Protein 2EGV (pdb70)

Nearest PDB structures (foldseek):
  2egw-assembly1_B  TM=9.881E-01  e=4.285E-46  Aquifex aeolicus
  5vm8-assembly3_B  TM=8.981E-01  e=2.072E-20  Neisseria gonorrhoeae
  1vhy-assembly3_A  TM=8.745E-01  e=5.109E-19  Haemophilus influenzae
  4e8b-assembly1_A  TM=8.866E-01  e=9.310E-18  Escherichia coli K-12
  4j3c-assembly1_A  TM=8.327E-01  e=3.106E-16  Sinorhizobium meliloti 1021

InterPro domains:
  IPR006700 Ribosomal RNA small subunit methyltransferase E [PIRSF015601] (3-228)
  IPR006700 Ribosomal RNA small subunit methyltransferase E [PTHR30027] (4-227)
  IPR006700 Ribosomal RNA small subunit methyltransferase E [TIGR00046] (1-228)
  IPR029026 tRNA (guanine-N1-)-methyltransferase, N-terminal [G3DSA:3.40.1280.10] (67-229)
  IPR029028 Alpha/beta knot methyltransferases [SSF75217] (69-227)
  IPR046886 Ribosomal RNA small subunit methyltransferase E, methyltransferase domain [PF04452] (70-226)
  IPR046886 Ribosomal RNA small subunit methyltransferase E, methyltransferase domain [cd18084] (73-226)
  IPR046887 Ribosomal RNA small subunit methyltransferase E, PUA-like domain [PF20260] (17-60)

CATH classification: 2.40.240.20 (+1 more: 3.40.1280.10)

Foldseek 3Di:
DFEFEAADDDVQKTKDFDCRLVVVVVVVADAQRWYWYFYDQFIFIWHWDDRDPTMTITGGDGTDDADAFQAAEAEAEAAALPNVVVLLLLLLCLLLHHAEYEYEHAPPGRHDQVVVVVCVVVSQVSQNVSCRVNVGNHTRHYDRYDYLLPDAFPFPAEAEEAQPDPFAELVPGPLVGRYYYYYFYYQVTHDPVSVVSVVVRPHGYYYYDDDDDHRSVVSNVNSNSSRVD/DAEAEAADDDVQKGKDFDPRLVVVVVVVADQARWYWYFYDQWIFTWGWDDRDDGMTITGGDGTDDADAFQAAEAEAEAAALPNVVVLLLLLLCLLLRHAEYAYEHAPPGNHDQVVVVVCVVVSQVSSNVSCRVNVHNHGRYYDRHDYLVPDADDAPAEAEEFQPDPFAELVVGPLVGRYYYYYFYYQVTHDPVSVVVVVVRPHGYYYYDDDDDHRSVVSNVNSNSSRPD

Radius of gyration: 23.52 Å; Cα contacts (8 Å, |Δi|>4): 1021; chains: 2; bounding box: 69×54×53 Å

Organism: Aquifex aeolicus (strain VF5) (NCBI:txid224324)

Sequence (458 aa):
MHVFYSEERRGNLLILREGEVKHFRVRRIEKDEEFGVIHEGKIYVCKVRREDKREISCEIVEELETKLPPKDITLYQSVTVDLKTMDTIVRQATELGVLTFVPIISERSFQKEEAILKKTEKWKRIVIEAMKQSRRPIPMEIKKPVRLSDLIPESEENIILDNFYEGVKPKDVNLEAKTYSVVVGPEGGFSKRESQILREKGFKSVLLEPYTLRTETAVVSIVSILMNFMHVFYSEERRGNLLILREGEVKHFRVRRIEKDEEFGVIHEGKIYVCKVRREDKREISCEIVEELETKLPPKDITLYQSVTVDLKTMDTIVRQATELGVLTFVPIISERSFQKEEAILKKTEKWKRIVIEAMKQSRRPIPMEIKKPVRLSDLIPESEENIILDNFYEGVKPKDVNLEAKTYSVVVGPEGGFSKRESQILREKGFKSVLLEPYTLRTETAVVSIVSILMNF

Structure (mmCIF, N/CA/C/O backbone):
data_2EGV
#
_entry.id   2EGV
#
_cell.length_a   62.364
_cell.length_b   76.976
_cell.length_c   97.762
_cell.angle_alpha   90.00
_cell.angle_beta   90.00
_cell.angle_gamma   90.00
#
_symmetry.space_group_name_H-M   'P 21 21 21'
#
loop_
_entity.id
_entity.type
_entity.pdbx_description
1 polymer 'UPF0088 protein aq_165'
2 non-polymer S-ADENOSYLMETHIONINE
3 water water
#
loop_
_atom_site.group_PDB
_atom_site.id
_atom_site.type_symbol
_atom_site.label_atom_id
_atom_site.label_alt_id
_atom_site.label_comp_id
_atom_site.label_asym_id
_atom_site.label_entity_id
_atom_site.label_seq_id
_atom_site.pdbx_PDB_ins_code
_atom_site.Cartn_x
_atom_site.Cartn_y
_atom_site.Cartn_z
_atom_site.occupancy
_atom_site.B_iso_or_equiv
_atom_site.auth_seq_id
_atom_site.auth_comp_id
_atom_site.auth_asym_id
_atom_site.auth_atom_id
_atom_site.pdbx_PDB_model_num
ATOM 1 N N . MET A 1 1 ? 64.176 -2.095 12.343 1.00 26.94 1 MET A N 1
ATOM 2 C CA . MET A 1 1 ? 64.399 -0.626 12.224 1.00 22.98 1 MET A CA 1
ATOM 3 C C . MET A 1 1 ? 63.085 0.136 12.102 1.00 20.92 1 MET A C 1
ATOM 4 O O . MET A 1 1 ? 62.050 -0.438 11.762 1.00 21.58 1 MET A O 1
ATOM 9 N N . HIS A 1 2 ? 63.131 1.431 12.392 1.00 14.34 2 HIS A N 1
ATOM 10 C CA . HIS A 1 2 ? 61.950 2.280 12.295 1.00 13.44 2 HIS A CA 1
ATOM 11 C C . HIS A 1 2 ? 61.728 2.631 10.833 1.00 11.60 2 HIS A C 1
ATOM 12 O O . HIS A 1 2 ? 62.675 2.667 10.049 1.00 11.47 2 HIS A O 1
ATOM 19 N N . VAL A 1 3 ? 60.474 2.881 10.475 1.00 11.71 3 VAL A N 1
ATOM 20 C CA . VAL A 1 3 ? 60.122 3.245 9.110 1.00 11.51 3 VAL A CA 1
ATOM 21 C C . VAL A 1 3 ? 59.374 4.565 9.107 1.00 10.16 3 VAL A C 1
ATOM 22 O O . VAL A 1 3 ? 58.488 4.793 9.936 1.00 10.87 3 VAL A O 1
ATOM 26 N N . PHE A 1 4 ? 59.745 5.425 8.164 1.00 8.99 4 PHE A N 1
ATOM 27 C CA . PHE A 1 4 ? 59.147 6.739 8.011 1.00 7.89 4 PHE A CA 1
ATOM 28 C C . PHE A 1 4 ? 58.522 6.890 6.630 1.00 7.98 4 PHE A C 1
ATOM 29 O O . PHE A 1 4 ? 58.633 5.992 5.788 1.00 7.74 4 PHE A O 1
ATOM 37 N N . TYR A 1 5 ? 57.881 8.030 6.404 1.00 8.42 5 TYR A N 1
ATOM 38 C CA . TYR A 1 5 ? 57.154 8.282 5.164 1.00 8.77 5 TYR A CA 1
ATOM 39 C C . TYR A 1 5 ? 57.551 9.588 4.491 1.00 9.20 5 TYR A C 1
ATOM 40 O O . TYR A 1 5 ? 57.616 10.628 5.140 1.00 9.59 5 TYR A O 1
ATOM 49 N N . SER A 1 6 ? 57.793 9.525 3.182 1.00 8.54 6 SER A N 1
ATOM 50 C CA . SER A 1 6 ? 58.190 10.692 2.399 1.00 8.04 6 SER A CA 1
ATOM 51 C C . SER A 1 6 ? 57.426 10.793 1.083 1.00 10.37 6 SER A C 1
ATOM 52 O O . SER A 1 6 ? 57.056 9.780 0.488 1.00 11.41 6 SER A O 1
ATOM 55 N N . GLU A 1 7 ? 57.191 12.022 0.639 1.00 11.60 7 GLU A N 1
ATOM 56 C CA . GLU A 1 7 ? 56.526 12.272 -0.634 1.00 13.87 7 GLU A CA 1
ATOM 57 C C . GLU A 1 7 ? 57.376 13.263 -1.423 1.00 13.73 7 GLU A C 1
ATOM 58 O O . GLU A 1 7 ? 56.886 13.937 -2.329 1.00 16.16 7 GLU A O 1
ATOM 64 N N . GLU A 1 8 ? 58.654 13.354 -1.069 1.00 11.04 8 GLU A N 1
ATOM 65 C CA . GLU A 1 8 ? 59.565 14.268 -1.746 1.00 12.74 8 GLU A CA 1
ATOM 66 C C . GLU A 1 8 ? 60.963 13.678 -1.849 1.00 11.86 8 GLU A C 1
ATOM 67 O O . GLU A 1 8 ? 61.553 13.265 -0.847 1.00 12.27 8 GLU A O 1
ATOM 73 N N . ARG A 1 9 ? 61.481 13.627 -3.072 1.00 12.64 9 ARG A N 1
ATOM 74 C CA . ARG A 1 9 ? 62.818 13.111 -3.314 1.00 14.10 9 ARG A CA 1
ATOM 75 C C . ARG A 1 9 ? 63.637 14.153 -4.059 1.00 14.17 9 ARG A C 1
ATOM 76 O O . ARG A 1 9 ? 63.143 14.793 -4.986 1.00 15.47 9 ARG A O 1
ATOM 84 N N . ARG A 1 10 ? 64.881 14.327 -3.631 1.00 14.96 10 ARG A N 1
ATOM 85 C CA . ARG A 1 10 ? 65.797 15.271 -4.259 1.00 16.03 10 ARG A CA 1
ATOM 86 C C . ARG A 1 10 ? 67.057 14.479 -4.565 1.00 15.96 10 ARG A C 1
ATOM 87 O O . ARG A 1 10 ? 67.897 14.279 -3.691 1.00 15.88 10 ARG A O 1
ATOM 95 N N . GLY A 1 11 ? 67.179 14.016 -5.803 1.00 16.70 11 GLY A N 1
ATOM 96 C CA . GLY A 1 11 ? 68.343 13.231 -6.164 1.00 16.49 11 GLY A CA 1
ATOM 97 C C . GLY A 1 11 ? 68.330 11.912 -5.414 1.00 14.98 11 GLY A C 1
ATOM 98 O O . GLY A 1 11 ? 67.394 11.126 -5.549 1.00 17.15 11 GLY A O 1
ATOM 99 N N . ASN A 1 12 ? 69.357 11.675 -4.608 1.00 14.73 12 ASN A N 1
ATOM 100 C CA . ASN A 1 12 ? 69.451 10.436 -3.843 1.00 15.17 12 ASN A CA 1
ATOM 101 C C . ASN A 1 12 ? 68.965 10.633 -2.410 1.00 14.21 12 ASN A C 1
ATOM 102 O O . ASN A 1 12 ? 69.199 9.786 -1.548 1.00 14.62 12 ASN A O 1
ATOM 107 N N . LEU A 1 13 ? 68.292 11.751 -2.161 1.00 13.75 13 LEU A N 1
ATOM 108 C CA . LEU A 1 13 ? 67.791 12.053 -0.824 1.00 13.04 13 LEU A CA 1
ATOM 109 C C . LEU A 1 13 ? 66.272 12.034 -0.729 1.00 12.15 13 LEU A C 1
ATOM 110 O O . LEU A 1 13 ? 65.579 12.538 -1.610 1.00 13.13 13 LEU A O 1
ATOM 115 N N . LEU A 1 14 ? 65.766 11.438 0.347 1.00 11.43 14 LEU A N 1
ATOM 116 C CA . LEU A 1 14 ? 64.332 11.391 0.600 1.00 10.89 14 LEU A CA 1
ATOM 117 C C . LEU A 1 14 ? 64.112 12.408 1.709 1.00 11.08 14 LEU A C 1
ATOM 118 O O . LEU A 1 14 ? 64.856 12.443 2.688 1.00 11.43 14 LEU A O 1
ATOM 123 N N . ILE A 1 15 ? 63.095 13.242 1.554 1.00 10.30 15 ILE A N 1
ATOM 124 C CA . ILE A 1 15 ? 62.848 14.294 2.527 1.00 11.05 15 ILE A CA 1
ATOM 125 C C . ILE A 1 15 ? 61.643 14.057 3.418 1.00 9.07 15 ILE A C 1
ATOM 126 O O . ILE A 1 15 ? 60.568 13.718 2.940 1.00 10.09 15 ILE A O 1
ATOM 131 N N . LEU A 1 16 ? 61.835 14.242 4.720 1.00 9.98 16 LEU A N 1
ATOM 132 C CA . LEU A 1 16 ? 60.746 14.104 5.680 1.00 9.92 16 LEU A CA 1
ATOM 133 C C . LEU A 1 16 ? 60.354 15.535 6.028 1.00 11.78 16 LEU A C 1
ATOM 134 O O . LEU A 1 16 ? 61.221 16.377 6.264 1.00 11.14 16 LEU A O 1
ATOM 139 N N . ARG A 1 17 ? 59.057 15.816 6.039 1.00 13.04 17 ARG A N 1
ATOM 140 C CA . ARG A 1 17 ? 58.590 17.156 6.361 1.00 18.33 17 ARG A CA 1
ATOM 141 C C . ARG A 1 17 ? 57.360 17.145 7.249 1.00 18.86 17 ARG A C 1
ATOM 142 O O . ARG A 1 17 ? 56.850 16.086 7.614 1.00 17.43 17 ARG A O 1
ATOM 150 N N . GLU A 1 18 ? 56.893 18.344 7.585 1.00 21.83 18 GLU A N 1
ATOM 151 C CA . GLU A 1 18 ? 55.714 18.521 8.419 1.00 22.65 18 GLU A CA 1
ATOM 152 C C . GLU A 1 18 ? 55.776 17.686 9.697 1.00 20.11 18 GLU A C 1
ATOM 153 O O . GLU A 1 18 ? 56.791 17.676 10.395 1.00 19.85 18 GLU A O 1
ATOM 159 N N . GLY A 1 19 ? 54.691 16.982 9.996 1.00 17.18 19 GLY A N 1
ATOM 160 C CA . GLY A 1 19 ? 54.649 16.172 11.197 1.00 13.85 19 GLY A CA 1
ATOM 161 C C . GLY A 1 19 ? 55.585 14.980 11.210 1.00 12.77 19 GLY A C 1
ATOM 162 O O . GLY A 1 19 ? 55.857 14.421 12.266 1.00 12.01 19 GLY A O 1
ATOM 163 N N . GLU A 1 20 ? 56.085 14.581 10.045 1.00 11.61 20 GLU A N 1
ATOM 164 C CA . GLU A 1 20 ? 56.978 13.430 9.987 1.00 10.44 20 GLU A CA 1
ATOM 165 C C . GLU A 1 20 ? 58.319 13.721 10.659 1.00 9.10 20 GLU A C 1
ATOM 166 O O . GLU A 1 20 ? 58.968 12.817 11.182 1.00 9.77 20 GLU A O 1
ATOM 172 N N . VAL A 1 21 ? 58.724 14.988 10.645 1.00 10.17 21 VAL A N 1
ATOM 173 C CA . VAL A 1 21 ? 59.971 15.399 11.283 1.00 10.64 21 VAL A CA 1
ATOM 174 C C . VAL A 1 21 ? 59.805 15.226 12.791 1.00 10.64 21 VAL A C 1
ATOM 175 O O . VAL A 1 21 ? 60.715 14.759 13.475 1.00 10.09 21 VAL A O 1
ATOM 179 N N . LYS A 1 22 ? 58.636 15.603 13.303 1.00 11.55 22 LYS A N 1
ATOM 180 C CA . LYS A 1 22 ? 58.347 15.448 14.724 1.00 13.78 22 LYS A CA 1
ATOM 181 C C . LYS A 1 22 ? 58.352 13.959 15.062 1.00 11.91 22 LYS A C 1
ATOM 182 O O . LYS A 1 22 ? 58.910 13.550 16.077 1.00 12.99 22 LYS A O 1
ATOM 188 N N . HIS A 1 23 ? 57.734 13.149 14.205 1.00 11.68 23 HIS A N 1
ATOM 189 C CA . HIS A 1 23 ? 57.688 11.707 14.424 1.00 12.66 23 HIS A CA 1
ATOM 190 C C . HIS A 1 23 ? 59.107 11.144 14.490 1.00 11.18 23 HIS A C 1
ATOM 191 O O . HIS A 1 23 ? 59.426 10.333 15.359 1.00 11.86 23 HIS A O 1
ATOM 198 N N . PHE A 1 24 ? 59.943 11.575 13.549 1.00 10.12 24 PHE A N 1
ATOM 199 C CA . PHE A 1 24 ? 61.330 11.130 13.474 1.00 11.05 24 PHE A CA 1
ATOM 200 C C . PHE A 1 24 ? 62.054 11.443 14.776 1.00 11.21 24 PHE A C 1
ATOM 201 O O . PHE A 1 24 ? 62.722 10.586 15.351 1.00 10.21 24 PHE A O 1
ATOM 209 N N . ARG A 1 25 ? 61.920 12.674 15.254 1.00 9.32 25 ARG A N 1
ATOM 210 C CA . ARG A 1 25 ? 62.602 13.039 16.486 1.00 9.82 25 ARG A CA 1
ATOM 211 C C . ARG A 1 25 ? 62.101 12.299 17.719 1.00 9.77 25 ARG A C 1
ATOM 212 O O . ARG A 1 25 ? 62.878 12.026 18.632 1.00 9.67 25 ARG A O 1
ATOM 220 N N . VAL A 1 26 ? 60.820 11.945 17.734 1.00 10.53 26 VAL A N 1
ATOM 221 C CA . VAL A 1 26 ? 60.259 11.200 18.854 1.00 11.59 26 VAL A CA 1
ATOM 222 C C . VAL A 1 26 ? 60.886 9.803 18.909 1.00 11.41 26 VAL A C 1
ATOM 223 O O . VAL A 1 26 ? 61.037 9.220 19.985 1.00 13.00 26 VAL A O 1
ATOM 227 N N . ARG A 1 27 ? 61.252 9.271 17.744 1.00 11.47 27 ARG A N 1
ATOM 228 C CA . ARG A 1 27 ? 61.864 7.948 17.673 1.00 12.81 27 ARG A CA 1
ATOM 229 C C . ARG A 1 27 ? 63.308 7.922 18.181 1.00 12.71 27 ARG A C 1
ATOM 230 O O . ARG A 1 27 ? 63.903 6.854 18.321 1.00 12.89 27 ARG A O 1
ATOM 238 N N . ARG A 1 28 ? 63.867 9.099 18.451 1.00 12.99 28 ARG A N 1
ATOM 239 C CA . ARG A 1 28 ? 65.223 9.213 18.982 1.00 12.62 28 ARG A CA 1
ATOM 240 C C . ARG A 1 28 ? 66.244 8.341 18.249 1.00 12.76 28 ARG A C 1
ATOM 241 O O . ARG A 1 28 ? 66.900 7.468 18.833 1.00 12.97 28 ARG A O 1
ATOM 249 N N . ILE A 1 29 ? 66.370 8.611 16.955 1.00 11.31 29 ILE A N 1
ATOM 250 C CA . ILE A 1 29 ? 67.289 7.897 16.080 1.00 13.11 29 ILE A CA 1
ATOM 251 C C . ILE A 1 29 ? 68.730 8.230 16.462 1.00 12.61 29 ILE A C 1
ATOM 252 O O . ILE A 1 29 ? 69.079 9.390 16.674 1.00 12.95 29 ILE A O 1
ATOM 257 N N . GLU A 1 30 ? 69.566 7.204 16.553 1.00 13.43 30 GLU A N 1
ATOM 258 C CA . GLU A 1 30 ? 70.960 7.396 16.937 1.00 16.67 30 GLU A CA 1
ATOM 259 C C . GLU A 1 30 ? 71.848 7.752 15.753 1.00 17.41 30 GLU A C 1
ATOM 260 O O . GLU A 1 30 ? 71.440 7.629 14.598 1.00 16.69 30 GLU A O 1
ATOM 266 N N . LYS A 1 31 ? 73.063 8.208 16.040 1.00 19.65 31 LYS A N 1
ATOM 267 C CA . LYS A 1 31 ? 73.989 8.567 14.977 1.00 22.90 31 LYS A CA 1
ATOM 268 C C . LYS A 1 31 ? 74.278 7.343 14.115 1.00 23.01 31 LYS A C 1
ATOM 269 O O . LYS A 1 31 ? 74.535 6.257 14.631 1.00 22.24 31 LYS A O 1
ATOM 275 N N . ASP A 1 32 ? 74.211 7.524 12.801 1.00 26.04 32 ASP A N 1
ATOM 276 C CA . ASP A 1 32 ? 74.472 6.444 11.854 1.00 28.40 32 ASP A CA 1
ATOM 277 C C . ASP A 1 32 ? 73.419 5.338 11.846 1.00 25.52 32 ASP A C 1
ATOM 278 O O . ASP A 1 32 ? 73.562 4.356 11.117 1.00 25.59 32 ASP A O 1
ATOM 283 N N . GLU A 1 33 ? 72.367 5.482 12.649 1.00 19.71 33 GLU A N 1
ATOM 284 C CA . GLU A 1 33 ? 71.318 4.466 12.679 1.00 16.50 33 GLU A CA 1
ATOM 285 C C . GLU A 1 33 ? 70.550 4.487 11.363 1.00 14.40 33 GLU A C 1
ATOM 286 O O . GLU A 1 33 ? 70.133 5.547 10.896 1.00 15.35 33 GLU A O 1
ATOM 292 N N . GLU A 1 34 ? 70.367 3.313 10.767 1.00 14.39 34 GLU A N 1
ATOM 293 C CA . GLU A 1 34 ? 69.638 3.216 9.513 1.00 14.07 34 GLU A CA 1
ATOM 294 C C . GLU A 1 34 ? 68.157 3.017 9.794 1.00 13.07 34 GLU A C 1
ATOM 295 O O . GLU A 1 34 ? 67.769 2.424 10.801 1.00 12.40 34 GLU A O 1
ATOM 301 N N . PHE A 1 35 ? 67.333 3.533 8.894 1.00 11.48 35 PHE A N 1
ATOM 302 C CA . PHE A 1 35 ? 65.889 3.438 9.037 1.00 10.41 35 PHE A CA 1
ATOM 303 C C . PHE A 1 35 ? 65.273 3.357 7.655 1.00 10.07 35 PHE A C 1
ATOM 304 O O . PHE A 1 35 ? 65.914 3.690 6.665 1.00 11.11 35 PHE A O 1
ATOM 312 N N . GLY A 1 36 ? 64.032 2.899 7.583 1.00 9.18 36 GLY A N 1
ATOM 313 C CA . GLY A 1 36 ? 63.390 2.802 6.292 1.00 9.26 36 GLY A CA 1
ATOM 314 C C . GLY A 1 36 ? 62.570 4.034 5.985 1.00 9.02 36 GLY A C 1
ATOM 315 O O . GLY A 1 36 ? 62.121 4.741 6.893 1.00 8.81 36 GLY A O 1
ATOM 316 N N . VAL A 1 37 ? 62.397 4.309 4.699 1.00 10.10 37 VAL A N 1
ATOM 317 C CA . VAL A 1 37 ? 61.591 5.437 4.274 1.00 9.49 37 VAL A CA 1
ATOM 318 C C . VAL A 1 37 ? 60.751 5.024 3.079 1.00 8.92 37 VAL A C 1
ATOM 319 O O . VAL A 1 37 ? 61.272 4.581 2.055 1.00 9.95 37 VAL A O 1
ATOM 323 N N . ILE A 1 38 ? 59.440 5.146 3.238 1.00 7.28 38 ILE A N 1
ATOM 324 C CA . ILE A 1 38 ? 58.502 4.822 2.179 1.00 8.47 38 ILE A CA 1
ATOM 325 C C . ILE A 1 38 ? 58.475 5.971 1.186 1.00 9.00 38 ILE A C 1
ATOM 326 O O . ILE A 1 38 ? 58.368 7.134 1.576 1.00 8.90 38 ILE A O 1
ATOM 331 N N . HIS A 1 39 ? 58.597 5.648 -0.094 1.00 8.89 39 HIS A N 1
ATOM 332 C CA . HIS A 1 39 ? 58.525 6.663 -1.131 1.00 9.10 39 HIS A CA 1
ATOM 333 C C . HIS A 1 39 ? 58.089 6.053 -2.451 1.00 9.70 39 HIS A C 1
ATOM 334 O O . HIS A 1 39 ? 58.751 5.164 -2.984 1.00 10.17 39 HIS A O 1
ATOM 341 N N . GLU A 1 40 ? 56.960 6.543 -2.950 1.00 10.81 40 GLU A N 1
ATOM 342 C CA . GLU A 1 40 ? 56.380 6.114 -4.216 1.00 12.08 40 GLU A CA 1
ATOM 343 C C . GLU A 1 40 ? 56.340 4.613 -4.478 1.00 12.73 40 GLU A C 1
ATOM 344 O O . GLU A 1 40 ? 56.781 4.132 -5.522 1.00 14.76 40 GLU A O 1
ATOM 350 N N . GLY A 1 41 ? 55.812 3.878 -3.506 1.00 10.98 41 GLY A N 1
ATOM 351 C CA . GLY A 1 41 ? 55.654 2.444 -3.659 1.00 11.91 41 GLY A CA 1
ATOM 352 C C . GLY A 1 41 ? 56.790 1.540 -3.239 1.00 11.92 41 GLY A C 1
ATOM 353 O O . GLY A 1 41 ? 56.674 0.322 -3.362 1.00 12.65 41 GLY A O 1
ATOM 354 N N . LYS A 1 42 ? 57.880 2.119 -2.751 1.00 11.11 42 LYS A N 1
ATOM 355 C CA . LYS A 1 42 ? 59.028 1.335 -2.318 1.00 12.20 42 LYS A CA 1
ATOM 356 C C . LYS A 1 42 ? 59.468 1.785 -0.936 1.00 11.98 42 LYS A C 1
ATOM 357 O O . LYS A 1 42 ? 59.093 2.863 -0.477 1.00 11.51 42 LYS A O 1
ATOM 363 N N . ILE A 1 43 ? 60.252 0.946 -0.269 1.00 11.74 43 ILE A N 1
ATOM 364 C CA . ILE A 1 43 ? 60.793 1.302 1.035 1.00 11.19 43 ILE A CA 1
ATOM 365 C C . ILE A 1 43 ? 62.300 1.269 0.874 1.00 10.40 43 ILE A C 1
ATOM 366 O O . ILE A 1 43 ? 62.874 0.251 0.484 1.00 11.57 43 ILE A O 1
ATOM 371 N N . TYR A 1 44 ? 62.927 2.405 1.150 1.00 9.63 44 TYR A N 1
ATOM 372 C CA . TYR A 1 44 ? 64.368 2.547 1.032 1.00 10.32 44 TYR A CA 1
ATOM 373 C C . TYR A 1 44 ? 65.036 2.537 2.396 1.00 10.37 44 TYR A C 1
ATOM 374 O O . TYR A 1 44 ? 64.475 3.023 3.378 1.00 11.30 44 TYR A O 1
ATOM 383 N N . VAL A 1 45 ? 66.231 1.964 2.458 1.00 13.06 45 VAL A N 1
ATOM 384 C CA . VAL A 1 45 ? 66.998 1.955 3.692 1.00 13.11 45 VAL A CA 1
ATOM 385 C C . VAL A 1 45 ? 67.808 3.235 3.576 1.00 12.40 45 VAL A C 1
ATOM 386 O O . VAL A 1 45 ? 68.468 3.466 2.557 1.00 11.58 45 VAL A O 1
ATOM 390 N N . CYS A 1 46 ? 67.743 4.070 4.606 1.00 10.67 46 CYS A N 1
ATOM 391 C CA . CYS A 1 46 ? 68.436 5.350 4.605 1.00 10.95 46 CYS A CA 1
ATOM 392 C C . CYS A 1 46 ? 69.154 5.642 5.914 1.00 10.81 46 CYS A C 1
ATOM 393 O O . CYS A 1 46 ? 68.986 4.949 6.920 1.00 11.15 46 CYS A O 1
ATOM 396 N N . LYS A 1 47 ? 69.954 6.698 5.872 1.00 13.16 47 LYS A N 1
ATOM 397 C CA . LYS A 1 47 ? 70.659 7.187 7.042 1.00 13.48 47 LYS A CA 1
ATOM 398 C C . LYS A 1 47 ? 70.467 8.693 6.926 1.00 12.88 47 LYS A C 1
ATOM 399 O O . LYS A 1 47 ? 70.176 9.203 5.843 1.00 12.51 47 LYS A O 1
ATOM 405 N N . VAL A 1 48 ? 70.602 9.410 8.030 1.00 14.16 48 VAL A N 1
ATOM 406 C CA . VAL A 1 48 ? 70.419 10.849 7.981 1.00 14.43 48 VAL A CA 1
ATOM 407 C C . VAL A 1 48 ? 71.513 11.549 7.194 1.00 15.16 48 VAL A C 1
ATOM 408 O O . VAL A 1 48 ? 72.688 11.190 7.286 1.00 16.38 48 VAL A O 1
ATOM 412 N N . ARG A 1 49 ? 71.112 12.539 6.406 1.00 15.89 49 ARG A N 1
ATOM 413 C CA . ARG A 1 49 ? 72.063 13.335 5.653 1.00 17.74 49 ARG A CA 1
ATOM 414 C C . ARG A 1 49 ? 72.193 14.636 6.431 1.00 18.16 49 ARG A C 1
ATOM 415 O O . ARG A 1 49 ? 73.284 15.013 6.861 1.00 20.03 49 ARG A O 1
ATOM 423 N N . ARG A 1 50 ? 71.063 15.304 6.635 1.00 17.64 50 ARG A N 1
ATOM 424 C CA . ARG A 1 50 ? 71.047 16.564 7.361 1.00 19.24 50 ARG A CA 1
ATOM 425 C C . ARG A 1 50 ? 69.716 16.808 8.061 1.00 17.78 50 ARG A C 1
ATOM 426 O O . ARG A 1 50 ? 68.648 16.615 7.481 1.00 17.08 50 ARG A O 1
ATOM 434 N N . GLU A 1 51 ? 69.786 17.225 9.320 1.00 17.73 51 GLU A N 1
ATOM 435 C CA . GLU A 1 51 ? 68.584 17.522 10.079 1.00 17.38 51 GLU A CA 1
ATOM 436 C C . GLU A 1 51 ? 68.429 19.036 10.135 1.00 18.98 51 GLU A C 1
ATOM 437 O O . GLU A 1 51 ? 69.339 19.750 10.558 1.00 19.91 51 GLU A O 1
ATOM 443 N N . ASP A 1 52 ? 67.284 19.524 9.682 1.00 17.20 52 ASP A N 1
ATOM 444 C CA . ASP A 1 52 ? 67.011 20.951 9.714 1.00 18.04 52 ASP A CA 1
ATOM 445 C C . ASP A 1 52 ? 65.912 21.188 10.735 1.00 15.06 52 ASP A C 1
ATOM 446 O O . ASP A 1 52 ? 65.445 20.251 11.382 1.00 14.09 52 ASP A O 1
ATOM 451 N N . LYS A 1 53 ? 65.499 22.438 10.879 1.00 15.12 53 LYS A N 1
ATOM 452 C CA . LYS A 1 53 ? 64.464 22.770 11.841 1.00 16.69 53 LYS A CA 1
ATOM 453 C C . LYS A 1 53 ? 63.141 22.098 11.505 1.00 15.66 53 LYS A C 1
ATOM 454 O O . LYS A 1 53 ? 62.508 21.500 12.375 1.00 16.93 53 LYS A O 1
ATOM 460 N N . ARG A 1 54 ? 62.733 22.183 10.240 1.00 15.41 54 ARG A N 1
ATOM 461 C CA . ARG A 1 54 ? 61.453 21.616 9.821 1.00 15.74 54 ARG A CA 1
ATOM 462 C C . ARG A 1 54 ? 61.507 20.565 8.718 1.00 15.00 54 ARG A C 1
ATOM 463 O O . ARG A 1 54 ? 60.500 20.289 8.061 1.00 15.77 54 ARG A O 1
ATOM 471 N N . GLU A 1 55 ? 62.675 19.977 8.506 1.00 15.03 55 GLU A N 1
ATOM 472 C CA . GLU A 1 55 ? 62.797 18.937 7.499 1.00 16.64 55 GLU A CA 1
ATOM 473 C C . GLU A 1 55 ? 64.045 18.133 7.774 1.00 14.73 55 GLU A C 1
ATOM 474 O O . GLU A 1 55 ? 64.992 18.626 8.379 1.00 13.66 55 GLU A O 1
ATOM 480 N N . ILE A 1 56 ? 64.027 16.880 7.347 1.00 12.88 56 ILE A N 1
ATOM 481 C CA . ILE A 1 56 ? 65.166 16.002 7.523 1.00 13.68 56 ILE A CA 1
ATOM 482 C C . ILE A 1 56 ? 65.436 15.308 6.202 1.00 12.66 56 ILE A C 1
ATOM 483 O O . ILE A 1 56 ? 64.538 14.703 5.612 1.00 12.03 56 ILE A O 1
ATOM 488 N N . SER A 1 57 ? 66.663 15.440 5.711 1.00 12.68 57 SER A N 1
ATOM 489 C CA . SER A 1 57 ? 67.037 14.801 4.455 1.00 13.34 57 SER A CA 1
ATOM 490 C C . SER A 1 57 ? 67.670 13.465 4.796 1.00 12.65 57 SER A C 1
ATOM 491 O O . SER A 1 57 ? 68.477 13.366 5.723 1.00 12.13 57 SER A O 1
ATOM 494 N N . CYS A 1 58 ? 67.291 12.436 4.045 1.00 13.24 58 CYS A N 1
ATOM 495 C CA . CYS A 1 58 ? 67.776 11.084 4.280 1.00 13.44 58 CYS A CA 1
ATOM 496 C C . CYS A 1 58 ? 68.465 10.514 3.043 1.00 12.68 58 CYS A C 1
ATOM 497 O O . CYS A 1 58 ? 67.872 10.437 1.969 1.00 12.47 58 CYS A O 1
ATOM 500 N N . GLU A 1 59 ? 69.721 10.114 3.197 1.00 13.48 59 GLU A N 1
ATOM 501 C CA . GLU A 1 59 ? 70.464 9.543 2.083 1.00 13.18 59 GLU A CA 1
ATOM 502 C C . GLU A 1 59 ? 70.100 8.074 1.904 1.00 11.63 59 GLU A C 1
ATOM 503 O O . GLU A 1 59 ? 70.168 7.294 2.853 1.00 11.71 59 GLU A O 1
ATOM 509 N N . ILE A 1 60 ? 69.705 7.706 0.689 1.00 11.48 60 ILE A N 1
ATOM 510 C CA . ILE A 1 60 ? 69.345 6.319 0.394 1.00 11.22 60 ILE A CA 1
ATOM 511 C C . ILE A 1 60 ? 70.621 5.492 0.305 1.00 12.22 60 ILE A C 1
ATOM 512 O O . ILE A 1 60 ? 71.531 5.830 -0.457 1.00 13.41 60 ILE A O 1
ATOM 517 N N . VAL A 1 61 ? 70.686 4.411 1.077 1.00 13.35 61 VAL A N 1
ATOM 518 C CA . VAL A 1 61 ? 71.864 3.549 1.072 1.00 15.88 61 VAL A CA 1
ATOM 519 C C . VAL A 1 61 ? 71.556 2.150 0.559 1.00 15.58 61 VAL A C 1
ATOM 520 O O . VAL A 1 61 ? 72.466 1.374 0.275 1.00 16.98 61 VAL A O 1
ATOM 524 N N . GLU A 1 62 ? 70.270 1.835 0.446 1.00 14.95 62 GLU A N 1
ATOM 525 C CA . GLU A 1 62 ? 69.821 0.536 -0.038 1.00 16.50 62 GLU A CA 1
ATOM 526 C C . GLU A 1 62 ? 68.312 0.548 -0.211 1.00 17.48 62 GLU A C 1
ATOM 527 O O . GLU A 1 62 ? 67.656 1.560 0.039 1.00 17.54 62 GLU A O 1
ATOM 533 N N . GLU A 1 63 ? 67.764 -0.578 -0.648 1.00 18.19 63 GLU A N 1
ATOM 534 C CA . GLU A 1 63 ? 66.329 -0.689 -0.841 1.00 21.39 63 GLU A CA 1
ATOM 535 C C . GLU A 1 63 ? 65.830 -1.977 -0.201 1.00 22.08 63 GLU A C 1
ATOM 536 O O . GLU A 1 63 ? 66.430 -3.038 -0.376 1.00 23.34 63 GLU A O 1
ATOM 542 N N . LEU A 1 64 ? 64.738 -1.878 0.549 1.00 22.62 64 LEU A N 1
ATOM 543 C CA . LEU A 1 64 ? 64.164 -3.046 1.203 1.00 24.62 64 LEU A CA 1
ATOM 544 C C . LEU A 1 64 ? 63.294 -3.829 0.234 1.00 25.80 64 LEU A C 1
ATOM 545 O O . LEU A 1 64 ? 62.694 -3.259 -0.678 1.00 26.11 64 LEU A O 1
ATOM 550 N N . GLU A 1 65 ? 63.235 -5.141 0.430 1.00 27.87 65 GLU A N 1
ATOM 551 C CA . GLU A 1 65 ? 62.408 -5.986 -0.416 1.00 30.14 65 GLU A CA 1
ATOM 552 C C . GLU A 1 65 ? 60.979 -5.768 0.056 1.00 29.94 65 GLU A C 1
ATOM 553 O O . GLU A 1 65 ? 60.674 -5.961 1.234 1.00 28.57 65 GLU A O 1
ATOM 559 N N . THR A 1 66 ? 60.110 -5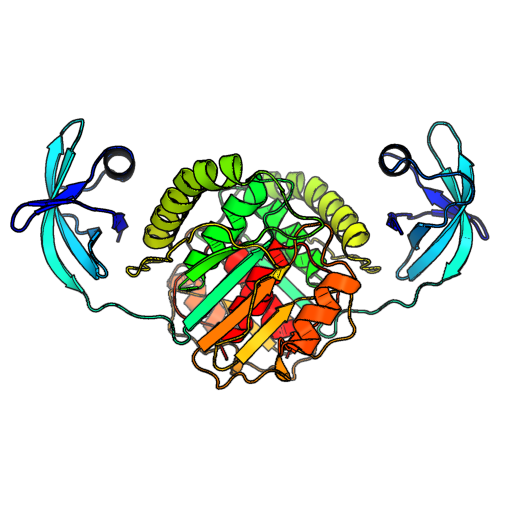.350 -0.859 1.00 30.11 66 THR A N 1
ATOM 560 C CA . THR A 1 66 ? 58.718 -5.090 -0.519 1.00 32.38 66 THR A CA 1
ATOM 561 C C . THR A 1 66 ? 57.769 -6.092 -1.154 1.00 31.53 66 THR A C 1
ATOM 562 O O . THR A 1 66 ? 58.088 -6.728 -2.159 1.00 30.58 66 THR A O 1
ATOM 566 N N . LYS A 1 67 ? 56.592 -6.217 -0.558 1.00 33.68 67 LYS A N 1
ATOM 567 C CA . LYS A 1 67 ? 55.581 -7.134 -1.048 1.00 34.77 67 LYS A CA 1
ATOM 568 C C . LYS A 1 67 ? 54.240 -6.427 -1.146 1.00 32.57 67 LYS A C 1
ATOM 569 O O . LYS A 1 67 ? 53.881 -5.624 -0.283 1.00 32.01 67 LYS A O 1
ATOM 575 N N . LEU A 1 68 ? 53.515 -6.714 -2.220 1.00 29.34 68 LEU A N 1
ATOM 576 C CA . LEU A 1 68 ? 52.205 -6.122 -2.440 1.00 26.14 68 LEU A CA 1
ATOM 577 C C . LEU A 1 68 ? 51.148 -7.123 -1.991 1.00 23.29 68 LEU A C 1
ATOM 578 O O . LEU A 1 68 ? 51.407 -8.325 -1.931 1.00 23.24 68 LEU A O 1
ATOM 583 N N . PRO A 1 69 ? 49.943 -6.639 -1.656 1.00 19.36 69 PRO A N 1
ATOM 584 C CA . PRO A 1 69 ? 48.876 -7.544 -1.218 1.00 18.16 69 PRO A CA 1
ATOM 585 C C . PRO A 1 69 ? 48.585 -8.594 -2.289 1.00 16.74 69 PRO A C 1
ATOM 586 O O . PRO A 1 69 ? 48.555 -8.283 -3.483 1.00 16.29 69 PRO A O 1
ATOM 590 N N . PRO A 1 70 ? 48.379 -9.853 -1.878 1.00 16.08 70 PRO A N 1
ATOM 591 C CA . PRO A 1 70 ? 48.091 -10.936 -2.826 1.00 16.88 70 PRO A CA 1
ATOM 592 C C . PRO A 1 70 ? 46.730 -10.802 -3.509 1.00 15.88 70 PRO A C 1
ATOM 593 O O . PRO A 1 70 ? 46.508 -11.356 -4.587 1.00 17.02 70 PRO A O 1
ATOM 597 N N . LYS A 1 71 ? 45.819 -10.070 -2.874 1.00 15.35 71 LYS A N 1
ATOM 598 C CA . LYS A 1 71 ? 44.485 -9.847 -3.425 1.00 15.36 71 LYS A CA 1
ATOM 599 C C . LYS A 1 71 ? 44.216 -8.344 -3.449 1.00 14.22 71 LYS A C 1
ATOM 600 O O . LYS A 1 71 ? 44.745 -7.604 -2.614 1.00 14.36 71 LYS A O 1
ATOM 606 N N . ASP A 1 72 ? 43.402 -7.903 -4.407 1.00 13.03 72 ASP A N 1
ATOM 607 C CA . ASP A 1 72 ? 43.022 -6.499 -4.553 1.00 11.98 72 ASP A CA 1
ATOM 608 C C . ASP A 1 72 ? 41.622 -6.377 -3.964 1.00 11.10 72 ASP A C 1
ATOM 609 O O . ASP A 1 72 ? 40.642 -6.780 -4.586 1.00 10.82 72 ASP A O 1
ATOM 614 N N . ILE A 1 73 ? 41.533 -5.819 -2.763 1.00 10.64 73 ILE A N 1
ATOM 615 C CA . ILE A 1 73 ? 40.254 -5.686 -2.091 1.00 10.32 73 ILE A CA 1
ATOM 616 C C . ILE A 1 73 ? 39.786 -4.250 -1.938 1.00 10.99 73 ILE A C 1
ATOM 617 O O . ILE A 1 73 ? 40.560 -3.364 -1.558 1.00 10.50 73 ILE A O 1
ATOM 622 N N . THR A 1 74 ? 38.516 -4.030 -2.262 1.00 9.90 74 THR A N 1
ATOM 623 C CA . THR A 1 74 ? 37.886 -2.732 -2.089 1.00 10.83 74 THR A CA 1
ATOM 624 C C . THR A 1 74 ? 36.868 -2.945 -0.971 1.00 10.42 74 THR A C 1
ATOM 625 O O . THR A 1 74 ? 35.967 -3.786 -1.084 1.00 10.78 74 THR A O 1
ATOM 629 N N . LEU A 1 75 ? 37.039 -2.210 0.123 1.00 9.33 75 LEU A N 1
ATOM 630 C CA . LEU A 1 75 ? 36.134 -2.313 1.257 1.00 8.96 75 LEU A CA 1
ATOM 631 C C . LEU A 1 75 ? 35.130 -1.167 1.262 1.00 9.07 75 LEU A C 1
ATOM 632 O O . LEU A 1 75 ? 35.512 0.005 1.332 1.00 8.93 75 LEU A O 1
ATOM 637 N N . TYR A 1 76 ? 33.852 -1.522 1.157 1.00 9.46 76 TYR A N 1
ATOM 638 C CA . TYR A 1 76 ? 32.753 -0.563 1.193 1.00 10.40 76 TYR A CA 1
ATOM 639 C C . TYR A 1 76 ? 32.241 -0.650 2.621 1.00 9.72 76 TYR A C 1
ATOM 640 O O . TYR A 1 76 ? 31.498 -1.566 2.972 1.00 10.06 76 TYR A O 1
ATOM 649 N N . GLN A 1 77 ? 32.662 0.302 3.445 1.00 8.51 77 GLN A N 1
ATOM 650 C CA . GLN A 1 77 ? 32.288 0.305 4.850 1.00 8.47 77 GLN A CA 1
ATOM 651 C C . GLN A 1 77 ? 31.182 1.284 5.208 1.00 8.84 77 GLN A C 1
ATOM 652 O O . GLN A 1 77 ? 31.356 2.496 5.082 1.00 10.10 77 GLN A O 1
ATOM 658 N N . SER A 1 78 ? 30.038 0.761 5.643 1.00 8.81 78 SER A N 1
ATOM 659 C CA . SER A 1 78 ? 28.941 1.624 6.067 1.00 9.39 78 SER A CA 1
ATOM 660 C C . SER A 1 78 ? 29.505 2.384 7.265 1.00 9.90 78 SER A C 1
ATOM 661 O O . SER A 1 78 ? 30.019 1.776 8.208 1.00 10.62 78 SER A O 1
ATOM 664 N N . VAL A 1 79 ? 29.426 3.709 7.228 1.00 9.33 79 VAL A N 1
ATOM 665 C CA . VAL A 1 79 ? 29.986 4.514 8.305 1.00 10.24 79 VAL A CA 1
ATOM 666 C C . VAL A 1 79 ? 29.300 4.267 9.639 1.00 9.67 79 VAL A C 1
ATOM 667 O O . VAL A 1 79 ? 28.088 4.395 9.766 1.00 9.90 79 VAL A O 1
ATOM 671 N N . THR A 1 80 ? 30.092 3.902 10.640 1.00 9.84 80 THR A N 1
ATOM 672 C CA . THR A 1 80 ? 29.561 3.625 11.963 1.00 10.01 80 THR A CA 1
ATOM 673 C C . THR A 1 80 ? 28.987 4.881 12.620 1.00 11.88 80 THR A C 1
ATOM 674 O O . THR A 1 80 ? 29.519 5.980 12.442 1.00 12.35 80 THR A O 1
ATOM 678 N N . VAL A 1 81 ? 27.885 4.714 13.351 1.00 13.21 81 VAL A N 1
ATOM 679 C CA . VAL A 1 81 ? 27.244 5.829 14.040 1.00 16.09 81 VAL A CA 1
ATOM 680 C C . VAL A 1 81 ? 28.239 6.436 15.021 1.00 15.77 81 VAL A C 1
ATOM 681 O O . VAL A 1 81 ? 28.215 7.642 15.277 1.00 18.32 81 VAL A O 1
ATOM 685 N N . ASP A 1 82 ? 29.100 5.593 15.585 1.00 14.80 82 ASP A N 1
ATOM 686 C CA . ASP A 1 82 ? 30.154 6.073 16.467 1.00 14.96 82 ASP A CA 1
ATOM 687 C C . ASP A 1 82 ? 31.312 6.265 15.490 1.00 14.33 82 ASP A C 1
ATOM 688 O O . ASP A 1 82 ? 31.988 5.303 15.122 1.00 12.82 82 ASP A O 1
ATOM 693 N N . LEU A 1 83 ? 31.530 7.502 15.0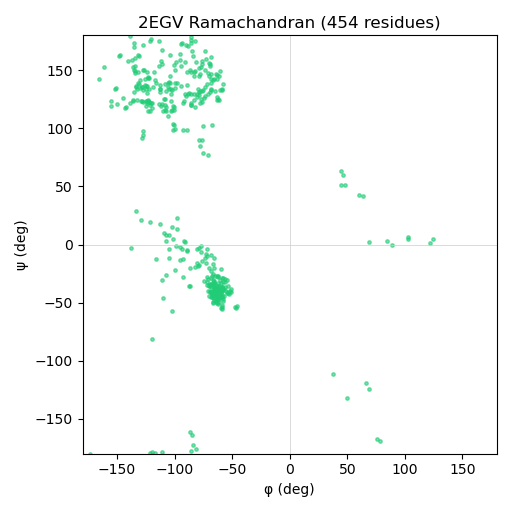54 1.00 15.07 83 LEU A N 1
ATOM 694 C CA . LEU A 1 83 ? 32.591 7.790 14.091 1.00 15.36 83 LEU A CA 1
ATOM 695 C C . LEU A 1 83 ? 33.984 7.351 14.522 1.00 15.40 83 LEU A C 1
ATOM 696 O O . LEU A 1 83 ? 34.825 7.036 13.680 1.00 13.83 83 LEU A O 1
ATOM 701 N N . LYS A 1 84 ? 34.239 7.331 15.825 1.00 13.60 84 LYS A N 1
ATOM 702 C CA . LYS A 1 84 ? 35.554 6.935 16.313 1.00 14.42 84 LYS A CA 1
ATOM 703 C C . LYS A 1 84 ? 35.946 5.528 15.868 1.00 12.36 84 LYS A C 1
ATOM 704 O O . LYS A 1 84 ? 37.123 5.236 15.663 1.00 13.03 84 LYS A O 1
ATOM 710 N N . THR A 1 85 ? 34.956 4.656 15.725 1.00 10.71 85 THR A N 1
ATOM 711 C CA . THR A 1 85 ? 35.215 3.285 15.315 1.00 9.75 85 THR A CA 1
ATOM 712 C C . THR A 1 85 ? 35.866 3.227 13.939 1.00 9.49 85 THR A C 1
ATOM 713 O O . THR A 1 85 ? 36.647 2.318 13.653 1.00 10.01 85 THR A O 1
ATOM 717 N N . MET A 1 86 ? 35.560 4.200 13.087 1.00 8.66 86 MET A N 1
ATOM 718 C CA . MET A 1 86 ? 36.141 4.213 11.751 1.00 8.87 86 MET A CA 1
ATOM 719 C C . MET A 1 86 ? 37.663 4.355 11.799 1.00 9.16 86 MET A C 1
ATOM 720 O O . MET A 1 86 ? 38.361 3.908 10.887 1.00 9.65 86 MET A O 1
ATOM 725 N N . ASP A 1 87 ? 38.188 4.971 12.856 1.00 8.73 87 ASP A N 1
ATOM 726 C CA . ASP A 1 87 ? 39.641 5.127 12.962 1.00 8.85 87 ASP A CA 1
ATOM 727 C C . ASP A 1 87 ? 40.288 3.746 13.008 1.00 9.56 87 ASP A C 1
ATOM 728 O O . ASP A 1 87 ? 41.321 3.502 12.375 1.00 10.38 87 ASP A O 1
ATOM 733 N N . THR A 1 88 ? 39.677 2.848 13.773 1.00 9.60 88 THR A N 1
ATOM 734 C CA . THR A 1 88 ? 40.174 1.492 13.931 1.00 10.37 88 THR A CA 1
ATOM 735 C C . THR A 1 88 ? 40.046 0.697 12.635 1.00 9.26 88 THR A C 1
ATOM 736 O O . THR A 1 88 ? 40.976 -0.002 12.230 1.00 9.67 88 THR A O 1
ATOM 740 N N . ILE A 1 89 ? 38.890 0.803 11.985 1.00 8.44 89 ILE A N 1
ATOM 741 C CA . ILE A 1 89 ? 38.662 0.074 10.744 1.00 7.46 89 ILE A CA 1
ATOM 742 C C . ILE A 1 89 ? 39.623 0.523 9.648 1.00 7.19 89 ILE A C 1
ATOM 743 O O . ILE A 1 89 ? 40.177 -0.303 8.925 1.00 7.99 89 ILE A O 1
ATOM 748 N N . VAL A 1 90 ? 39.825 1.831 9.529 1.00 7.57 90 VAL A N 1
ATOM 749 C CA . VAL A 1 90 ? 40.747 2.353 8.526 1.00 7.72 90 VAL A CA 1
ATOM 750 C C . VAL A 1 90 ? 42.163 1.854 8.813 1.00 8.26 90 VAL A C 1
ATOM 751 O O . VAL A 1 90 ? 42.877 1.413 7.916 1.00 7.84 90 VAL A O 1
ATOM 755 N N . ARG A 1 91 ? 42.570 1.911 10.075 1.00 6.67 91 ARG A N 1
ATOM 756 C CA . ARG A 1 91 ? 43.905 1.455 10.424 1.00 7.81 91 ARG A CA 1
ATOM 757 C C . ARG A 1 91 ? 44.103 -0.033 10.146 1.00 7.07 91 ARG A C 1
ATOM 758 O O . ARG A 1 91 ? 45.112 -0.432 9.561 1.00 6.88 91 ARG A O 1
ATOM 766 N N . GLN A 1 92 ? 43.140 -0.853 10.554 1.00 6.99 92 GLN A N 1
ATOM 767 C CA . GLN A 1 92 ? 43.266 -2.290 10.360 1.00 7.84 92 GLN A CA 1
ATOM 768 C C . GLN A 1 92 ? 43.161 -2.703 8.900 1.00 8.23 92 GLN A C 1
ATOM 769 O O . GLN A 1 92 ? 43.848 -3.628 8.462 1.00 7.65 92 GLN A O 1
ATOM 775 N N . ALA A 1 93 ? 42.323 -2.010 8.135 1.00 7.17 93 ALA A N 1
ATOM 776 C CA . ALA A 1 93 ? 42.200 -2.313 6.715 1.00 7.35 93 ALA A CA 1
ATOM 777 C C . ALA A 1 93 ? 43.553 -2.039 6.051 1.00 7.35 93 ALA A C 1
ATOM 778 O O . ALA A 1 93 ? 43.965 -2.754 5.136 1.00 7.40 93 ALA A O 1
ATOM 780 N N . THR A 1 94 ? 44.242 -1.001 6.518 1.00 7.66 94 THR A N 1
ATOM 781 C CA . THR A 1 94 ? 45.546 -0.655 5.966 1.00 7.01 94 THR A CA 1
ATOM 782 C C . THR A 1 94 ? 46.558 -1.754 6.302 1.00 7.69 94 THR A C 1
ATOM 783 O O . THR A 1 94 ? 47.272 -2.232 5.422 1.00 7.48 94 THR A O 1
ATOM 787 N N . GLU A 1 95 ? 46.611 -2.145 7.575 1.00 7.85 95 GLU A N 1
ATOM 788 C CA . GLU A 1 95 ? 47.514 -3.203 8.038 1.00 9.49 95 GLU A CA 1
ATOM 789 C C . GLU A 1 95 ? 47.309 -4.497 7.258 1.00 8.28 95 GLU A C 1
ATOM 790 O O . GLU A 1 95 ? 48.266 -5.204 6.927 1.00 7.33 95 GLU A O 1
ATOM 796 N N . LEU A 1 96 ? 46.042 -4.801 6.989 1.00 7.68 96 LEU A N 1
ATOM 797 C CA . LEU A 1 96 ? 45.663 -6.031 6.307 1.00 9.58 96 LEU A CA 1
ATOM 798 C C . LEU A 1 96 ? 45.910 -6.067 4.809 1.00 10.15 96 LEU A C 1
ATOM 799 O O . LEU A 1 96 ? 45.851 -7.134 4.202 1.00 12.12 96 LEU A O 1
ATOM 804 N N . GLY A 1 97 ? 46.175 -4.911 4.210 1.00 6.71 97 GLY A N 1
ATOM 805 C CA . GLY A 1 97 ? 46.453 -4.885 2.782 1.00 8.89 97 GLY A CA 1
ATOM 806 C C . GLY A 1 97 ? 45.350 -4.407 1.855 1.00 9.16 97 GLY A C 1
ATOM 807 O O . GLY A 1 97 ? 45.517 -4.456 0.638 1.00 9.29 97 GLY A O 1
ATOM 808 N N . VAL A 1 98 ? 44.231 -3.949 2.407 1.00 8.69 98 VAL A N 1
ATOM 809 C CA . VAL A 1 98 ? 43.125 -3.461 1.578 1.00 8.15 98 VAL A CA 1
ATOM 810 C C . VAL A 1 98 ? 43.624 -2.308 0.703 1.00 9.16 98 VAL A C 1
ATOM 811 O O . VAL A 1 98 ? 44.301 -1.404 1.189 1.00 8.39 98 VAL A O 1
ATOM 815 N N . LEU A 1 99 ? 43.282 -2.335 -0.584 1.00 8.67 99 LEU A N 1
ATOM 816 C CA . LEU A 1 99 ? 43.743 -1.299 -1.506 1.00 9.24 99 LEU A CA 1
ATOM 817 C C . LEU A 1 99 ? 42.877 -0.055 -1.606 1.00 9.15 99 LEU A C 1
ATOM 818 O O . LEU A 1 99 ? 43.395 1.055 -1.766 1.00 10.07 99 LEU A O 1
ATOM 823 N N . THR A 1 100 ? 41.565 -0.228 -1.513 1.00 9.39 100 THR A N 1
ATOM 824 C CA . THR A 1 100 ? 40.646 0.893 -1.629 1.00 10.27 100 THR A CA 1
ATOM 825 C C . THR A 1 100 ? 39.598 0.835 -0.523 1.00 9.51 100 THR A C 1
ATOM 826 O O . THR A 1 100 ? 39.039 -0.226 -0.242 1.00 9.40 100 THR A O 1
ATOM 830 N N . PHE A 1 101 ? 39.335 1.985 0.087 1.00 8.59 101 PHE A N 1
ATOM 831 C CA . PHE A 1 101 ? 38.377 2.105 1.184 1.00 8.25 101 PHE A CA 1
ATOM 832 C C . PHE A 1 101 ? 37.310 3.122 0.796 1.00 8.62 101 PHE A C 1
ATOM 833 O O . PHE A 1 101 ? 37.619 4.276 0.499 1.00 9.38 101 PHE A O 1
ATOM 841 N N . VAL A 1 102 ? 36.055 2.694 0.812 1.00 9.41 102 VAL A N 1
ATOM 842 C CA . VAL A 1 102 ? 34.954 3.571 0.439 1.00 10.95 102 VAL A CA 1
ATOM 843 C C . VAL A 1 102 ? 33.910 3.685 1.542 1.00 11.12 102 VAL A C 1
ATOM 844 O O . VAL A 1 102 ? 33.261 2.699 1.899 1.00 11.51 102 VAL A O 1
ATOM 848 N N . PRO A 1 103 ? 33.746 4.884 2.120 1.00 10.48 103 PRO A N 1
ATOM 849 C CA . PRO A 1 103 ? 32.734 5.014 3.173 1.00 10.24 103 PRO A CA 1
ATOM 850 C C . PRO A 1 103 ? 31.348 4.997 2.521 1.00 10.87 103 PRO A C 1
ATOM 851 O O . PRO A 1 103 ? 31.131 5.652 1.500 1.00 12.31 103 PRO A O 1
ATOM 855 N N . ILE A 1 104 ? 30.428 4.240 3.109 1.00 10.14 104 ILE A N 1
ATOM 856 C CA . ILE A 1 104 ? 29.075 4.099 2.579 1.00 13.71 104 ILE A CA 1
ATOM 857 C C . ILE A 1 104 ? 28.003 4.611 3.528 1.00 11.83 104 ILE A C 1
ATOM 858 O O . ILE A 1 104 ? 28.148 4.547 4.747 1.00 10.48 104 ILE A O 1
ATOM 863 N N . ILE A 1 105 ? 26.917 5.115 2.954 1.00 13.14 105 ILE A N 1
ATOM 864 C CA . ILE A 1 105 ? 25.788 5.586 3.741 1.00 14.26 105 ILE A CA 1
ATOM 865 C C . ILE A 1 105 ? 24.660 4.589 3.501 1.00 14.24 105 ILE A C 1
ATOM 866 O O . ILE A 1 105 ? 24.186 4.434 2.375 1.00 15.41 105 ILE A O 1
ATOM 871 N N . SER A 1 106 ? 24.267 3.882 4.555 1.00 13.26 106 SER A N 1
ATOM 872 C CA . SER A 1 106 ? 23.198 2.896 4.465 1.00 13.63 106 SER A CA 1
ATOM 873 C C . SER A 1 106 ? 22.036 3.323 5.351 1.00 13.26 106 SER A C 1
ATOM 874 O O . SER A 1 106 ? 22.098 4.359 6.008 1.00 14.80 106 SER A O 1
ATOM 877 N N . GLU A 1 107 ? 20.983 2.515 5.379 1.00 14.00 107 GLU A N 1
ATOM 878 C CA . GLU A 1 107 ? 19.806 2.842 6.171 1.00 16.33 107 GLU A CA 1
ATOM 879 C C . GLU A 1 107 ? 20.102 3.133 7.641 1.00 15.08 107 GLU A C 1
ATOM 880 O O . GLU A 1 107 ? 19.554 4.076 8.214 1.00 15.11 107 GLU A O 1
ATOM 886 N N . ARG A 1 108 ? 20.984 2.342 8.249 1.00 13.38 108 ARG A N 1
ATOM 887 C CA . ARG A 1 108 ? 21.288 2.510 9.669 1.00 12.75 108 ARG A CA 1
ATOM 888 C C . ARG A 1 108 ? 22.665 3.073 10.007 1.00 11.68 108 ARG A C 1
ATOM 889 O O . ARG A 1 108 ? 23.057 3.085 11.171 1.00 13.68 108 ARG A O 1
ATOM 897 N N . SER A 1 109 ? 23.388 3.551 9.004 1.00 12.61 109 SER A N 1
ATOM 898 C CA . SER A 1 109 ? 24.723 4.092 9.229 1.00 13.08 109 SER A CA 1
ATOM 899 C C . SER A 1 109 ? 24.697 5.562 9.626 1.00 14.12 109 SER A C 1
ATOM 900 O O . SER A 1 109 ? 23.632 6.163 9.788 1.00 15.21 109 SER A O 1
ATOM 903 N N . PHE A 1 110 ? 25.889 6.121 9.803 1.00 13.29 110 PHE A N 1
ATOM 904 C CA . PHE A 1 110 ? 26.051 7.536 10.112 1.00 13.63 110 PHE A CA 1
ATOM 905 C C . PHE A 1 110 ? 25.490 8.191 8.847 1.00 14.27 110 PHE A C 1
ATOM 906 O O . PHE A 1 110 ? 25.640 7.638 7.757 1.00 14.50 110 PHE A O 1
ATOM 914 N N . GLN A 1 111 ? 24.865 9.360 8.970 1.00 17.97 111 GLN A N 1
ATOM 915 C CA . GLN A 1 111 ? 24.250 10.001 7.805 1.00 19.65 111 GLN A CA 1
ATOM 916 C C . GLN A 1 111 ? 24.866 11.287 7.247 1.00 22.31 111 GLN A C 1
ATOM 917 O O . GLN A 1 111 ? 24.765 11.544 6.047 1.00 23.47 111 GLN A O 1
ATOM 923 N N . LYS A 1 112 ? 25.487 12.094 8.101 1.00 24.37 112 LYS A N 1
ATOM 924 C CA . LYS A 1 112 ? 26.079 13.366 7.673 1.00 26.30 112 LYS A CA 1
ATOM 925 C C . LYS A 1 112 ? 27.294 13.262 6.752 1.00 23.72 112 LYS A C 1
ATOM 926 O O . LYS A 1 112 ? 28.405 13.003 7.208 1.00 22.49 112 LYS A O 1
ATOM 932 N N . GLU A 1 113 ? 27.081 13.493 5.459 1.00 20.67 113 GLU A N 1
ATOM 933 C CA . GLU A 1 113 ? 28.159 13.430 4.475 1.00 22.01 113 GLU A CA 1
ATOM 934 C C . GLU A 1 113 ? 29.270 14.434 4.790 1.00 19.37 113 GLU A C 1
ATOM 935 O O . GLU A 1 113 ? 30.455 14.133 4.639 1.00 18.22 113 GLU A O 1
ATOM 941 N N . GLU A 1 114 ? 28.880 15.628 5.223 1.00 21.77 114 GLU A N 1
ATOM 942 C CA . GLU A 1 114 ? 29.843 16.672 5.553 1.00 23.13 114 GLU A CA 1
ATOM 943 C C . GLU A 1 114 ? 30.817 16.224 6.643 1.00 21.51 114 GLU A C 1
ATOM 944 O O . GLU A 1 114 ? 32.012 16.525 6.586 1.00 19.94 114 GLU A O 1
ATOM 950 N N . ALA A 1 115 ? 30.298 15.502 7.634 1.00 21.76 115 ALA A N 1
ATOM 951 C CA . ALA A 1 115 ? 31.116 15.008 8.739 1.00 20.01 115 ALA A CA 1
ATOM 952 C C . ALA A 1 115 ? 32.063 13.904 8.271 1.00 19.53 115 ALA A C 1
ATOM 953 O O . ALA A 1 115 ? 33.183 13.782 8.765 1.00 19.76 115 ALA A O 1
ATOM 955 N N . ILE A 1 116 ? 31.607 13.097 7.320 1.00 16.14 116 ILE A N 1
ATOM 956 C CA . ILE A 1 116 ? 32.430 12.017 6.791 1.00 15.84 116 ILE A CA 1
ATOM 957 C C . ILE A 1 116 ? 33.621 12.599 6.047 1.00 14.90 116 ILE A C 1
ATOM 958 O O . ILE A 1 116 ? 34.746 12.118 6.177 1.00 16.13 116 ILE A O 1
ATOM 963 N N . LEU A 1 117 ? 33.369 13.644 5.265 1.00 16.24 117 LEU A N 1
ATOM 964 C CA . LEU A 1 117 ? 34.429 14.285 4.499 1.00 15.78 117 LEU A CA 1
ATOM 965 C C . LEU A 1 117 ? 35.482 14.899 5.414 1.00 16.37 117 LEU A C 1
ATOM 966 O O . LEU A 1 117 ? 36.679 14.855 5.116 1.00 17.24 117 LEU A O 1
ATOM 971 N N . LYS A 1 118 ? 35.034 15.459 6.533 1.00 16.67 118 LYS A N 1
ATOM 972 C CA . LYS A 1 118 ? 35.944 16.072 7.492 1.00 19.36 118 LYS A CA 1
ATOM 973 C C . LYS A 1 118 ? 36.840 15.017 8.132 1.00 17.89 118 LYS A C 1
ATOM 974 O O . LYS A 1 118 ? 38.051 15.205 8.241 1.00 19.23 118 LYS A O 1
ATOM 980 N N . LYS A 1 119 ? 36.238 13.903 8.541 1.00 15.31 119 LYS A N 1
ATOM 981 C CA . LYS A 1 119 ? 36.973 12.818 9.183 1.00 15.22 119 LYS A CA 1
ATOM 982 C C . LYS A 1 119 ? 37.954 12.126 8.250 1.00 14.60 119 LYS A C 1
ATOM 983 O O . LYS A 1 119 ? 38.934 11.536 8.700 1.00 13.51 119 LYS A O 1
ATOM 989 N N . THR A 1 120 ? 37.688 12.189 6.951 1.00 14.96 120 THR A N 1
ATOM 990 C CA . THR A 1 120 ? 38.566 11.548 5.985 1.00 14.92 120 THR A CA 1
ATOM 991 C C . THR A 1 120 ? 39.994 12.093 6.068 1.00 14.76 120 THR A C 1
ATOM 992 O O . THR A 1 120 ? 40.951 11.380 5.775 1.00 14.43 120 THR A O 1
ATOM 996 N N . GLU A 1 121 ? 40.143 13.349 6.484 1.00 13.98 121 GLU A N 1
ATOM 997 C CA . GLU A 1 121 ? 41.471 13.937 6.619 1.00 15.42 121 GLU A CA 1
ATOM 998 C C . GLU A 1 121 ? 42.258 13.132 7.652 1.00 12.62 121 GLU A C 1
ATOM 999 O O . GLU A 1 121 ? 43.433 12.808 7.446 1.00 13.22 121 GLU A O 1
ATOM 1005 N N . LYS A 1 122 ? 41.605 12.818 8.769 1.00 11.90 122 LYS A N 1
ATOM 1006 C CA . LYS A 1 122 ? 42.241 12.040 9.821 1.00 10.90 122 LYS A CA 1
ATOM 1007 C C . LYS A 1 122 ? 42.486 10.617 9.326 1.00 10.94 122 LYS A C 1
ATOM 1008 O O . LYS A 1 122 ? 43.547 10.047 9.557 1.00 10.66 122 LYS A O 1
ATOM 1014 N N . TRP A 1 123 ? 41.510 10.046 8.629 1.00 10.47 123 TRP A N 1
ATOM 1015 C CA . TRP A 1 123 ? 41.671 8.689 8.129 1.00 11.21 123 TRP A CA 1
ATOM 1016 C C . TRP A 1 123 ? 42.906 8.557 7.236 1.00 10.18 123 TRP A C 1
ATOM 1017 O O . TRP A 1 123 ? 43.617 7.548 7.293 1.00 8.99 123 TRP A O 1
ATOM 1028 N N . LYS A 1 124 ? 43.177 9.574 6.422 1.00 10.69 124 LYS A N 1
ATOM 1029 C CA . LYS A 1 124 ? 44.346 9.536 5.552 1.00 10.00 124 LYS A CA 1
ATOM 1030 C C . LYS A 1 124 ? 45.638 9.571 6.365 1.00 9.10 124 LYS A C 1
ATOM 1031 O O . LYS A 1 124 ? 46.626 8.944 5.990 1.00 9.95 124 LYS A O 1
ATOM 1037 N N . ARG A 1 125 ? 45.631 10.286 7.489 1.00 9.22 125 ARG A N 1
ATOM 1038 C CA . ARG A 1 125 ? 46.813 10.322 8.347 1.00 10.25 125 ARG A CA 1
ATOM 1039 C C . ARG A 1 125 ? 46.993 8.949 8.994 1.00 9.67 125 ARG A C 1
ATOM 1040 O O . ARG A 1 125 ? 48.110 8.453 9.137 1.00 11.09 125 ARG A O 1
ATOM 1048 N N . ILE A 1 126 ? 45.885 8.338 9.399 1.00 9.95 126 ILE A N 1
ATOM 1049 C CA . ILE A 1 126 ? 45.938 7.020 10.026 1.00 9.83 126 ILE A CA 1
ATOM 1050 C C . ILE A 1 126 ? 46.520 5.995 9.055 1.00 8.37 126 ILE A C 1
ATOM 1051 O O . ILE A 1 126 ? 47.308 5.124 9.444 1.00 8.49 126 ILE A O 1
ATOM 1056 N N . VAL A 1 127 ? 46.137 6.106 7.786 1.00 8.19 127 VAL A N 1
ATOM 1057 C CA . VAL A 1 127 ? 46.645 5.200 6.764 1.00 7.48 127 VAL A CA 1
ATOM 1058 C C . VAL A 1 127 ? 48.178 5.266 6.704 1.00 8.30 127 VAL A C 1
ATOM 1059 O O . VAL A 1 127 ? 48.853 4.238 6.674 1.00 8.27 127 VAL A O 1
ATOM 1063 N N . ILE A 1 128 ? 48.726 6.477 6.695 1.00 8.26 128 ILE A N 1
ATOM 1064 C CA . ILE A 1 128 ? 50.171 6.642 6.638 1.00 8.70 128 ILE A CA 1
ATOM 1065 C C . ILE A 1 128 ? 50.865 6.061 7.866 1.00 9.44 128 ILE A C 1
ATOM 1066 O O . ILE A 1 128 ? 51.908 5.423 7.750 1.00 9.01 128 ILE A O 1
ATOM 1071 N N . GLU A 1 129 ? 50.292 6.266 9.047 1.00 9.47 129 GLU A N 1
ATOM 1072 C CA . GLU A 1 129 ? 50.923 5.718 10.236 1.00 9.06 129 GLU A CA 1
ATOM 1073 C C . GLU A 1 129 ? 50.895 4.191 10.211 1.00 8.55 129 GLU A C 1
ATOM 1074 O O . GLU A 1 129 ? 51.857 3.545 10.624 1.00 9.31 129 GLU A O 1
ATOM 1080 N N . ALA A 1 130 ? 49.802 3.613 9.712 1.00 8.17 130 ALA A N 1
ATOM 1081 C CA . ALA A 1 130 ? 49.694 2.161 9.622 1.00 8.15 130 ALA A CA 1
ATOM 1082 C C . ALA A 1 130 ? 50.663 1.627 8.558 1.00 9.22 130 ALA A C 1
ATOM 1083 O O . ALA A 1 130 ? 51.206 0.534 8.698 1.00 9.48 130 ALA A O 1
ATOM 1085 N N . MET A 1 131 ? 50.876 2.400 7.495 1.00 9.10 131 MET A N 1
ATOM 1086 C CA . MET A 1 131 ? 51.804 2.003 6.435 1.00 9.08 131 MET A CA 1
ATOM 1087 C C . MET A 1 131 ? 53.207 1.861 7.033 1.00 9.43 131 MET A C 1
ATOM 1088 O O . MET A 1 131 ? 53.919 0.889 6.776 1.00 8.61 131 MET A O 1
ATOM 1093 N N . LYS A 1 132 ? 53.594 2.839 7.844 1.00 8.48 132 LYS A N 1
ATOM 1094 C CA . LYS A 1 132 ? 54.901 2.829 8.488 1.00 8.42 132 LYS A CA 1
ATOM 1095 C C . LYS A 1 132 ? 55.062 1.643 9.437 1.00 9.42 132 LYS A C 1
ATOM 1096 O O . LYS A 1 132 ? 56.072 0.945 9.397 1.00 10.10 132 LYS A O 1
ATOM 1102 N N . GLN A 1 133 ? 54.064 1.414 10.284 1.00 10.89 133 GLN A N 1
ATOM 1103 C CA . GLN A 1 133 ? 54.139 0.322 11.250 1.00 13.34 133 GLN A CA 1
ATOM 1104 C C . GLN A 1 133 ? 54.099 -1.069 10.626 1.00 13.22 133 GLN A C 1
ATOM 1105 O O . GLN A 1 133 ? 54.735 -1.993 11.126 1.00 14.11 133 GLN A O 1
ATOM 1111 N N . SER A 1 134 ? 53.359 -1.216 9.531 1.00 10.33 134 SER A N 1
ATOM 1112 C CA . SER A 1 134 ? 53.247 -2.512 8.867 1.00 10.79 134 SER A CA 1
ATOM 1113 C C . SER A 1 134 ? 54.247 -2.720 7.738 1.00 10.38 134 SER A C 1
ATOM 1114 O O . SER A 1 134 ? 54.313 -3.805 7.160 1.00 11.84 134 SER A O 1
ATOM 1117 N N . ARG A 1 135 ? 55.035 -1.692 7.438 1.00 11.08 135 ARG A N 1
ATOM 1118 C CA . ARG A 1 135 ? 56.005 -1.752 6.348 1.00 11.88 135 ARG A CA 1
ATOM 1119 C C . ARG A 1 135 ? 55.284 -2.007 5.028 1.00 11.11 135 ARG A C 1
ATOM 1120 O O . ARG A 1 135 ? 55.711 -2.815 4.201 1.00 12.84 135 ARG A O 1
ATOM 1128 N N . ARG A 1 136 ? 54.169 -1.307 4.855 1.00 9.63 136 ARG A N 1
ATOM 1129 C CA . ARG A 1 136 ? 53.359 -1.393 3.648 1.00 9.69 136 ARG A CA 1
ATOM 1130 C C . ARG A 1 136 ? 53.735 -0.162 2.821 1.00 10.13 136 ARG A C 1
ATOM 1131 O O . ARG A 1 136 ? 53.484 0.968 3.231 1.00 10.81 136 ARG A O 1
ATOM 1139 N N . PRO A 1 137 ? 54.340 -0.374 1.638 1.00 12.58 137 PRO A N 1
ATOM 1140 C CA . PRO A 1 137 ? 54.771 0.707 0.747 1.00 14.00 137 PRO A CA 1
ATOM 1141 C C . PRO A 1 137 ? 53.724 1.365 -0.143 1.00 13.83 137 PRO A C 1
ATOM 1142 O O . PRO A 1 137 ? 53.970 2.441 -0.688 1.00 14.02 137 PRO A O 1
ATOM 1146 N N . ILE A 1 138 ? 52.571 0.725 -0.302 1.00 14.00 138 ILE A N 1
ATOM 1147 C CA . ILE A 1 138 ? 51.528 1.284 -1.151 1.00 16.94 138 ILE A CA 1
ATOM 1148 C C . ILE A 1 138 ? 50.396 1.856 -0.319 1.00 13.53 138 ILE A C 1
ATOM 1149 O O . ILE A 1 138 ? 49.978 1.270 0.680 1.00 13.24 138 ILE A O 1
ATOM 1154 N N . PRO A 1 139 ? 49.877 3.020 -0.716 1.00 13.36 139 PRO A N 1
ATOM 1155 C CA . PRO A 1 139 ? 48.791 3.588 0.078 1.00 13.59 139 PRO A CA 1
ATOM 1156 C C . PRO A 1 139 ? 47.463 2.874 -0.099 1.00 10.61 139 PRO A C 1
ATOM 1157 O O . PRO A 1 139 ? 47.299 2.038 -0.989 1.00 11.29 139 PRO A O 1
ATOM 1161 N N . MET A 1 140 ? 46.532 3.175 0.796 1.00 11.04 140 MET A N 1
ATOM 1162 C CA . MET A 1 140 ? 45.178 2.647 0.694 1.00 10.29 140 MET A CA 1
ATOM 1163 C C . MET A 1 140 ? 44.398 3.909 0.367 1.00 11.25 140 MET A C 1
ATOM 1164 O O . MET A 1 140 ? 44.437 4.881 1.121 1.00 12.06 140 MET A O 1
ATOM 1169 N N . GLU A 1 141 ? 43.720 3.911 -0.774 1.00 9.94 141 GLU A N 1
ATOM 1170 C CA . GLU A 1 141 ? 42.946 5.072 -1.180 1.00 12.45 141 GLU A CA 1
ATOM 1171 C C . GLU A 1 141 ? 41.645 5.181 -0.403 1.00 11.63 141 GLU A C 1
ATOM 1172 O O . GLU A 1 141 ? 40.917 4.201 -0.258 1.00 12.78 141 GLU A O 1
ATOM 1178 N N . ILE A 1 142 ? 41.361 6.371 0.115 1.00 10.48 142 ILE A N 1
ATOM 1179 C CA . ILE A 1 142 ? 40.106 6.592 0.814 1.00 11.30 142 ILE A CA 1
ATOM 1180 C C . ILE A 1 142 ? 39.295 7.470 -0.128 1.00 12.43 142 ILE A C 1
ATOM 1181 O O . ILE A 1 142 ? 39.679 8.602 -0.428 1.00 13.38 142 ILE A O 1
ATOM 1186 N N . LYS A 1 143 ? 38.181 6.929 -0.608 1.00 11.46 143 LYS A N 1
ATOM 1187 C CA . LYS A 1 143 ? 37.339 7.646 -1.558 1.00 12.31 143 LYS A CA 1
ATOM 1188 C C . LYS A 1 143 ? 36.215 8.432 -0.906 1.00 12.00 143 LYS A C 1
ATOM 1189 O O . LYS A 1 143 ? 35.998 8.356 0.303 1.00 10.82 143 LYS A O 1
ATOM 1195 N N . LYS A 1 144 ? 35.516 9.211 -1.726 1.00 12.54 144 LYS A N 1
ATOM 1196 C CA . LYS A 1 144 ? 34.390 10.002 -1.258 1.00 13.85 144 LYS A CA 1
ATOM 1197 C C . LYS A 1 144 ? 33.257 9.048 -0.901 1.00 13.42 144 LYS A C 1
ATOM 1198 O O . LYS A 1 144 ? 33.182 7.933 -1.420 1.00 13.01 144 LYS A O 1
ATOM 1204 N N . PRO A 1 145 ? 32.361 9.473 -0.004 1.00 13.16 145 PRO A N 1
ATOM 1205 C CA . PRO A 1 145 ? 31.243 8.620 0.401 1.00 14.03 145 PRO A CA 1
ATOM 1206 C C . PRO A 1 145 ? 30.198 8.426 -0.688 1.00 14.48 145 PRO A C 1
ATOM 1207 O O . PRO A 1 145 ? 29.942 9.326 -1.486 1.00 15.13 145 PRO A O 1
ATOM 1211 N N . VAL A 1 146 ? 29.615 7.235 -0.725 1.00 15.03 146 VAL A N 1
ATOM 1212 C CA . VAL A 1 146 ? 28.575 6.925 -1.696 1.00 16.45 146 VAL A CA 1
ATOM 1213 C C . VAL A 1 146 ? 27.455 6.216 -0.949 1.00 15.54 146 VAL A C 1
ATOM 1214 O O . VAL A 1 146 ? 27.664 5.699 0.150 1.00 16.32 146 VAL A O 1
ATOM 1218 N N . ARG A 1 147 ? 26.266 6.203 -1.538 1.00 15.82 147 ARG A N 1
ATOM 1219 C CA . ARG A 1 147 ? 25.122 5.554 -0.914 1.00 17.02 147 ARG A CA 1
ATOM 1220 C C . ARG A 1 147 ? 25.110 4.072 -1.268 1.00 15.17 147 ARG A C 1
ATOM 1221 O O . ARG A 1 147 ? 25.547 3.678 -2.352 1.00 15.70 147 ARG A O 1
ATOM 1229 N N . LEU A 1 148 ? 24.609 3.251 -0.352 1.00 15.58 148 LEU A N 1
ATOM 1230 C CA . LEU A 1 148 ? 24.546 1.814 -0.588 1.00 15.30 148 LEU A CA 1
ATOM 1231 C C . LEU A 1 148 ? 23.780 1.515 -1.872 1.00 16.16 148 LEU A C 1
ATOM 1232 O O . LEU A 1 148 ? 24.132 0.601 -2.615 1.00 15.45 148 LEU A O 1
ATOM 1237 N N . SER A 1 149 ? 22.742 2.306 -2.130 1.00 18.42 149 SER A N 1
ATOM 1238 C CA . SER A 1 149 ? 21.911 2.133 -3.314 1.00 20.00 149 SER A CA 1
ATOM 1239 C C . SER A 1 149 ? 22.648 2.396 -4.624 1.00 20.55 149 SER A C 1
ATOM 1240 O O . SER A 1 149 ? 22.136 2.082 -5.697 1.00 21.55 149 SER A O 1
ATOM 1243 N N . ASP A 1 150 ? 23.844 2.971 -4.548 1.00 18.74 150 ASP A N 1
ATOM 1244 C CA . ASP A 1 150 ? 24.600 3.254 -5.762 1.00 19.32 150 ASP A CA 1
ATOM 1245 C C . ASP A 1 150 ? 25.772 2.317 -6.013 1.00 18.24 150 ASP A C 1
ATOM 1246 O O . ASP A 1 150 ? 26.564 2.548 -6.924 1.00 17.52 150 ASP A O 1
ATOM 1251 N N . LEU A 1 151 ? 25.885 1.259 -5.217 1.00 18.62 151 LEU A N 1
ATOM 1252 C CA . LEU A 1 151 ? 26.976 0.309 -5.390 1.00 19.66 151 LEU A CA 1
ATOM 1253 C C . LEU A 1 151 ? 26.731 -0.664 -6.537 1.00 20.80 151 LEU A C 1
ATOM 1254 O O . LEU A 1 151 ? 25.595 -1.068 -6.798 1.00 21.69 151 LEU A O 1
ATOM 1259 N N . ILE A 1 152 ? 27.811 -1.029 -7.219 1.00 21.44 152 ILE A N 1
ATOM 1260 C CA . ILE A 1 152 ? 27.765 -1.972 -8.333 1.00 24.15 152 ILE A CA 1
ATOM 1261 C C . ILE A 1 152 ? 28.842 -3.029 -8.097 1.00 21.08 152 ILE A C 1
ATOM 1262 O O . ILE A 1 152 ? 29.927 -2.714 -7.609 1.00 19.05 152 ILE A O 1
ATOM 1267 N N . PRO A 1 153 ? 28.548 -4.300 -8.421 1.00 20.32 153 PRO A N 1
ATOM 1268 C CA . PRO A 1 153 ? 29.512 -5.392 -8.239 1.00 20.71 153 PRO A CA 1
ATOM 1269 C C . PRO A 1 153 ? 30.546 -5.365 -9.363 1.00 20.32 153 PRO A C 1
ATOM 1270 O O . PRO A 1 153 ? 30.412 -6.072 -10.361 1.00 22.16 153 PRO A O 1
ATOM 1274 N N . GLU A 1 154 ? 31.581 -4.550 -9.184 1.00 20.21 154 GLU A N 1
ATOM 1275 C CA . GLU A 1 154 ? 32.627 -4.384 -10.191 1.00 21.99 154 GLU A CA 1
ATOM 1276 C C . GLU A 1 154 ? 33.794 -5.370 -10.169 1.00 19.83 154 GLU A C 1
ATOM 1277 O O . GLU A 1 154 ? 34.486 -5.532 -11.175 1.00 21.20 154 GLU A O 1
ATOM 1283 N N . SER A 1 155 ? 34.017 -6.030 -9.038 1.00 17.02 155 SER A N 1
ATOM 1284 C CA . SER A 1 155 ? 35.138 -6.959 -8.919 1.00 15.35 155 SER A CA 1
ATOM 1285 C C . SER A 1 155 ? 34.849 -8.378 -9.395 1.00 14.79 155 SER A C 1
ATOM 1286 O O . SER A 1 155 ? 33.724 -8.699 -9.781 1.00 14.90 155 SER A O 1
ATOM 1289 N N . GLU A 1 156 ? 35.881 -9.219 -9.373 1.00 15.91 156 GLU A N 1
ATOM 1290 C CA . GLU A 1 156 ? 35.750 -10.614 -9.786 1.00 17.43 156 GLU A CA 1
ATOM 1291 C C . GLU A 1 156 ? 34.825 -11.349 -8.822 1.00 16.66 156 GLU A C 1
ATOM 1292 O O . GLU A 1 156 ? 34.103 -12.262 -9.213 1.00 16.15 156 GLU A O 1
ATOM 1298 N N . GLU A 1 157 ? 34.873 -10.960 -7.553 1.00 14.52 157 GLU A N 1
ATOM 1299 C CA . GLU A 1 157 ? 34.005 -11.538 -6.533 1.00 13.61 157 GLU A CA 1
ATOM 1300 C C . GLU A 1 157 ? 33.483 -10.361 -5.720 1.00 13.08 157 GLU A C 1
ATOM 1301 O O . GLU A 1 157 ? 34.252 -9.495 -5.298 1.00 13.99 157 GLU A O 1
ATOM 1307 N N . ASN A 1 158 ? 32.172 -10.332 -5.520 1.00 12.07 158 ASN A N 1
ATOM 1308 C CA . ASN A 1 158 ? 31.510 -9.256 -4.797 1.00 13.33 158 ASN A CA 1
ATOM 1309 C C . ASN A 1 158 ? 30.696 -9.837 -3.650 1.00 13.35 158 ASN A C 1
ATOM 1310 O O . ASN A 1 158 ? 29.762 -10.616 -3.857 1.00 13.51 158 ASN A O 1
ATOM 1315 N N . ILE A 1 159 ? 31.053 -9.427 -2.439 1.00 12.79 159 ILE A N 1
ATOM 1316 C CA . ILE A 1 159 ? 30.433 -9.945 -1.232 1.00 12.34 159 ILE A CA 1
ATOM 1317 C C . ILE A 1 159 ? 29.813 -8.904 -0.316 1.00 11.11 159 ILE A C 1
ATOM 1318 O O . ILE A 1 159 ? 30.283 -7.770 -0.237 1.00 10.59 159 ILE A O 1
ATOM 1323 N N . ILE A 1 160 ? 28.748 -9.306 0.369 1.00 10.78 160 ILE A N 1
ATOM 1324 C CA . ILE A 1 160 ? 28.113 -8.456 1.364 1.00 11.93 160 ILE A CA 1
ATOM 1325 C C . ILE A 1 160 ? 28.134 -9.280 2.652 1.00 11.76 160 ILE A C 1
ATOM 1326 O O . ILE A 1 160 ? 27.689 -10.428 2.669 1.00 11.59 160 ILE A O 1
ATOM 1331 N N . LEU A 1 161 ? 28.707 -8.723 3.714 1.00 9.47 161 LEU A N 1
ATOM 1332 C CA . LEU A 1 161 ? 28.740 -9.424 4.994 1.00 10.48 161 LEU A CA 1
ATOM 1333 C C . LEU A 1 161 ? 27.441 -9.103 5.700 1.00 9.91 161 LEU A C 1
ATOM 1334 O O . LEU A 1 161 ? 27.163 -7.937 5.985 1.00 11.42 161 LEU A O 1
ATOM 1339 N N . ASP A 1 162 ? 26.649 -10.127 6.004 1.00 11.52 162 ASP A N 1
ATOM 1340 C CA . ASP A 1 162 ? 25.373 -9.899 6.659 1.00 11.26 162 ASP A CA 1
ATOM 1341 C C . ASP A 1 162 ? 25.027 -10.977 7.681 1.00 12.87 162 ASP A C 1
ATOM 1342 O O . ASP A 1 162 ? 24.863 -12.151 7.341 1.00 14.94 162 ASP A O 1
ATOM 1347 N N . ASN A 1 163 ? 24.918 -10.562 8.936 1.00 12.92 163 ASN A N 1
ATOM 1348 C CA . ASN A 1 163 ? 24.576 -11.466 10.031 1.00 13.80 163 ASN A CA 1
ATOM 1349 C C . ASN A 1 163 ? 23.073 -11.749 10.068 1.00 14.90 163 ASN A C 1
ATOM 1350 O O . ASN A 1 163 ? 22.636 -12.711 10.696 1.00 17.02 163 ASN A O 1
ATOM 1355 N N . PHE A 1 164 ? 22.288 -10.911 9.394 1.00 13.18 164 PHE A N 1
ATOM 1356 C CA . PHE A 1 164 ? 20.834 -11.066 9.387 1.00 14.51 164 PHE A CA 1
ATOM 1357 C C . PHE A 1 164 ? 20.288 -11.908 8.238 1.00 15.39 164 PHE A C 1
ATOM 1358 O O . PHE A 1 164 ? 19.074 -12.056 8.094 1.00 18.66 164 PHE A O 1
ATOM 1366 N N . TYR A 1 165 ? 21.176 -12.454 7.419 1.00 15.31 165 TYR A N 1
ATOM 1367 C CA . TYR A 1 165 ? 20.758 -13.278 6.292 1.00 15.80 165 TYR A CA 1
ATOM 1368 C C . TYR A 1 165 ? 21.546 -14.580 6.295 1.00 16.66 165 TYR A C 1
ATOM 1369 O O . TYR A 1 165 ? 22.750 -14.583 6.553 1.00 15.53 165 TYR A O 1
ATOM 1378 N N . GLU A 1 166 ? 20.865 -15.686 6.015 1.00 19.73 166 GLU A N 1
ATOM 1379 C CA . GLU A 1 166 ? 21.519 -16.986 5.980 1.00 23.12 166 GLU A CA 1
ATOM 1380 C C . GLU A 1 166 ? 22.331 -17.119 4.701 1.00 22.46 166 GLU A C 1
ATOM 1381 O O . GLU A 1 166 ? 21.906 -17.765 3.744 1.00 23.53 166 GLU A O 1
ATOM 1387 N N . GLY A 1 167 ? 23.506 -16.498 4.695 1.00 19.75 167 GLY A N 1
ATOM 1388 C CA . GLY A 1 167 ? 24.366 -16.541 3.528 1.00 19.23 167 GLY A CA 1
ATOM 1389 C C . GLY A 1 167 ? 25.275 -17.752 3.481 1.00 18.38 167 GLY A C 1
ATOM 1390 O O . GLY A 1 167 ? 25.042 -18.749 4.163 1.00 19.04 167 GLY A O 1
ATOM 1391 N N . VAL A 1 168 ? 26.321 -17.657 2.671 1.00 16.56 168 VAL A N 1
ATOM 1392 C CA . VAL A 1 168 ? 27.270 -18.748 2.519 1.00 17.71 168 VAL A CA 1
ATOM 1393 C C . VAL A 1 168 ? 28.468 -18.575 3.438 1.00 17.53 168 VAL A C 1
ATOM 1394 O O . VAL A 1 168 ? 28.704 -17.489 3.975 1.00 15.51 168 VAL A O 1
ATOM 1398 N N . LYS A 1 169 ? 29.218 -19.657 3.619 1.00 18.44 169 LYS A N 1
ATOM 1399 C CA . LYS A 1 169 ? 30.406 -19.636 4.460 1.00 20.52 169 LYS A CA 1
ATOM 1400 C C . LYS A 1 169 ? 31.541 -18.983 3.682 1.00 19.49 169 LYS A C 1
ATOM 1401 O O . LYS A 1 169 ? 31.630 -19.120 2.462 1.00 19.91 169 LYS A O 1
ATOM 1407 N N . PRO A 1 170 ? 32.426 -18.260 4.381 1.00 18.18 170 PRO A N 1
ATOM 1408 C CA . PRO A 1 170 ? 33.557 -17.590 3.735 1.00 18.59 170 PRO A CA 1
ATOM 1409 C C . PRO A 1 170 ? 34.408 -18.536 2.887 1.00 19.21 170 PRO A C 1
ATOM 1410 O O . PRO A 1 170 ? 34.915 -18.151 1.838 1.00 19.29 170 PRO A O 1
ATOM 1414 N N . LYS A 1 171 ? 34.562 -19.777 3.340 1.00 23.26 171 LYS A N 1
ATOM 1415 C CA . LYS A 1 171 ? 35.373 -20.736 2.598 1.00 26.53 171 LYS A CA 1
ATOM 1416 C C . LYS A 1 171 ? 34.702 -21.198 1.311 1.00 25.90 171 LYS A C 1
ATOM 1417 O O . LYS A 1 171 ? 35.291 -21.956 0.538 1.00 26.86 171 LYS A O 1
ATOM 1423 N N . ASP A 1 172 ? 33.475 -20.744 1.076 1.00 24.42 172 ASP A N 1
ATOM 1424 C CA . ASP A 1 172 ? 32.759 -21.139 -0.127 1.00 22.72 172 ASP A CA 1
ATOM 1425 C C . ASP A 1 172 ? 32.634 -20.039 -1.176 1.00 21.76 172 ASP A C 1
ATOM 1426 O O . ASP A 1 172 ? 31.994 -20.235 -2.208 1.00 22.60 172 ASP A O 1
ATOM 1431 N N . VAL A 1 173 ? 33.239 -18.883 -0.920 1.00 19.14 173 VAL A N 1
ATOM 1432 C CA . VAL A 1 173 ? 33.199 -17.796 -1.892 1.00 19.10 173 VAL A CA 1
ATOM 1433 C C . VAL A 1 173 ? 34.290 -18.073 -2.924 1.00 18.97 173 VAL A C 1
ATOM 1434 O O . VAL A 1 173 ? 35.047 -19.033 -2.779 1.00 19.55 173 VAL A O 1
ATOM 1438 N N . ASN A 1 174 ? 34.366 -17.248 -3.964 1.00 20.43 174 ASN A N 1
ATOM 1439 C CA . ASN A 1 174 ? 35.381 -17.432 -4.997 1.00 21.69 174 ASN A CA 1
ATOM 1440 C C . ASN A 1 174 ? 36.727 -16.948 -4.467 1.00 23.74 174 ASN A C 1
ATOM 1441 O O . ASN A 1 174 ? 37.080 -15.779 -4.618 1.00 24.12 174 ASN A O 1
ATOM 1446 N N . LEU A 1 175 ? 37.469 -17.857 -3.842 1.00 25.68 175 LEU A N 1
ATOM 1447 C CA . LEU A 1 175 ? 38.773 -17.534 -3.275 1.00 26.96 175 LEU A CA 1
ATOM 1448 C C . LEU A 1 175 ? 39.880 -17.483 -4.323 1.00 28.14 175 LEU A C 1
ATOM 1449 O O . LEU A 1 175 ? 41.028 -17.175 -4.006 1.00 29.12 175 LEU A O 1
ATOM 1454 N N . GLU A 1 176 ? 39.533 -17.786 -5.569 1.00 28.60 176 GLU A N 1
ATOM 1455 C CA . GLU A 1 176 ? 40.507 -17.756 -6.653 1.00 30.07 176 GLU A CA 1
ATOM 1456 C C . GLU A 1 176 ? 40.435 -16.414 -7.372 1.00 28.35 176 GLU A C 1
ATOM 1457 O O . GLU A 1 176 ? 41.199 -16.152 -8.304 1.00 28.27 176 GLU A O 1
ATOM 1463 N N . ALA A 1 177 ? 39.511 -15.566 -6.931 1.00 26.19 177 ALA A N 1
ATOM 1464 C CA . ALA A 1 177 ? 39.337 -14.246 -7.521 1.00 24.13 177 ALA A CA 1
ATOM 1465 C C . ALA A 1 177 ? 40.547 -13.381 -7.190 1.00 23.42 177 ALA A C 1
ATOM 1466 O O . ALA A 1 177 ? 41.145 -13.520 -6.122 1.00 23.93 177 ALA A O 1
ATOM 1468 N N . LYS A 1 178 ? 40.909 -12.493 -8.110 1.00 21.78 178 LYS A N 1
ATOM 1469 C CA . LYS A 1 178 ? 42.049 -11.609 -7.903 1.00 22.34 178 LYS A CA 1
ATOM 1470 C C . LYS A 1 178 ? 41.590 -10.287 -7.301 1.00 19.30 178 LYS A C 1
ATOM 1471 O O . LYS A 1 178 ? 42.351 -9.621 -6.602 1.00 19.56 178 LYS A O 1
ATOM 1477 N N . THR A 1 179 ? 40.346 -9.910 -7.580 1.00 18.15 179 THR A N 1
ATOM 1478 C CA . THR A 1 179 ? 39.790 -8.670 -7.053 1.00 15.83 179 THR A CA 1
ATOM 1479 C C . THR A 1 179 ? 38.489 -8.943 -6.310 1.00 14.75 179 THR A C 1
ATOM 1480 O O . THR A 1 179 ? 37.688 -9.794 -6.713 1.00 14.66 179 THR A O 1
ATOM 1484 N N . TYR A 1 180 ? 38.289 -8.210 -5.220 1.00 13.05 180 TYR A N 1
ATOM 1485 C CA . TYR A 1 180 ? 37.108 -8.355 -4.384 1.00 12.08 180 TYR A CA 1
ATOM 1486 C C . TYR A 1 180 ? 36.499 -7.019 -3.999 1.00 11.99 180 TYR A C 1
ATOM 1487 O O . TYR A 1 180 ? 37.200 -6.017 -3.855 1.00 12.47 180 TYR A O 1
ATOM 1496 N N . SER A 1 181 ? 35.184 -7.030 -3.828 1.00 12.28 181 SER A N 1
ATOM 1497 C CA . SER A 1 181 ? 34.439 -5.876 -3.348 1.00 11.25 181 SER A CA 1
ATOM 1498 C C . SER A 1 181 ? 33.751 -6.467 -2.122 1.00 11.78 181 SER A C 1
ATOM 1499 O O . SER A 1 181 ? 33.062 -7.484 -2.227 1.00 12.04 181 SER A O 1
ATOM 1502 N N . VAL A 1 182 ? 33.966 -5.855 -0.961 1.00 9.48 182 VAL A N 1
ATOM 1503 C CA . VAL A 1 182 ? 33.380 -6.349 0.282 1.00 10.04 182 VAL A CA 1
ATOM 1504 C C . VAL A 1 182 ? 32.566 -5.252 0.952 1.00 8.99 182 VAL A C 1
ATOM 1505 O O . VAL A 1 182 ? 33.086 -4.176 1.233 1.00 9.65 182 VAL A O 1
ATOM 1509 N N . VAL A 1 183 ? 31.291 -5.532 1.208 1.00 8.51 183 VAL A N 1
ATOM 1510 C CA . VAL A 1 183 ? 30.398 -4.563 1.834 1.00 9.82 183 VAL A CA 1
ATOM 1511 C C . VAL A 1 183 ? 30.084 -4.972 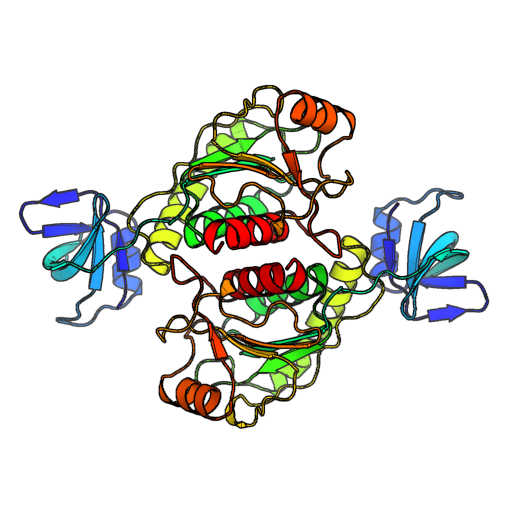3.270 1.00 10.18 183 VAL A C 1
ATOM 1512 O O . VAL A 1 183 ? 29.608 -6.081 3.523 1.00 9.94 183 VAL A O 1
ATOM 1516 N N . VAL A 1 184 ? 30.345 -4.063 4.206 1.00 9.65 184 VAL A N 1
ATOM 1517 C CA . VAL A 1 184 ? 30.125 -4.322 5.624 1.00 9.58 184 VAL A CA 1
ATOM 1518 C C . VAL A 1 184 ? 29.188 -3.273 6.222 1.00 9.28 184 VAL A C 1
ATOM 1519 O O . VAL A 1 184 ? 29.245 -2.095 5.860 1.00 10.55 184 VAL A O 1
ATOM 1523 N N . GLY A 1 185 ? 28.331 -3.705 7.143 1.00 9.80 185 GLY A N 1
ATOM 1524 C CA . GLY A 1 185 ? 27.375 -2.790 7.732 1.00 10.82 185 GLY A CA 1
ATOM 1525 C C . GLY A 1 185 ? 27.798 -2.058 8.988 1.00 9.99 185 GLY A C 1
ATOM 1526 O O . GLY A 1 185 ? 28.853 -2.337 9.566 1.00 9.70 185 GLY A O 1
ATOM 1527 N N . PRO A 1 186 ? 26.982 -1.088 9.427 1.00 9.00 186 PRO A N 1
ATOM 1528 C CA . PRO A 1 186 ? 27.231 -0.288 10.623 1.00 9.72 186 PRO A CA 1
ATOM 1529 C C . PRO A 1 186 ? 26.780 -1.093 11.843 1.00 9.07 186 PRO A C 1
ATOM 1530 O O . PRO A 1 186 ? 26.361 -2.241 11.707 1.00 9.66 186 PRO A O 1
ATOM 1534 N N . GLU A 1 187 ? 26.848 -0.493 13.026 1.00 9.40 187 GLU A N 1
ATOM 1535 C CA . GLU A 1 187 ? 26.460 -1.186 14.252 1.00 11.78 187 GLU A CA 1
ATOM 1536 C C . GLU A 1 187 ? 25.086 -1.846 14.170 1.00 11.71 187 GLU A C 1
ATOM 1537 O O . GLU A 1 187 ? 24.906 -2.962 14.654 1.00 13.35 187 GLU A O 1
ATOM 1543 N N . GLY A 1 188 ? 24.125 -1.158 13.559 1.00 12.34 188 GLY A N 1
ATOM 1544 C CA . GLY A 1 188 ? 22.782 -1.702 13.441 1.00 12.49 188 GLY A CA 1
ATOM 1545 C C . GLY A 1 188 ? 22.594 -2.707 12.320 1.00 12.78 188 GLY A C 1
ATOM 1546 O O . GLY A 1 188 ? 21.509 -3.272 12.164 1.00 14.05 188 GLY A O 1
ATOM 1547 N N . GLY A 1 189 ? 23.638 -2.916 11.528 1.00 11.74 189 GLY A N 1
ATOM 1548 C CA . GLY A 1 189 ? 23.558 -3.867 10.433 1.00 10.75 189 GLY A CA 1
ATOM 1549 C C . GLY A 1 189 ? 22.775 -3.385 9.225 1.00 10.45 189 GLY A C 1
ATOM 1550 O O . GLY A 1 189 ? 22.456 -2.201 9.096 1.00 11.99 189 GLY A O 1
ATOM 1551 N N . PHE A 1 190 ? 22.475 -4.320 8.331 1.00 11.59 190 PHE A N 1
ATOM 1552 C CA . PHE A 1 190 ? 21.724 -4.029 7.115 1.00 12.49 190 PHE A CA 1
ATOM 1553 C C . PHE A 1 190 ? 20.257 -4.404 7.261 1.00 13.75 190 PHE A C 1
ATOM 1554 O O . PHE A 1 190 ? 19.936 -5.489 7.741 1.00 14.44 190 PHE A O 1
ATOM 1562 N N . SER A 1 191 ? 19.368 -3.513 6.834 1.00 13.65 191 SER A N 1
ATOM 1563 C CA . SER A 1 191 ? 17.943 -3.811 6.900 1.00 13.23 191 SER A CA 1
ATOM 1564 C C . SER A 1 191 ? 17.660 -4.889 5.857 1.00 13.94 191 SER A C 1
ATOM 1565 O O . SER A 1 191 ? 18.407 -5.042 4.889 1.00 13.33 191 SER A O 1
ATOM 1568 N N . LYS A 1 192 ? 16.586 -5.644 6.058 1.00 15.23 192 LYS A N 1
ATOM 1569 C CA . LYS A 1 192 ? 16.229 -6.704 5.124 1.00 15.88 192 LYS A CA 1
ATOM 1570 C C . LYS A 1 192 ? 15.952 -6.123 3.744 1.00 14.56 192 LYS A C 1
ATOM 1571 O O . LYS A 1 192 ? 16.267 -6.729 2.721 1.00 13.60 192 LYS A O 1
ATOM 1577 N N . ARG A 1 193 ? 15.365 -4.933 3.730 1.00 16.13 193 ARG A N 1
ATOM 1578 C CA . ARG A 1 193 ? 15.023 -4.255 2.490 1.00 16.13 193 ARG A CA 1
ATOM 1579 C C . ARG A 1 193 ? 16.244 -3.886 1.652 1.00 15.40 193 ARG A C 1
ATOM 1580 O O . ARG A 1 193 ? 16.291 -4.171 0.456 1.00 16.17 193 ARG A O 1
ATOM 1588 N N . GLU A 1 194 ? 17.240 -3.266 2.276 1.00 14.46 194 GLU A N 1
ATOM 1589 C CA . GLU A 1 194 ? 18.424 -2.854 1.536 1.00 14.45 194 GLU A CA 1
ATOM 1590 C C . GLU A 1 194 ? 19.354 -4.007 1.170 1.00 13.19 194 GLU A C 1
ATOM 1591 O O . GLU A 1 194 ? 20.009 -3.964 0.132 1.00 13.51 194 GLU A O 1
ATOM 1597 N N . SER A 1 195 ? 19.411 -5.047 1.998 1.00 11.86 195 SER A N 1
ATOM 1598 C CA . SER A 1 195 ? 20.280 -6.172 1.673 1.00 11.44 195 SER A CA 1
ATOM 1599 C C . SER A 1 195 ? 19.716 -6.979 0.504 1.00 10.92 195 SER A C 1
ATOM 1600 O O . SER A 1 195 ? 20.470 -7.494 -0.323 1.00 11.15 195 SER A O 1
ATOM 1603 N N . GLN A 1 196 ? 18.391 -7.079 0.431 1.00 12.79 196 GLN A N 1
ATOM 1604 C CA . GLN A 1 196 ? 17.755 -7.814 -0.657 1.00 15.54 196 GLN A CA 1
ATOM 1605 C C . GLN A 1 196 ? 18.123 -7.165 -1.986 1.00 13.86 196 GLN A C 1
ATOM 1606 O O . GLN A 1 196 ? 18.407 -7.849 -2.969 1.00 14.26 196 GLN A O 1
ATOM 1612 N N . ILE A 1 197 ? 18.124 -5.838 -2.005 1.00 14.60 197 ILE A N 1
ATOM 1613 C CA . ILE A 1 197 ? 18.457 -5.094 -3.212 1.00 16.26 197 ILE A CA 1
ATOM 1614 C C . ILE A 1 197 ? 19.905 -5.341 -3.627 1.00 14.72 197 ILE A C 1
ATOM 1615 O O . ILE A 1 197 ? 20.196 -5.554 -4.804 1.00 15.91 197 ILE A O 1
ATOM 1620 N N . LEU A 1 198 ? 20.813 -5.332 -2.656 1.00 15.12 198 LEU A N 1
ATOM 1621 C CA . LEU A 1 198 ? 22.219 -5.557 -2.954 1.00 15.34 198 LEU A CA 1
ATOM 1622 C C . LEU A 1 198 ? 22.438 -6.983 -3.452 1.00 13.38 198 LEU A C 1
ATOM 1623 O O . LEU A 1 198 ? 23.225 -7.207 -4.369 1.00 13.82 198 LEU A O 1
ATOM 1628 N N . ARG A 1 199 ? 21.744 -7.950 -2.852 1.00 13.54 199 ARG A N 1
ATOM 1629 C CA . ARG A 1 199 ? 21.886 -9.336 -3.287 1.00 13.80 199 ARG A CA 1
ATOM 1630 C C . ARG A 1 199 ? 21.379 -9.499 -4.724 1.00 14.21 199 ARG A C 1
ATOM 1631 O O . ARG A 1 199 ? 21.984 -10.207 -5.526 1.00 14.75 199 ARG A O 1
ATOM 1639 N N . GLU A 1 200 ? 20.271 -8.842 -5.050 1.00 15.23 200 GLU A N 1
ATOM 1640 C CA . GLU A 1 200 ? 19.718 -8.943 -6.396 1.00 18.51 200 GLU A CA 1
ATOM 1641 C C . GLU A 1 200 ? 20.669 -8.310 -7.408 1.00 19.28 200 GLU A C 1
ATOM 1642 O O . GLU A 1 200 ? 20.760 -8.761 -8.552 1.00 20.87 200 GLU A O 1
ATOM 1648 N N . LYS A 1 201 ? 21.379 -7.271 -6.975 1.00 18.85 201 LYS A N 1
ATOM 1649 C CA . LYS A 1 201 ? 22.324 -6.564 -7.835 1.00 21.49 201 LYS A CA 1
ATOM 1650 C C . LYS A 1 201 ? 23.597 -7.352 -8.133 1.00 21.34 201 LYS A C 1
ATOM 1651 O O . LYS A 1 201 ? 24.390 -6.948 -8.982 1.00 21.71 201 LYS A O 1
ATOM 1657 N N . GLY A 1 202 ? 23.799 -8.470 -7.439 1.00 21.96 202 GLY A N 1
ATOM 1658 C CA . GLY A 1 202 ? 24.979 -9.276 -7.703 1.00 21.88 202 GLY A CA 1
ATOM 1659 C C . GLY A 1 202 ? 25.939 -9.539 -6.559 1.00 21.28 202 GLY A C 1
ATOM 1660 O O . GLY A 1 202 ? 26.962 -10.199 -6.755 1.00 22.66 202 GLY A O 1
ATOM 1661 N N . PHE A 1 203 ? 25.629 -9.035 -5.370 1.00 17.99 203 PHE A N 1
ATOM 1662 C CA . PHE A 1 203 ? 26.497 -9.253 -4.215 1.00 16.38 203 PHE A CA 1
ATOM 1663 C C . PHE A 1 203 ? 26.140 -10.559 -3.513 1.00 16.12 203 PHE A C 1
ATOM 1664 O O . PHE A 1 203 ? 24.973 -10.822 -3.220 1.00 16.32 203 PHE A O 1
ATOM 1672 N N . LYS A 1 204 ? 27.160 -11.375 -3.263 1.00 14.01 204 LYS A N 1
ATOM 1673 C CA . LYS A 1 204 ? 27.000 -12.671 -2.604 1.00 13.89 204 LYS A CA 1
ATOM 1674 C C . LYS A 1 204 ? 27.033 -12.473 -1.090 1.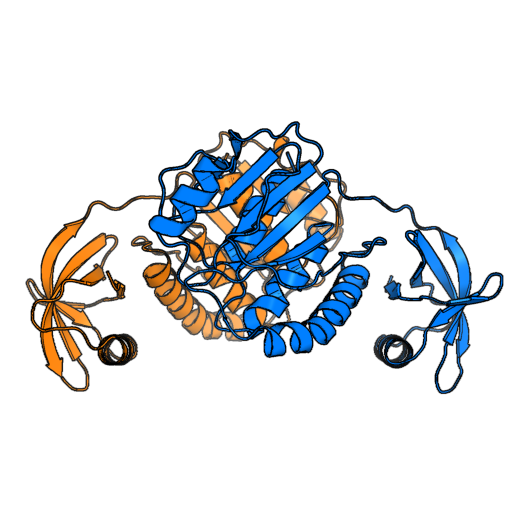00 13.43 204 LYS A C 1
ATOM 1675 O O . LYS A 1 204 ? 28.018 -11.969 -0.550 1.00 14.08 204 LYS A O 1
ATOM 1681 N N . SER A 1 205 ? 25.966 -12.876 -0.405 1.00 12.99 205 SER A N 1
ATOM 1682 C CA . SER A 1 205 ? 25.891 -12.708 1.043 1.00 12.27 205 SER A CA 1
ATOM 1683 C C . SER A 1 205 ? 26.687 -13.772 1.787 1.00 12.96 205 SER A C 1
ATOM 1684 O O . SER A 1 205 ? 26.530 -14.971 1.549 1.00 12.82 205 SER A O 1
ATOM 1687 N N . VAL A 1 206 ? 27.545 -13.311 2.692 1.00 10.76 206 VAL A N 1
ATOM 1688 C CA . VAL A 1 206 ? 28.398 -14.185 3.482 1.00 10.22 206 VAL A CA 1
ATOM 1689 C C . VAL A 1 206 ? 28.064 -14.103 4.969 1.00 9.59 206 VAL A C 1
ATOM 1690 O O . VAL A 1 206 ? 27.810 -13.023 5.509 1.00 9.25 206 VAL A O 1
ATOM 1694 N N . LEU A 1 207 ? 28.068 -15.261 5.622 1.00 9.80 207 LEU A N 1
ATOM 1695 C CA . LEU A 1 207 ? 27.769 -15.358 7.048 1.00 10.70 207 LEU A CA 1
ATOM 1696 C C . LEU A 1 207 ? 28.947 -15.987 7.783 1.00 11.21 207 LEU A C 1
ATOM 1697 O O . LEU A 1 207 ? 29.342 -17.115 7.492 1.00 12.57 207 LEU A O 1
ATOM 1702 N N . LEU A 1 208 ? 29.510 -15.242 8.729 1.00 10.07 208 LEU A N 1
ATOM 1703 C CA . LEU A 1 208 ? 30.638 -15.721 9.524 1.00 9.65 208 LEU A CA 1
ATOM 1704 C C . LEU A 1 208 ? 30.098 -16.502 10.719 1.00 9.92 208 LEU A C 1
ATOM 1705 O O . LEU A 1 208 ? 29.003 -16.215 11.203 1.00 10.59 208 LEU A O 1
ATOM 1710 N N . GLU A 1 209 ? 30.867 -17.482 11.195 1.00 11.81 209 GLU A N 1
ATOM 1711 C CA . GLU A 1 209 ? 30.459 -18.315 12.332 1.00 13.59 209 GLU A CA 1
ATOM 1712 C C . GLU A 1 209 ? 31.362 -18.084 13.541 1.00 13.57 209 GLU A C 1
ATOM 1713 O O . GLU A 1 209 ? 32.532 -17.755 13.382 1.00 15.35 209 GLU A O 1
ATOM 1719 N N . PRO A 1 210 ? 30.844 -18.309 14.766 1.00 13.72 210 PRO A N 1
ATOM 1720 C CA . PRO A 1 210 ? 29.483 -18.762 15.075 1.00 13.85 210 PRO A CA 1
ATOM 1721 C C . PRO A 1 210 ? 28.532 -17.696 15.621 1.00 13.48 210 PRO A C 1
ATOM 1722 O O . PRO A 1 210 ? 27.326 -17.932 15.712 1.00 15.07 210 PRO A O 1
ATOM 1726 N N . TYR A 1 211 ? 29.061 -16.532 15.992 1.00 11.61 211 TYR A N 1
ATOM 1727 C CA . TYR A 1 211 ? 28.217 -15.486 16.561 1.00 11.14 211 TYR A CA 1
ATOM 1728 C C . TYR A 1 211 ? 28.210 -14.185 15.777 1.00 12.30 211 TYR A C 1
ATOM 1729 O O . TYR A 1 211 ? 28.852 -14.061 14.737 1.00 14.76 211 TYR A O 1
ATOM 1738 N N . THR A 1 212 ? 27.473 -13.209 16.293 1.00 13.43 212 THR A N 1
ATOM 1739 C CA . THR A 1 212 ? 27.394 -11.912 15.644 1.00 13.18 212 THR A CA 1
ATOM 1740 C C . THR A 1 212 ? 28.539 -11.060 16.175 1.00 11.07 212 THR A C 1
ATOM 1741 O O . THR A 1 212 ? 28.734 -10.934 17.384 1.00 11.83 212 THR A O 1
ATOM 1745 N N . LEU A 1 213 ? 29.295 -10.473 15.255 1.00 8.70 213 LEU A N 1
ATOM 1746 C CA . LEU A 1 213 ? 30.459 -9.669 15.604 1.00 7.97 213 LEU A CA 1
ATOM 1747 C C . LEU A 1 213 ? 30.207 -8.178 15.481 1.00 9.09 213 LEU A C 1
ATOM 1748 O O . LEU A 1 213 ? 29.254 -7.752 14.839 1.00 9.25 213 LEU A O 1
ATOM 1753 N N . ARG A 1 214 ? 31.069 -7.384 16.105 1.00 8.13 214 ARG A N 1
ATOM 1754 C CA . ARG A 1 214 ? 30.969 -5.944 15.951 1.00 8.87 214 ARG A CA 1
ATOM 1755 C C . ARG A 1 214 ? 31.546 -5.698 14.560 1.00 8.52 214 ARG A C 1
ATOM 1756 O O . ARG A 1 214 ? 32.311 -6.513 14.036 1.00 8.05 214 ARG A O 1
ATOM 1764 N N . THR A 1 215 ? 31.180 -4.572 13.965 1.00 7.93 215 THR A N 1
ATOM 1765 C CA . THR A 1 215 ? 31.638 -4.221 12.629 1.00 8.60 215 THR A CA 1
ATOM 1766 C C . THR A 1 215 ? 33.138 -4.379 12.389 1.00 8.61 215 THR A C 1
ATOM 1767 O O . THR A 1 215 ? 33.555 -5.042 11.436 1.00 6.91 215 THR A O 1
ATOM 1771 N N . GLU A 1 216 ? 33.945 -3.758 13.245 1.00 9.28 216 GLU A N 1
ATOM 1772 C CA . GLU A 1 216 ? 35.394 -3.808 13.092 1.00 9.66 216 GLU A CA 1
ATOM 1773 C C . GLU A 1 216 ? 35.948 -5.233 13.125 1.00 8.65 216 GLU A C 1
ATOM 1774 O O . GLU A 1 216 ? 36.900 -5.562 12.409 1.00 9.71 216 GLU A O 1
ATOM 1780 N N . THR A 1 217 ? 35.347 -6.074 13.959 1.00 7.00 217 THR A N 1
ATOM 1781 C CA . THR A 1 217 ? 35.764 -7.463 14.082 1.00 7.50 217 THR A CA 1
ATOM 1782 C C . THR A 1 217 ? 35.434 -8.219 12.795 1.00 7.04 217 THR A C 1
ATOM 1783 O O . THR A 1 217 ? 36.224 -9.035 12.319 1.00 7.02 217 THR A O 1
ATOM 1787 N N . ALA A 1 218 ? 34.259 -7.941 12.237 1.00 6.49 218 ALA A N 1
ATOM 1788 C CA . ALA A 1 218 ? 33.834 -8.585 11.000 1.00 6.91 218 ALA A CA 1
ATOM 1789 C C . ALA A 1 218 ? 34.747 -8.197 9.836 1.00 7.40 218 ALA A C 1
ATOM 1790 O O . ALA A 1 218 ? 35.069 -9.027 8.989 1.00 7.21 218 ALA A O 1
ATOM 1792 N N . VAL A 1 219 ? 35.165 -6.934 9.792 1.00 7.49 219 VAL A N 1
ATOM 1793 C CA . VAL A 1 219 ? 36.058 -6.472 8.734 1.00 7.88 219 VAL A CA 1
ATOM 1794 C C . VAL A 1 219 ? 37.363 -7.273 8.737 1.00 7.63 219 VAL A C 1
ATOM 1795 O O . VAL A 1 219 ? 37.775 -7.817 7.708 1.00 8.24 219 VAL A O 1
ATOM 1799 N N . VAL A 1 220 ? 38.009 -7.352 9.895 1.00 7.46 220 VAL A N 1
ATOM 1800 C CA . VAL A 1 220 ? 39.258 -8.093 9.985 1.00 7.36 220 VAL A CA 1
ATOM 1801 C C . VAL A 1 220 ? 39.032 -9.572 9.675 1.00 7.92 220 VAL A C 1
ATOM 1802 O O . VAL A 1 220 ? 39.867 -10.206 9.036 1.00 7.82 220 VAL A O 1
ATOM 1806 N N . SER A 1 221 ? 37.903 -10.117 10.127 1.00 7.80 221 SER A N 1
ATOM 1807 C CA . SER A 1 221 ? 37.603 -11.520 9.877 1.00 8.71 221 SER A CA 1
ATOM 1808 C C . SER A 1 221 ? 37.559 -11.840 8.390 1.00 9.88 221 SER A C 1
ATOM 1809 O O . SER A 1 221 ? 38.271 -12.711 7.912 1.00 9.43 221 SER A O 1
ATOM 1812 N N . ILE A 1 222 ? 36.729 -11.125 7.644 1.00 8.44 222 ILE A N 1
ATOM 1813 C CA . ILE A 1 222 ? 36.615 -11.413 6.225 1.00 9.81 222 ILE A CA 1
ATOM 1814 C C . ILE A 1 222 ? 37.862 -11.059 5.422 1.00 9.59 222 ILE A C 1
ATOM 1815 O O . ILE A 1 222 ? 38.275 -11.822 4.548 1.00 9.32 222 ILE A O 1
ATOM 1820 N N . VAL A 1 223 ? 38.478 -9.920 5.717 1.00 8.05 223 VAL A N 1
ATOM 1821 C CA . VAL A 1 223 ? 39.668 -9.532 4.969 1.00 8.64 223 VAL A CA 1
ATOM 1822 C C . VAL A 1 223 ? 40.822 -10.500 5.191 1.00 8.67 223 VAL A C 1
ATOM 1823 O O . VAL A 1 223 ? 41.537 -10.844 4.250 1.00 9.59 223 VAL A O 1
ATOM 1827 N N . SER A 1 224 ? 41.002 -10.950 6.430 1.00 8.78 224 SER A N 1
ATOM 1828 C CA . SER A 1 224 ? 42.084 -11.884 6.732 1.00 9.70 224 SER A CA 1
ATOM 1829 C C . SER A 1 224 ? 41.880 -13.199 5.980 1.00 9.66 224 SER A C 1
ATOM 1830 O O . SER A 1 224 ? 42.837 -13.792 5.477 1.00 10.24 224 SER A O 1
ATOM 1833 N N . ILE A 1 225 ? 40.632 -13.651 5.895 1.00 9.86 225 ILE A N 1
ATOM 1834 C CA . ILE A 1 225 ? 40.338 -14.887 5.180 1.00 11.52 225 ILE A CA 1
ATOM 1835 C C . ILE A 1 225 ? 40.635 -14.728 3.690 1.00 10.62 225 ILE A C 1
ATOM 1836 O O . ILE A 1 225 ? 41.310 -15.569 3.093 1.00 11.47 225 ILE A O 1
ATOM 1841 N N . LEU A 1 226 ? 40.158 -13.641 3.092 1.00 10.19 226 LEU A N 1
ATOM 1842 C CA . LEU A 1 226 ? 40.392 -13.416 1.668 1.00 11.15 226 LEU A CA 1
ATOM 1843 C C . LEU A 1 226 ? 41.869 -13.264 1.319 1.00 12.45 226 LEU A C 1
ATOM 1844 O O . LEU A 1 226 ? 42.327 -13.775 0.293 1.00 12.55 226 LEU A O 1
ATOM 1849 N N . MET A 1 227 ? 42.611 -12.556 2.166 1.00 11.33 227 MET A N 1
ATOM 1850 C CA . MET A 1 227 ? 44.035 -12.320 1.930 1.00 12.62 227 MET A CA 1
ATOM 1851 C C . MET A 1 227 ? 44.924 -13.538 2.117 1.00 13.56 227 MET A C 1
ATOM 1852 O O . MET A 1 227 ? 45.977 -13.645 1.490 1.00 15.43 227 MET A O 1
ATOM 1857 N N . ASN A 1 228 ? 44.501 -14.456 2.975 1.00 13.09 228 ASN A N 1
ATOM 1858 C CA . ASN A 1 228 ? 45.296 -15.641 3.265 1.00 15.52 228 ASN A CA 1
ATOM 1859 C C . ASN A 1 228 ? 44.865 -16.930 2.574 1.00 18.15 228 ASN A C 1
ATOM 1860 O O . ASN A 1 228 ? 45.434 -17.990 2.831 1.00 21.04 228 ASN A O 1
ATOM 1865 N N . PHE A 1 229 ? 43.874 -16.848 1.694 1.00 22.91 229 PHE A N 1
ATOM 1866 C CA . PHE A 1 229 ? 43.398 -18.037 0.994 1.00 24.57 229 PHE A CA 1
ATOM 1867 C C . PHE A 1 229 ? 43.207 -17.812 -0.501 1.00 26.99 229 PHE A C 1
ATOM 1868 O O . PHE A 1 229 ? 43.631 -16.747 -0.995 1.00 22.84 229 PHE A O 1
ATOM 1877 N N . MET B 1 1 ? 15.747 -8.392 19.409 1.00 22.01 1 MET B N 1
ATOM 1878 C CA . MET B 1 1 ? 15.514 -8.574 20.869 1.00 20.00 1 MET B CA 1
ATOM 1879 C C . MET B 1 1 ? 16.766 -8.185 21.647 1.00 18.61 1 MET B C 1
ATOM 1880 O O . MET B 1 1 ? 17.873 -8.609 21.305 1.00 18.99 1 MET B O 1
ATOM 1885 N N . HIS B 1 2 ? 16.594 -7.370 22.684 1.00 14.80 2 HIS B N 1
ATOM 1886 C CA . HIS B 1 2 ? 17.718 -6.954 23.518 1.00 14.27 2 HIS B CA 1
ATOM 1887 C C . HIS B 1 2 ? 18.116 -8.139 24.390 1.00 13.35 2 HIS B C 1
ATOM 1888 O O . HIS B 1 2 ? 17.272 -8.958 24.740 1.00 13.21 2 HIS B O 1
ATOM 1895 N N . VAL B 1 3 ? 19.398 -8.220 24.734 1.00 12.36 3 VAL B N 1
ATOM 1896 C CA . VAL B 1 3 ? 19.913 -9.305 25.568 1.00 12.40 3 VAL B CA 1
ATOM 1897 C C . VAL B 1 3 ? 20.642 -8.766 26.802 1.00 11.74 3 VAL B C 1
ATOM 1898 O O . VAL B 1 3 ? 21.462 -7.851 26.706 1.00 12.43 3 VAL B O 1
ATOM 1902 N N . PHE B 1 4 ? 20.332 -9.341 27.962 1.00 10.60 4 PHE B N 1
ATOM 1903 C CA . PHE B 1 4 ? 20.943 -8.935 29.223 1.00 9.99 4 PHE B CA 1
ATOM 1904 C C . PHE B 1 4 ? 21.648 -10.129 29.854 1.00 9.65 4 PHE B C 1
ATOM 1905 O O . PHE B 1 4 ? 21.565 -11.238 29.336 1.00 9.65 4 PHE B O 1
ATOM 1913 N N . TYR B 1 5 ? 22.338 -9.892 30.966 1.00 9.06 5 TYR B N 1
ATOM 1914 C CA . TYR B 1 5 ? 23.096 -10.940 31.645 1.00 9.76 5 TYR B CA 1
ATOM 1915 C C . TYR B 1 5 ? 22.750 -11.032 33.126 1.00 8.99 5 TYR B C 1
ATOM 1916 O O . TYR B 1 5 ? 22.674 -10.017 33.820 1.00 9.70 5 TYR B O 1
ATOM 1925 N N . SER B 1 6 ? 22.565 -12.260 33.603 1.00 10.30 6 SER B N 1
ATOM 1926 C CA . SER B 1 6 ? 22.234 -12.504 35.000 1.00 11.33 6 SER B CA 1
ATOM 1927 C C . SER B 1 6 ? 23.101 -13.596 35.617 1.00 12.37 6 SER B C 1
ATOM 1928 O O . SER B 1 6 ? 23.522 -14.532 34.939 1.00 11.33 6 SER B O 1
ATOM 1931 N N . GLU B 1 7 ? 23.366 -13.461 36.909 1.00 14.56 7 GLU B N 1
ATOM 1932 C CA . GLU B 1 7 ? 24.139 -14.455 37.645 1.00 17.76 7 GLU B CA 1
ATOM 1933 C C . GLU B 1 7 ? 23.370 -14.711 38.935 1.00 16.04 7 GLU B C 1
ATOM 1934 O O . GLU B 1 7 ? 23.940 -15.078 39.968 1.00 16.62 7 GLU B O 1
ATOM 1940 N N . GLU B 1 8 ? 22.055 -14.529 38.855 1.00 14.36 8 GLU B N 1
ATOM 1941 C CA . GLU B 1 8 ? 21.186 -14.700 40.011 1.00 14.02 8 GLU B CA 1
ATOM 1942 C C . GLU B 1 8 ? 19.797 -15.152 39.582 1.00 13.77 8 GLU B C 1
ATOM 1943 O O . GLU B 1 8 ? 19.116 -14.466 38.817 1.00 14.13 8 GLU B O 1
ATOM 1949 N N . ARG B 1 9 ? 19.378 -16.312 40.070 1.00 15.29 9 ARG B N 1
ATOM 1950 C CA . ARG B 1 9 ? 18.063 -16.830 39.735 1.00 15.13 9 ARG B CA 1
ATOM 1951 C C . ARG B 1 9 ? 17.258 -17.057 41.005 1.00 16.02 9 ARG B C 1
ATOM 1952 O O . ARG B 1 9 ? 17.762 -17.612 41.984 1.00 18.12 9 ARG B O 1
ATOM 1960 N N . ARG B 1 10 ? 16.009 -16.606 40.983 1.00 13.39 10 ARG B N 1
ATOM 1961 C CA . ARG B 1 10 ? 15.107 -16.747 42.116 1.00 15.23 10 ARG B CA 1
ATOM 1962 C C . ARG B 1 10 ? 13.830 -17.397 41.602 1.00 14.75 10 ARG B C 1
ATOM 1963 O O . ARG B 1 10 ? 12.927 -16.722 41.101 1.00 14.25 10 ARG B O 1
ATOM 1971 N N . GLY B 1 11 ? 13.762 -18.717 41.724 1.00 15.56 11 GLY B N 1
ATOM 1972 C CA . GLY B 1 11 ? 12.600 -19.431 41.237 1.00 16.34 11 GLY B CA 1
ATOM 1973 C C . GLY B 1 11 ? 12.587 -19.360 39.724 1.00 17.25 11 GLY B C 1
ATOM 1974 O O . GLY B 1 11 ? 13.559 -19.742 39.075 1.00 17.76 11 GLY B O 1
ATOM 1975 N N . ASN B 1 12 ? 11.492 -18.861 39.158 1.00 15.81 12 ASN B N 1
ATOM 1976 C CA . ASN B 1 12 ? 11.372 -18.737 37.712 1.00 15.69 12 ASN B CA 1
ATOM 1977 C C . ASN B 1 12 ? 11.711 -17.315 37.271 1.00 13.86 12 ASN B C 1
ATOM 1978 O O . ASN B 1 12 ? 11.293 -16.870 36.203 1.00 13.21 12 ASN B O 1
ATOM 1983 N N . LEU B 1 13 ? 12.470 -16.607 38.104 1.00 14.42 13 LEU B N 1
ATOM 1984 C CA . LEU B 1 13 ? 12.873 -15.240 37.795 1.00 13.73 13 LEU B CA 1
ATOM 1985 C C . LEU B 1 13 ? 14.386 -15.118 37.713 1.00 13.44 13 LEU B C 1
ATOM 1986 O O . LEU B 1 13 ? 15.103 -15.659 38.555 1.00 12.51 13 LEU B O 1
ATOM 1991 N N . LEU B 1 14 ? 14.861 -14.423 36.684 1.00 12.09 14 LEU B N 1
ATOM 1992 C CA . LEU B 1 14 ? 16.287 -14.166 36.517 1.00 11.71 14 LEU B CA 1
ATOM 1993 C C . LEU B 1 14 ? 16.447 -12.728 36.983 1.00 12.36 14 LEU B C 1
ATOM 1994 O O . LEU B 1 14 ? 15.665 -11.855 36.604 1.00 12.52 14 LEU B O 1
ATOM 1999 N N . ILE B 1 15 ? 17.453 -12.484 37.815 1.00 10.98 15 ILE B N 1
ATOM 2000 C CA . ILE B 1 15 ? 17.652 -11.156 38.378 1.00 11.38 15 ILE B CA 1
ATOM 2001 C C . ILE B 1 15 ? 18.812 -10.387 37.766 1.00 11.02 15 ILE B C 1
ATOM 2002 O O . ILE B 1 15 ? 19.897 -10.938 37.567 1.00 12.52 15 ILE B O 1
ATOM 2007 N N . LEU B 1 16 ? 18.572 -9.111 37.477 1.00 11.42 16 LEU B N 1
ATOM 2008 C CA . LEU B 1 16 ? 19.600 -8.241 36.919 1.00 12.60 16 LEU B CA 1
ATOM 2009 C C . LEU B 1 16 ? 20.066 -7.334 38.052 1.00 12.94 16 LEU B C 1
ATOM 2010 O O . LEU B 1 16 ? 19.255 -6.858 38.848 1.00 13.74 16 LEU B O 1
ATOM 2015 N N . ARG B 1 17 ? 21.373 -7.105 38.125 1.00 12.96 17 ARG B N 1
ATOM 2016 C CA . ARG B 1 17 ? 21.948 -6.269 39.173 1.00 14.38 17 ARG B CA 1
ATOM 2017 C C . ARG B 1 17 ? 22.927 -5.240 38.624 1.00 14.65 17 ARG B C 1
ATOM 2018 O O . ARG B 1 17 ? 23.409 -5.358 37.497 1.00 16.57 17 ARG B O 1
ATOM 2026 N N . GLU B 1 18 ? 23.204 -4.235 39.448 1.00 14.62 18 GLU B N 1
ATOM 2027 C CA . GLU B 1 18 ? 24.140 -3.160 39.141 1.00 18.94 18 GLU B CA 1
ATOM 2028 C C . GLU B 1 18 ? 24.144 -2.663 37.698 1.00 17.60 18 GLU B C 1
ATOM 2029 O O . GLU B 1 18 ? 23.184 -2.041 37.253 1.00 16.82 18 GLU B O 1
ATOM 2035 N N . GLY B 1 19 ? 25.232 -2.924 36.978 1.00 19.06 19 GLY B N 1
ATOM 2036 C CA . GLY B 1 19 ? 25.342 -2.472 35.602 1.00 18.20 19 GLY B CA 1
ATOM 2037 C C . GLY B 1 19 ? 24.199 -2.870 34.686 1.00 18.17 19 GLY B C 1
ATOM 2038 O O . GLY B 1 19 ? 23.759 -2.076 33.852 1.00 17.14 19 GLY B O 1
ATOM 2039 N N . GLU B 1 20 ? 23.717 -4.100 34.827 1.00 16.91 20 GLU B N 1
ATOM 2040 C CA . GLU B 1 20 ? 22.629 -4.575 33.987 1.00 16.55 20 GLU B CA 1
ATOM 2041 C C . GLU B 1 20 ? 21.315 -3.858 34.267 1.00 14.91 20 GLU B C 1
ATOM 2042 O O . GLU B 1 20 ? 20.464 -3.760 33.386 1.00 14.08 20 GLU B O 1
ATOM 2048 N N . VAL B 1 21 ? 21.149 -3.363 35.491 1.00 15.41 21 VAL B N 1
ATOM 2049 C CA . VAL B 1 21 ? 19.935 -2.638 35.847 1.00 15.28 21 VAL B CA 1
ATOM 2050 C C . VAL B 1 21 ? 19.930 -1.333 35.063 1.00 15.72 21 VAL B C 1
ATOM 2051 O O . VAL B 1 21 ? 18.902 -0.920 34.532 1.00 14.73 21 VAL B O 1
ATOM 2055 N N . LYS B 1 22 ? 21.095 -0.698 34.983 1.00 16.76 22 LYS B N 1
ATOM 2056 C CA . LYS B 1 22 ? 21.239 0.549 34.245 1.00 18.67 22 LYS B CA 1
ATOM 2057 C C . LYS B 1 22 ? 21.005 0.294 32.757 1.00 17.27 22 LYS B C 1
ATOM 2058 O O . LYS B 1 22 ? 20.287 1.044 32.097 1.00 15.50 22 LYS B O 1
ATOM 2064 N N . HIS B 1 23 ? 21.616 -0.765 32.230 1.00 14.72 23 HIS B N 1
ATOM 2065 C CA . HIS B 1 23 ? 21.446 -1.097 30.820 1.00 14.61 23 HIS B CA 1
ATOM 2066 C C . HIS B 1 23 ? 19.983 -1.362 30.500 1.00 14.24 23 HIS B C 1
ATOM 2067 O O . HIS B 1 23 ? 19.487 -0.971 29.440 1.00 15.22 23 HIS B O 1
ATOM 2074 N N . PHE B 1 24 ? 19.293 -2.034 31.416 1.00 13.29 24 PHE B N 1
ATOM 2075 C CA . PHE B 1 24 ? 17.883 -2.339 31.221 1.00 13.93 24 PHE B CA 1
ATOM 2076 C C . PHE B 1 24 ? 17.083 -1.040 31.113 1.00 14.18 24 PHE B C 1
ATOM 2077 O O . PHE B 1 24 ? 16.250 -0.887 30.222 1.00 14.33 24 PHE B O 1
ATOM 2085 N N . ARG B 1 25 ? 17.347 -0.112 32.028 1.00 14.78 25 ARG B N 1
ATOM 2086 C CA . ARG B 1 25 ? 16.665 1.181 32.048 1.00 17.55 25 ARG B CA 1
ATOM 2087 C C . ARG B 1 25 ? 16.846 1.929 30.733 1.00 16.52 25 ARG B C 1
ATOM 2088 O O . ARG B 1 25 ? 15.898 2.501 30.195 1.00 16.64 25 ARG B O 1
ATOM 2096 N N . VAL B 1 26 ? 18.072 1.924 30.224 1.00 15.45 26 VAL B N 1
ATOM 2097 C CA . VAL B 1 26 ? 18.390 2.606 28.974 1.00 16.48 26 VAL B CA 1
ATOM 2098 C C . VAL B 1 26 ? 17.567 2.093 27.796 1.00 16.17 26 VAL B C 1
ATOM 2099 O O . VAL B 1 26 ? 17.169 2.868 26.927 1.00 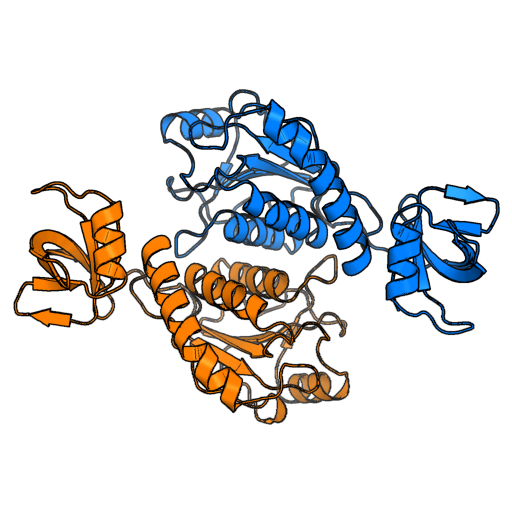15.60 26 VAL B O 1
ATOM 2103 N N . ARG B 1 27 ? 17.305 0.790 27.774 1.00 15.80 27 ARG B N 1
ATOM 2104 C CA . ARG B 1 27 ? 16.546 0.177 26.688 1.00 18.11 27 ARG B CA 1
ATOM 2105 C C . ARG B 1 27 ? 15.051 0.493 26.721 1.00 18.10 27 ARG B C 1
ATOM 2106 O O . ARG B 1 27 ? 14.335 0.221 25.755 1.00 17.96 27 ARG B O 1
ATOM 2114 N N . ARG B 1 28 ? 14.586 1.063 27.830 1.00 18.59 28 ARG B N 1
ATOM 2115 C CA . ARG B 1 28 ? 13.179 1.416 27.985 1.00 20.43 28 ARG B CA 1
ATOM 2116 C C . ARG B 1 28 ? 12.272 0.282 27.505 1.00 20.99 28 ARG B C 1
ATOM 2117 O O . ARG B 1 28 ? 11.506 0.432 26.551 1.00 21.81 28 ARG B O 1
ATOM 2125 N N . ILE B 1 29 ? 12.374 -0.854 28.189 1.00 20.06 29 ILE B N 1
ATOM 2126 C CA . ILE B 1 29 ? 11.602 -2.049 27.868 1.00 22.01 29 ILE B CA 1
ATOM 2127 C C . ILE B 1 29 ? 10.129 -1.905 28.232 1.00 22.65 29 ILE B C 1
ATOM 2128 O O . ILE B 1 29 ? 9.792 -1.381 29.294 1.00 21.65 29 ILE B O 1
ATOM 2133 N N . GLU B 1 30 ? 9.264 -2.387 27.343 1.00 27.62 30 GLU B N 1
ATOM 2134 C CA . GLU B 1 30 ? 7.817 -2.335 27.537 1.00 32.21 30 GLU B CA 1
ATOM 2135 C C . GLU B 1 30 ? 7.340 -3.469 28.443 1.00 32.22 30 GLU B C 1
ATOM 2136 O O . GLU B 1 30 ? 8.002 -4.498 28.566 1.00 31.20 30 GLU B O 1
ATOM 2142 N N . LYS B 1 31 ? 6.180 -3.275 29.061 1.00 34.33 31 LYS B N 1
ATOM 2143 C CA . LYS B 1 31 ? 5.609 -4.263 29.971 1.00 36.27 31 LYS B CA 1
ATOM 2144 C C . LYS B 1 31 ? 5.628 -5.701 29.454 1.00 35.48 31 LYS B C 1
ATOM 2145 O O . LYS B 1 31 ? 6.145 -6.593 30.125 1.00 36.48 31 LYS B O 1
ATOM 2151 N N . ASP B 1 32 ? 5.070 -5.932 28.270 1.00 32.89 32 ASP B N 1
ATOM 2152 C CA . ASP B 1 32 ? 5.036 -7.281 27.709 1.00 30.91 32 ASP B CA 1
ATOM 2153 C C . ASP B 1 32 ? 6.079 -7.522 26.621 1.00 27.37 32 ASP B C 1
ATOM 2154 O O . ASP B 1 32 ? 5.999 -8.507 25.886 1.00 27.69 32 ASP B O 1
ATOM 2159 N N . GLU B 1 33 ? 7.059 -6.630 26.527 1.00 22.23 33 GLU B N 1
ATOM 2160 C CA . GLU B 1 33 ? 8.113 -6.753 25.525 1.00 19.55 33 GLU B CA 1
ATOM 2161 C C . GLU B 1 33 ? 9.075 -7.876 25.905 1.00 17.16 33 GLU B C 1
ATOM 2162 O O . GLU B 1 33 ? 9.592 -7.903 27.020 1.00 16.50 33 GLU B O 1
ATOM 2168 N N . GLU B 1 34 ? 9.315 -8.802 24.983 1.00 15.58 34 GLU B N 1
ATOM 2169 C CA . GLU B 1 34 ? 10.231 -9.899 25.267 1.00 15.33 34 GLU B CA 1
ATOM 2170 C C . GLU B 1 34 ? 11.678 -9.499 25.042 1.00 14.45 34 GLU B C 1
ATOM 2171 O O . GLU B 1 34 ? 11.997 -8.712 24.150 1.00 15.19 34 GLU B O 1
ATOM 2177 N N . PHE B 1 35 ? 12.554 -10.049 25.872 1.00 12.38 35 PHE B N 1
ATOM 2178 C CA . PHE B 1 35 ? 13.981 -9.801 25.765 1.00 11.63 35 PHE B CA 1
ATOM 2179 C C . PHE B 1 35 ? 14.709 -11.053 26.215 1.00 11.33 35 PHE B C 1
ATOM 2180 O O . PHE B 1 35 ? 14.126 -11.923 26.858 1.00 11.73 35 PHE B O 1
ATOM 2188 N N . GLY B 1 36 ? 15.982 -11.157 25.865 1.00 11.14 36 GLY B N 1
ATOM 2189 C CA . GLY B 1 36 ? 16.730 -12.328 26.267 1.00 11.11 36 GLY B CA 1
ATOM 2190 C C . GLY B 1 36 ? 17.586 -12.060 27.485 1.00 9.28 36 GLY B C 1
ATOM 2191 O O . GLY B 1 36 ? 17.995 -10.926 27.727 1.00 9.36 36 GLY B O 1
ATOM 2192 N N . VAL B 1 37 ? 17.819 -13.097 28.282 1.00 10.22 37 VAL B N 1
ATOM 2193 C CA . VAL B 1 37 ? 18.672 -12.973 29.457 1.00 9.80 37 VAL B CA 1
ATOM 2194 C C . VAL B 1 37 ? 19.580 -14.188 29.510 1.00 10.52 37 VAL B C 1
ATOM 2195 O O . VAL B 1 37 ? 19.109 -15.326 29.498 1.00 10.17 37 VAL B O 1
ATOM 2199 N N . ILE B 1 38 ? 20.885 -13.940 29.550 1.00 9.45 38 ILE B N 1
ATOM 2200 C CA . ILE B 1 38 ? 21.864 -15.007 29.631 1.00 10.99 38 ILE B CA 1
ATOM 2201 C C . ILE B 1 38 ? 22.008 -15.424 31.091 1.00 9.23 38 ILE B C 1
ATOM 2202 O O . ILE B 1 38 ? 22.163 -14.579 31.966 1.00 11.02 38 ILE B O 1
ATOM 2207 N N . HIS B 1 39 ? 21.919 -16.723 31.349 1.00 10.81 39 HIS B N 1
ATOM 2208 C CA . HIS B 1 39 ? 22.094 -17.244 32.698 1.00 10.05 39 HIS B CA 1
ATOM 2209 C C . HIS B 1 39 ? 22.546 -18.691 32.645 1.00 11.10 39 HIS B C 1
ATOM 2210 O O . HIS B 1 39 ? 21.902 -19.532 32.020 1.00 12.55 39 HIS B O 1
ATOM 2217 N N . GLU B 1 40 ? 23.677 -18.960 33.284 1.00 11.75 40 GLU B N 1
ATOM 2218 C CA . GLU B 1 40 ? 24.226 -20.305 33.346 1.00 12.94 40 GLU B CA 1
ATOM 2219 C C . GLU B 1 40 ? 24.304 -21.069 32.029 1.00 13.38 40 GLU B C 1
ATOM 2220 O O . GLU B 1 40 ? 23.829 -22.202 31.927 1.00 15.44 40 GLU B O 1
ATOM 2226 N N . GLY B 1 41 ? 24.893 -20.442 31.017 1.00 12.84 41 GLY B N 1
ATOM 2227 C CA . GLY B 1 41 ? 25.078 -21.108 29.740 1.00 12.29 41 GLY B CA 1
ATOM 2228 C C . GLY B 1 41 ? 23.961 -21.108 28.724 1.00 13.45 41 GLY B C 1
ATOM 2229 O O . GLY B 1 41 ? 24.093 -21.722 27.671 1.00 12.94 41 GLY B O 1
ATOM 2230 N N . LYS B 1 42 ? 22.860 -20.432 29.023 1.00 13.42 42 LYS B N 1
ATOM 2231 C CA . LYS B 1 42 ? 21.752 -20.390 28.085 1.00 14.93 42 LYS B CA 1
ATOM 2232 C C . LYS B 1 42 ? 21.114 -19.018 28.028 1.00 12.66 42 LYS B C 1
ATOM 2233 O O . LYS B 1 42 ? 21.248 -18.218 28.955 1.00 12.74 42 LYS B O 1
ATOM 2239 N N . ILE B 1 43 ? 20.427 -18.752 26.922 1.00 12.49 43 ILE B N 1
ATOM 2240 C CA . ILE B 1 43 ? 19.700 -17.503 26.766 1.00 12.77 43 ILE B CA 1
ATOM 2241 C C . ILE B 1 43 ? 18.239 -17.858 26.991 1.00 11.94 43 ILE B C 1
ATOM 2242 O O . ILE B 1 43 ? 17.727 -18.816 26.409 1.00 12.97 43 ILE B O 1
ATOM 2247 N N . TYR B 1 44 ? 17.587 -17.094 27.857 1.00 10.57 44 TYR B N 1
ATOM 2248 C CA . TYR B 1 44 ? 16.182 -17.299 28.180 1.00 11.33 44 TYR B CA 1
ATOM 2249 C C . TYR B 1 44 ? 15.372 -16.127 27.657 1.00 12.70 44 TYR B C 1
ATOM 2250 O O . TYR B 1 44 ? 15.740 -14.973 27.873 1.00 12.45 44 TYR B O 1
ATOM 2259 N N . VAL B 1 45 ? 14.283 -16.410 26.952 1.00 12.22 45 VAL B N 1
ATOM 2260 C CA . VAL B 1 45 ? 13.426 -15.323 26.500 1.00 11.39 45 VAL B CA 1
ATOM 2261 C C . VAL B 1 45 ? 12.610 -15.010 27.750 1.00 11.03 45 VAL B C 1
ATOM 2262 O O . VAL B 1 45 ? 12.051 -15.918 28.373 1.00 12.91 45 VAL B O 1
ATOM 2266 N N . CYS B 1 46 ? 12.563 -13.739 28.131 1.00 10.02 46 CYS B N 1
ATOM 2267 C CA . CYS B 1 46 ? 11.841 -13.332 29.332 1.00 10.82 46 CYS B CA 1
ATOM 2268 C C . CYS B 1 46 ? 11.002 -12.085 29.099 1.00 11.78 46 CYS B C 1
ATOM 2269 O O . CYS B 1 46 ? 11.063 -11.462 28.037 1.00 10.87 46 CYS B O 1
ATOM 2272 N N . LYS B 1 47 ? 10.214 -11.744 30.114 1.00 12.98 47 LYS B N 1
ATOM 2273 C CA . LYS B 1 47 ? 9.413 -10.526 30.124 1.00 13.18 47 LYS B CA 1
ATOM 2274 C C . LYS B 1 47 ? 9.661 -9.951 31.513 1.00 12.37 47 LYS B C 1
ATOM 2275 O O . LYS B 1 47 ? 9.991 -10.693 32.444 1.00 12.54 47 LYS B O 1
ATOM 2281 N N . VAL B 1 48 ? 9.534 -8.638 31.657 1.00 12.82 48 VAL B N 1
ATOM 2282 C CA . VAL B 1 48 ? 9.807 -8.003 32.940 1.00 14.08 48 VAL B CA 1
ATOM 2283 C C . VAL B 1 48 ? 8.787 -8.267 34.042 1.00 14.77 48 VAL B C 1
ATOM 2284 O O . VAL B 1 48 ? 7.596 -8.450 33.781 1.00 15.05 48 VAL B O 1
ATOM 2288 N N . ARG B 1 49 ? 9.281 -8.304 35.276 1.00 16.60 49 ARG B N 1
ATOM 2289 C CA . ARG B 1 49 ? 8.448 -8.504 36.459 1.00 19.22 49 ARG B CA 1
ATOM 2290 C C . ARG B 1 49 ? 8.642 -7.258 37.326 1.00 20.44 49 ARG B C 1
ATOM 2291 O O . ARG B 1 49 ? 7.829 -6.335 37.281 1.00 24.12 49 ARG B O 1
ATOM 2299 N N . ARG B 1 50 ? 9.730 -7.225 38.091 1.00 18.82 50 ARG B N 1
ATOM 2300 C CA . ARG B 1 50 ? 10.032 -6.092 38.961 1.00 18.39 50 ARG B CA 1
ATOM 2301 C C . ARG B 1 50 ? 11.055 -5.127 38.375 1.00 18.65 50 ARG B C 1
ATOM 2302 O O . ARG B 1 50 ? 12.048 -5.541 37.778 1.00 17.88 50 ARG B O 1
ATOM 2310 N N . GLU B 1 51 ? 10.802 -3.836 38.558 1.00 20.50 51 GLU B N 1
ATOM 2311 C CA . GLU B 1 51 ? 11.706 -2.795 38.092 1.00 22.12 51 GLU B CA 1
ATOM 2312 C C . GLU B 1 51 ? 11.980 -1.885 39.281 1.00 21.94 51 GLU B C 1
ATOM 2313 O O . GLU B 1 51 ? 11.239 -0.935 39.537 1.00 23.14 51 GLU B O 1
ATOM 2319 N N . ASP B 1 52 ? 13.041 -2.199 40.014 1.00 20.09 52 ASP B N 1
ATOM 2320 C CA . ASP B 1 52 ? 13.427 -1.433 41.190 1.00 19.86 52 ASP B CA 1
ATOM 2321 C C . ASP B 1 52 ? 14.761 -0.731 40.950 1.00 18.14 52 ASP B C 1
ATOM 2322 O O . ASP B 1 52 ? 15.406 -0.936 39.922 1.00 17.59 52 ASP B O 1
ATOM 2327 N N . LYS B 1 53 ? 15.182 0.086 41.908 1.00 18.60 53 LYS B N 1
ATOM 2328 C CA . LYS B 1 53 ? 16.431 0.824 41.779 1.00 19.00 53 LYS B CA 1
ATOM 2329 C C . LYS B 1 53 ? 17.671 -0.061 41.684 1.00 18.19 53 LYS B C 1
ATOM 2330 O O . LYS B 1 53 ? 18.562 0.196 40.876 1.00 18.13 53 LYS B O 1
ATOM 2336 N N . ARG B 1 54 ? 17.736 -1.100 42.507 1.00 17.45 54 ARG B N 1
ATOM 2337 C CA . ARG B 1 54 ? 18.899 -1.977 42.494 1.00 17.96 54 ARG B CA 1
ATOM 2338 C C . ARG B 1 54 ? 18.597 -3.380 41.985 1.00 16.89 54 ARG B C 1
ATOM 2339 O O . ARG B 1 54 ? 19.388 -4.300 42.192 1.00 15.81 54 ARG B O 1
ATOM 2347 N N . GLU B 1 55 ? 17.472 -3.550 41.302 1.00 17.09 55 GLU B N 1
ATOM 2348 C CA . GLU B 1 55 ? 17.125 -4.873 40.807 1.00 18.73 55 GLU B CA 1
ATOM 2349 C C . GLU B 1 55 ? 16.021 -4.907 39.761 1.00 16.82 55 GLU B C 1
ATOM 2350 O O . GLU B 1 55 ? 15.062 -4.141 39.819 1.00 16.43 55 GLU B O 1
ATOM 2356 N N . ILE B 1 56 ? 16.184 -5.804 38.794 1.00 16.75 56 ILE B N 1
ATOM 2357 C CA . ILE B 1 56 ? 15.188 -6.020 37.755 1.00 15.85 56 ILE B CA 1
ATOM 2358 C C . ILE B 1 56 ? 14.970 -7.528 37.783 1.00 13.68 56 ILE B C 1
ATOM 2359 O O . ILE B 1 56 ? 15.926 -8.289 37.677 1.00 14.80 56 ILE B O 1
ATOM 2364 N N . SER B 1 57 ? 13.731 -7.968 37.969 1.00 13.28 57 SER B N 1
ATOM 2365 C CA . SER B 1 57 ? 13.462 -9.401 37.961 1.00 12.03 57 SER B CA 1
ATOM 2366 C C . SER B 1 57 ? 12.792 -9.691 36.627 1.00 13.42 57 SER B C 1
ATOM 2367 O O . SER B 1 57 ? 11.958 -8.908 36.154 1.00 12.88 57 SER B O 1
ATOM 2370 N N . CYS B 1 58 ? 13.168 -10.815 36.025 1.00 12.50 58 CYS B N 1
ATOM 2371 C CA . CYS B 1 58 ? 12.673 -11.187 34.708 1.00 12.98 58 CYS B CA 1
ATOM 2372 C C . CYS B 1 58 ? 12.040 -12.566 34.707 1.00 13.46 58 CYS B C 1
ATOM 2373 O O . CYS B 1 58 ? 12.678 -13.553 35.065 1.00 13.04 58 CYS B O 1
ATOM 2376 N N . GLU B 1 59 ? 10.782 -12.630 34.289 1.00 13.03 59 GLU B N 1
ATOM 2377 C CA . GLU B 1 59 ? 10.065 -13.892 34.242 1.00 13.32 59 GLU B CA 1
ATOM 2378 C C . GLU B 1 59 ? 10.498 -14.720 33.041 1.00 12.48 59 GLU B C 1
ATOM 2379 O O . GLU B 1 59 ? 10.443 -14.256 31.900 1.00 11.66 59 GLU B O 1
ATOM 2385 N N . ILE B 1 60 ? 10.924 -15.950 33.298 1.00 12.15 60 ILE B N 1
ATOM 2386 C CA . ILE B 1 60 ? 11.349 -16.836 32.224 1.00 12.26 60 ILE B CA 1
ATOM 2387 C C . ILE B 1 60 ? 10.132 -17.281 31.413 1.00 13.53 60 ILE B C 1
ATOM 2388 O O . ILE B 1 60 ? 9.136 -17.735 31.980 1.00 14.21 60 ILE B O 1
ATOM 2393 N N . VAL B 1 61 ? 10.221 -17.139 30.094 1.00 13.69 61 VAL B N 1
ATOM 2394 C CA . VAL B 1 61 ? 9.138 -17.526 29.193 1.00 14.57 61 VAL B CA 1
ATOM 2395 C C . VAL B 1 61 ? 9.537 -18.752 28.383 1.00 15.56 61 VAL B C 1
ATOM 2396 O O . VAL B 1 61 ? 8.763 -19.697 28.250 1.00 17.13 61 VAL B O 1
ATOM 2400 N N . GLU B 1 62 ? 10.753 -18.736 27.845 1.00 14.25 62 GLU B N 1
ATOM 2401 C CA . GLU B 1 62 ? 11.235 -19.856 27.048 1.00 14.19 62 GLU B CA 1
ATOM 2402 C C . GLU B 1 62 ? 12.748 -19.991 27.145 1.00 15.40 62 GLU B C 1
ATOM 2403 O O . GLU B 1 62 ? 13.476 -19.002 27.058 1.00 16.33 62 GLU B O 1
ATOM 2409 N N . GLU B 1 63 ? 13.212 -21.220 27.335 1.00 14.33 63 GLU B N 1
ATOM 2410 C CA . GLU B 1 63 ? 14.639 -21.499 27.413 1.00 16.88 63 GLU B CA 1
ATOM 2411 C C . GLU B 1 63 ? 15.080 -21.867 26.002 1.00 15.84 63 GLU B C 1
ATOM 2412 O O . GLU B 1 63 ? 14.553 -22.810 25.411 1.00 18.90 63 GLU B O 1
ATOM 2418 N N . LEU B 1 64 ? 16.044 -21.127 25.460 1.00 16.62 64 LEU B N 1
ATOM 2419 C CA . LEU B 1 64 ? 16.519 -21.385 24.104 1.00 15.41 64 LEU B CA 1
ATOM 2420 C C . LEU B 1 64 ? 17.690 -22.363 24.059 1.00 16.34 64 LEU B C 1
ATOM 2421 O O . LEU B 1 64 ? 18.403 -22.540 25.044 1.00 16.52 64 LEU B O 1
ATOM 2426 N N . GLU B 1 65 ? 17.871 -23.000 22.904 1.00 19.66 65 GLU B N 1
ATOM 2427 C CA . GLU B 1 65 ? 18.962 -23.950 22.711 1.00 23.16 65 GLU B CA 1
ATOM 2428 C C . GLU B 1 65 ? 20.240 -23.162 22.448 1.00 21.07 65 GLU B C 1
ATOM 2429 O O . GLU B 1 65 ? 20.247 -22.226 21.649 1.00 21.34 65 GLU B O 1
ATOM 2435 N N . THR B 1 66 ? 21.319 -23.543 23.122 1.00 20.44 66 THR B N 1
ATOM 2436 C CA . THR B 1 66 ? 22.594 -22.849 22.977 1.00 19.03 66 THR B CA 1
ATOM 2437 C C . THR B 1 66 ? 23.462 -23.327 21.820 1.00 18.31 66 THR B C 1
ATOM 2438 O O . THR B 1 66 ? 23.709 -24.525 21.668 1.00 19.53 66 THR B O 1
ATOM 2442 N N . LYS B 1 67 ? 23.920 -22.375 21.011 1.00 16.33 67 LYS B N 1
ATOM 2443 C CA . LYS B 1 67 ? 24.790 -22.673 19.879 1.00 16.81 67 LYS B CA 1
ATOM 2444 C C . LYS B 1 67 ? 26.231 -22.560 20.362 1.00 16.46 67 LYS B C 1
ATOM 2445 O O . LYS B 1 67 ? 26.641 -21.522 20.889 1.00 16.47 67 LYS B O 1
ATOM 2451 N N . LEU B 1 68 ? 26.995 -23.630 20.189 1.00 17.44 68 LEU B N 1
ATOM 2452 C CA . LEU B 1 68 ? 28.386 -23.643 20.619 1.00 18.46 68 LEU B CA 1
ATOM 2453 C C . LEU B 1 68 ? 29.333 -23.407 19.449 1.00 18.51 68 LEU B C 1
ATOM 2454 O O . LEU B 1 68 ? 28.992 -23.676 18.297 1.00 18.47 68 LEU B O 1
ATOM 2459 N N . PRO B 1 69 ? 30.537 -22.885 19.728 1.00 18.24 69 PRO B N 1
ATOM 2460 C CA . PRO B 1 69 ? 31.487 -22.643 18.639 1.00 17.09 69 PRO B CA 1
ATOM 2461 C C . PRO B 1 69 ? 31.893 -23.958 17.970 1.00 15.64 69 PRO B C 1
ATOM 2462 O O . PRO B 1 69 ? 31.986 -24.997 18.628 1.00 15.45 69 PRO B O 1
ATOM 2466 N N . PRO B 1 70 ? 32.135 -23.927 16.651 1.00 15.72 70 PRO B N 1
ATOM 2467 C CA . PRO B 1 70 ? 32.529 -25.118 15.893 1.00 15.59 70 PRO B CA 1
ATOM 2468 C C . PRO B 1 70 ? 33.898 -25.659 16.287 1.00 15.47 70 PRO B C 1
ATOM 2469 O O . PRO B 1 70 ? 34.211 -26.821 16.033 1.00 16.31 70 PRO B O 1
ATOM 2473 N N . LYS B 1 71 ? 34.713 -24.811 16.902 1.00 13.99 71 LYS B N 1
ATOM 2474 C CA . LYS B 1 71 ? 36.035 -25.223 17.343 1.00 13.43 71 LYS B CA 1
ATOM 2475 C C . LYS B 1 71 ? 36.315 -24.711 18.750 1.00 12.37 71 LYS B C 1
ATOM 2476 O O . LYS B 1 71 ? 35.785 -23.678 19.161 1.00 12.88 71 LYS B O 1
ATOM 2482 N N . ASP B 1 72 ? 37.136 -25.464 19.478 1.00 10.42 72 ASP B N 1
ATOM 2483 C CA . ASP B 1 72 ? 37.517 -25.155 20.855 1.00 11.28 72 ASP B CA 1
ATOM 2484 C C . ASP B 1 72 ? 38.898 -24.517 20.822 1.00 11.11 72 ASP B C 1
ATOM 2485 O O . ASP B 1 72 ? 39.905 -25.207 20.669 1.00 12.11 72 ASP B O 1
ATOM 2490 N N . ILE B 1 73 ? 38.945 -23.198 20.974 1.00 9.12 73 ILE B N 1
ATOM 2491 C CA . ILE B 1 73 ? 40.205 -22.478 20.925 1.00 9.62 73 ILE B CA 1
ATOM 2492 C C . ILE B 1 73 ? 40.593 -21.864 22.260 1.00 8.97 73 ILE B C 1
ATOM 2493 O O . ILE B 1 73 ? 39.766 -21.254 22.947 1.00 10.16 73 ILE B O 1
ATOM 2498 N N . THR B 1 74 ? 41.857 -22.050 22.621 1.00 8.99 74 THR B N 1
ATOM 2499 C CA . THR B 1 74 ? 42.411 -21.467 23.833 1.00 8.57 74 THR B CA 1
ATOM 2500 C C . THR B 1 74 ? 43.439 -20.461 23.330 1.00 8.45 74 THR B C 1
ATOM 2501 O O . THR B 1 74 ? 44.370 -20.814 22.598 1.00 9.21 74 THR B O 1
ATOM 2505 N N . LEU B 1 75 ? 43.247 -19.203 23.701 1.00 7.37 75 LEU B N 1
ATOM 2506 C CA . LEU B 1 75 ? 44.141 -18.142 23.286 1.00 8.06 75 LEU B CA 1
ATOM 2507 C C . LEU B 1 75 ? 45.094 -17.785 24.419 1.00 7.69 75 LEU B C 1
ATOM 2508 O O . LEU B 1 75 ? 44.667 -17.392 25.508 1.00 8.47 75 LEU B O 1
ATOM 2513 N N . TYR B 1 76 ? 46.387 -17.954 24.155 1.00 7.87 76 TYR B N 1
ATOM 2514 C CA . TYR B 1 76 ? 47.438 -17.626 25.108 1.00 8.96 76 TYR B CA 1
ATOM 2515 C C . TYR B 1 76 ? 47.958 -16.287 24.610 1.00 8.49 76 TYR B C 1
ATOM 2516 O O . TYR B 1 76 ? 48.748 -16.220 23.663 1.00 9.64 76 TYR B O 1
ATOM 2525 N N . GLN B 1 77 ? 47.485 -15.220 25.240 1.00 7.78 77 GLN B N 1
ATOM 2526 C CA . GLN B 1 77 ? 47.837 -13.870 24.839 1.00 7.40 77 GLN B CA 1
ATOM 2527 C C . GLN B 1 77 ? 48.863 -13.181 25.717 1.00 7.65 77 GLN B C 1
ATOM 2528 O O . GLN B 1 77 ? 48.602 -12.920 26.886 1.00 8.25 77 GLN B O 1
ATOM 2534 N N . SER B 1 78 ? 50.032 -12.890 25.153 1.00 8.21 78 SER B N 1
ATOM 2535 C CA . SER B 1 78 ? 51.059 -12.182 25.903 1.00 8.69 78 SER B CA 1
ATOM 2536 C C . SER B 1 78 ? 50.443 -10.824 26.229 1.00 9.01 78 SER B C 1
ATOM 2537 O O . SER B 1 78 ? 49.992 -10.101 25.334 1.00 9.29 78 SER B O 1
ATOM 2540 N N . VAL B 1 79 ? 50.420 -10.475 27.509 1.00 9.18 79 VAL B N 1
ATOM 2541 C CA . VAL B 1 79 ? 49.814 -9.222 27.931 1.00 8.77 79 VAL B CA 1
ATOM 2542 C C . VAL B 1 79 ? 50.508 -8.014 27.321 1.00 9.40 79 VAL B C 1
ATOM 2543 O O . VAL B 1 79 ? 51.718 -7.838 27.456 1.00 9.64 79 VAL B O 1
ATOM 2547 N N . THR B 1 80 ? 49.730 -7.184 26.638 1.00 8.47 80 THR B N 1
ATOM 2548 C CA . THR B 1 80 ? 50.275 -6.004 25.987 1.00 9.55 80 THR B CA 1
ATOM 2549 C C . THR B 1 80 ? 50.757 -4.967 26.997 1.00 9.57 80 THR B C 1
ATOM 2550 O O . THR B 1 80 ? 50.158 -4.791 28.057 1.00 10.43 80 THR B O 1
ATOM 2554 N N . VAL B 1 81 ? 51.862 -4.304 26.670 1.00 11.56 81 VAL B N 1
ATOM 2555 C CA . VAL B 1 81 ? 52.432 -3.285 27.544 1.00 14.49 81 VAL B CA 1
ATOM 2556 C C . VAL B 1 81 ? 51.398 -2.193 27.779 1.00 14.59 81 VAL B C 1
ATOM 2557 O O . VAL B 1 81 ? 51.314 -1.629 28.870 1.00 15.49 81 VAL B O 1
ATOM 2561 N N . ASP B 1 82 ? 50.621 -1.887 26.744 1.00 13.28 82 ASP B N 1
ATOM 2562 C CA . ASP B 1 82 ? 49.541 -0.919 26.875 1.00 13.24 82 ASP B CA 1
ATOM 2563 C C . ASP B 1 82 ? 48.375 -1.814 27.291 1.00 12.13 82 ASP B C 1
ATOM 2564 O O . ASP B 1 82 ? 47.756 -2.471 26.450 1.00 11.26 82 ASP B O 1
ATOM 2569 N N . LEU B 1 83 ? 48.098 -1.868 28.588 1.00 11.72 83 LEU B N 1
ATOM 2570 C CA . LEU B 1 83 ? 47.019 -2.709 29.095 1.00 12.76 83 LEU B CA 1
ATOM 2571 C C . LEU B 1 83 ? 45.669 -2.457 28.443 1.00 12.83 83 LEU B C 1
ATOM 2572 O O . LEU B 1 83 ? 44.854 -3.372 28.322 1.00 13.77 83 LEU B O 1
ATOM 2577 N N . LYS B 1 84 ? 45.425 -1.221 28.024 1.00 12.88 84 LYS B N 1
ATOM 2578 C CA . LYS B 1 84 ? 44.151 -0.888 27.399 1.00 13.67 84 LYS B CA 1
ATOM 2579 C C . LYS B 1 84 ? 43.835 -1.763 26.185 1.00 11.84 84 LYS B C 1
ATOM 2580 O O . LYS B 1 84 ? 42.672 -2.060 25.911 1.00 12.39 84 LYS B O 1
ATOM 2586 N N . THR B 1 85 ? 44.872 -2.177 25.463 1.00 10.25 85 THR B N 1
ATOM 2587 C CA . THR B 1 85 ? 44.695 -3.003 24.278 1.00 9.60 85 THR B CA 1
ATOM 2588 C C . THR B 1 85 ? 44.063 -4.351 24.622 1.00 8.63 85 THR B C 1
ATOM 2589 O O . THR B 1 85 ? 43.376 -4.952 23.792 1.00 8.35 85 THR B O 1
ATOM 2593 N N . MET B 1 86 ? 44.288 -4.829 25.843 1.00 7.90 86 MET B N 1
ATOM 2594 C CA . MET B 1 86 ? 43.705 -6.102 26.245 1.00 7.31 86 MET B CA 1
ATOM 2595 C C . MET B 1 86 ? 42.176 -6.022 26.285 1.00 8.52 86 MET B C 1
ATOM 2596 O O . MET B 1 86 ? 41.494 -7.032 26.095 1.00 8.00 86 MET B O 1
ATOM 2601 N N . ASP B 1 87 ? 41.634 -4.830 26.523 1.00 9.25 87 ASP B N 1
ATOM 2602 C CA . ASP B 1 87 ? 40.180 -4.676 26.545 1.00 8.91 87 ASP B CA 1
ATOM 2603 C C . ASP B 1 87 ? 39.612 -5.101 25.196 1.00 9.60 87 ASP B C 1
ATOM 2604 O O . ASP B 1 87 ? 38.599 -5.795 25.126 1.00 9.07 87 ASP B O 1
ATOM 2609 N N . THR B 1 88 ? 40.269 -4.674 24.122 1.00 8.70 88 THR B N 1
ATOM 2610 C CA . THR B 1 88 ? 39.821 -5.001 22.774 1.00 8.36 88 THR B CA 1
ATOM 2611 C C . THR B 1 88 ? 40.021 -6.476 22.449 1.00 7.69 88 THR B C 1
ATOM 2612 O O . THR B 1 88 ? 39.140 -7.132 21.893 1.00 8.07 88 THR B O 1
ATOM 2616 N N . ILE B 1 89 ? 41.187 -7.001 22.802 1.00 7.59 89 ILE B N 1
ATOM 2617 C CA . ILE B 1 89 ? 41.487 -8.395 22.526 1.00 7.26 89 ILE B CA 1
ATOM 2618 C C . ILE B 1 89 ? 40.515 -9.321 23.252 1.00 7.39 89 ILE B C 1
ATOM 2619 O O . ILE B 1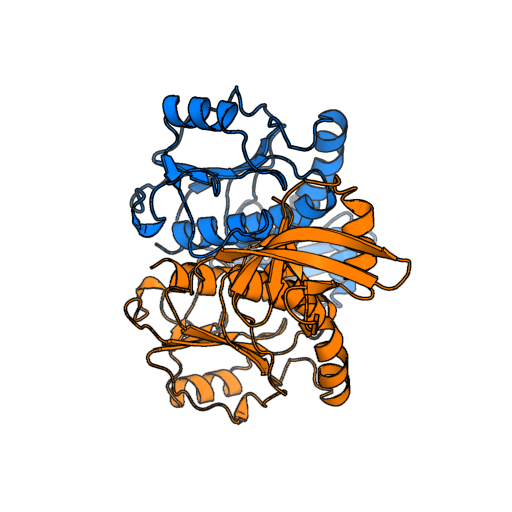 89 ? 39.995 -10.267 22.666 1.00 6.85 89 ILE B O 1
ATOM 2624 N N . VAL B 1 90 ? 40.252 -9.043 24.525 1.00 7.08 90 VAL B N 1
ATOM 2625 C CA . VAL B 1 90 ? 39.314 -9.866 25.287 1.00 6.34 90 VAL B CA 1
ATOM 2626 C C . VAL B 1 90 ? 37.914 -9.786 24.670 1.00 6.20 90 VAL B C 1
ATOM 2627 O O . VAL B 1 90 ? 37.228 -10.802 24.513 1.00 7.04 90 VAL B O 1
ATOM 2631 N N . ARG B 1 91 ? 37.493 -8.575 24.311 1.00 5.85 91 ARG B N 1
ATOM 2632 C CA . ARG B 1 91 ? 36.175 -8.390 23.717 1.00 6.20 91 ARG B CA 1
ATOM 2633 C C . ARG B 1 91 ? 36.030 -9.148 22.405 1.00 5.80 91 ARG B C 1
ATOM 2634 O O . ARG B 1 91 ? 35.060 -9.879 22.200 1.00 6.86 91 ARG B O 1
ATOM 2642 N N . GLN B 1 92 ? 36.998 -8.976 21.514 1.00 6.17 92 GLN B N 1
ATOM 2643 C CA . GLN B 1 92 ? 36.918 -9.629 20.221 1.00 6.43 92 GLN B CA 1
ATOM 2644 C C . GLN B 1 92 ? 37.074 -11.139 20.296 1.00 5.97 92 GLN B C 1
ATOM 2645 O O . GLN B 1 92 ? 36.420 -11.861 19.546 1.00 7.28 92 GLN B O 1
ATOM 2651 N N . ALA B 1 93 ? 37.916 -11.626 21.203 1.00 6.03 93 ALA B N 1
ATOM 2652 C CA . ALA B 1 93 ? 38.068 -13.068 21.357 1.00 6.62 93 ALA B CA 1
ATOM 2653 C C . ALA B 1 93 ? 36.721 -13.644 21.793 1.00 6.76 93 ALA B C 1
ATOM 2654 O O . ALA B 1 93 ? 36.351 -14.746 21.394 1.00 7.42 93 ALA B O 1
ATOM 2656 N N . THR B 1 94 ? 35.986 -12.897 22.614 1.00 7.16 94 THR B N 1
ATOM 2657 C CA . THR B 1 94 ? 34.674 -13.344 23.074 1.00 6.85 94 THR B CA 1
ATOM 2658 C C . THR B 1 94 ? 33.696 -13.391 21.893 1.00 6.63 94 THR B C 1
ATOM 2659 O O . THR B 1 94 ? 33.022 -14.397 21.672 1.00 7.89 94 THR B O 1
ATOM 2663 N N . GLU B 1 95 ? 33.630 -12.305 21.128 1.00 7.11 95 GLU B N 1
ATOM 2664 C CA . GLU B 1 95 ? 32.749 -12.239 19.961 1.00 7.41 95 GLU B CA 1
ATOM 2665 C C . GLU B 1 95 ? 33.008 -13.399 18.998 1.00 8.18 95 GLU B C 1
ATOM 2666 O O . GLU B 1 95 ? 32.078 -13.987 18.449 1.00 8.15 95 GLU B O 1
ATOM 2672 N N . LEU B 1 96 ? 34.284 -13.706 18.792 1.00 8.01 96 LEU B N 1
ATOM 2673 C CA . LEU B 1 96 ? 34.701 -14.748 17.858 1.00 8.60 96 LEU B CA 1
ATOM 2674 C C . LEU B 1 96 ? 34.448 -16.186 18.277 1.00 9.81 96 LEU B C 1
ATOM 2675 O O . LEU B 1 96 ? 34.522 -17.096 17.445 1.00 11.13 96 LEU B O 1
ATOM 2680 N N . GLY B 1 97 ? 34.172 -16.397 19.558 1.00 9.38 97 GLY B N 1
ATOM 2681 C CA . GLY B 1 97 ? 33.894 -17.740 20.038 1.00 9.55 97 GLY B CA 1
ATOM 2682 C C . GLY B 1 97 ? 35.003 -18.449 20.794 1.00 9.27 97 GLY B C 1
ATOM 2683 O O . GLY B 1 97 ? 34.864 -19.635 21.103 1.00 9.70 97 GLY B O 1
ATOM 2684 N N . VAL B 1 98 ? 36.104 -17.757 21.084 1.00 7.55 98 VAL B N 1
ATOM 2685 C CA . VAL B 1 98 ? 37.205 -18.367 21.829 1.00 8.66 98 VAL B CA 1
ATOM 2686 C C . VAL B 1 98 ? 36.667 -18.837 23.180 1.00 8.99 98 VAL B C 1
ATOM 2687 O O . VAL B 1 98 ? 35.964 -18.099 23.869 1.00 8.47 98 VAL B O 1
ATOM 2691 N N . LEU B 1 99 ? 36.992 -20.069 23.560 1.00 8.93 99 LEU B N 1
ATOM 2692 C CA . LEU B 1 99 ? 36.490 -20.620 24.813 1.00 10.37 99 LEU B CA 1
ATOM 2693 C C . LEU B 1 99 ? 37.313 -20.323 26.053 1.00 8.70 99 LEU B C 1
ATOM 2694 O O . LEU B 1 99 ? 36.762 -20.136 27.137 1.00 9.24 99 LEU B O 1
ATOM 2699 N N . THR B 1 100 ? 38.630 -20.279 25.897 1.00 8.78 100 THR B N 1
ATOM 2700 C CA . THR B 1 100 ? 39.511 -20.040 27.028 1.00 8.72 100 THR B CA 1
ATOM 2701 C C . THR B 1 100 ? 40.551 -18.989 26.678 1.00 8.34 100 THR B C 1
ATOM 2702 O O . THR B 1 100 ? 41.137 -19.027 25.595 1.00 8.66 100 THR B O 1
ATOM 2706 N N . PHE B 1 101 ? 40.780 -18.063 27.610 1.00 7.56 101 PHE B N 1
ATOM 2707 C CA . PHE B 1 101 ? 41.724 -16.964 27.431 1.00 7.95 101 PHE B CA 1
ATOM 2708 C C . PHE B 1 101 ? 42.731 -17.000 28.575 1.00 7.12 101 PHE B C 1
ATOM 2709 O O . PHE B 1 101 ? 42.358 -16.912 29.742 1.00 8.42 101 PHE B O 1
ATOM 2717 N N . VAL B 1 102 ? 44.007 -17.114 28.226 1.00 7.29 102 VAL B N 1
ATOM 2718 C CA . VAL B 1 102 ? 45.063 -17.192 29.223 1.00 8.94 102 VAL B CA 1
ATOM 2719 C C . VAL B 1 102 ? 46.078 -16.075 29.051 1.00 8.61 102 VAL B C 1
ATOM 2720 O O . VAL B 1 102 ? 46.772 -16.014 28.038 1.00 8.34 102 VAL B O 1
ATOM 2724 N N . PRO B 1 103 ? 46.167 -15.163 30.032 1.00 8.29 103 PRO B N 1
ATOM 2725 C CA . PRO B 1 103 ? 47.128 -14.058 29.958 1.00 8.89 103 PRO B CA 1
ATOM 2726 C C . PRO B 1 103 ? 48.527 -14.660 30.093 1.00 9.14 103 PRO B C 1
ATOM 2727 O O . PRO B 1 103 ? 48.770 -15.490 30.982 1.00 10.13 103 PRO B O 1
ATOM 2731 N N . ILE B 1 104 ? 49.439 -14.243 29.222 1.00 9.12 104 ILE B N 1
ATOM 2732 C CA . ILE B 1 104 ? 50.805 -14.764 29.231 1.00 10.39 104 ILE B CA 1
ATOM 2733 C C . ILE B 1 104 ? 51.846 -13.697 29.540 1.00 9.25 104 ILE B C 1
ATOM 2734 O O . ILE B 1 104 ? 51.729 -12.558 29.100 1.00 8.61 104 ILE B O 1
ATOM 2739 N N . ILE B 1 105 ? 52.868 -14.069 30.304 1.00 9.84 105 ILE B N 1
ATOM 2740 C CA . ILE B 1 105 ? 53.955 -13.146 30.595 1.00 9.29 105 ILE B CA 1
ATOM 2741 C C . ILE B 1 105 ? 55.146 -13.644 29.783 1.00 10.83 105 ILE B C 1
ATOM 2742 O O . ILE B 1 105 ? 55.599 -14.780 29.958 1.00 10.75 105 ILE B O 1
ATOM 2747 N N . SER B 1 106 ? 55.613 -12.805 28.864 1.00 10.92 106 SER B N 1
ATOM 2748 C CA . SER B 1 106 ? 56.741 -13.139 28.003 1.00 13.24 106 SER B CA 1
ATOM 2749 C C . SER B 1 106 ? 57.844 -12.108 28.207 1.00 13.56 106 SER B C 1
ATOM 2750 O O . SER B 1 106 ? 57.700 -11.182 29.003 1.00 14.24 106 SER B O 1
ATOM 2753 N N . GLU B 1 107 ? 58.944 -12.253 27.480 1.00 14.59 107 GLU B N 1
ATOM 2754 C CA . GLU B 1 107 ? 60.061 -11.333 27.642 1.00 16.00 107 GLU B CA 1
ATOM 2755 C C . GLU B 1 107 ? 59.716 -9.864 27.408 1.00 13.79 107 GLU B C 1
ATOM 2756 O O . GLU B 1 107 ? 60.186 -8.991 28.137 1.00 14.26 107 GLU B O 1
ATOM 2762 N N . ARG B 1 108 ? 58.880 -9.593 26.411 1.00 11.79 108 ARG B N 1
ATOM 2763 C CA . ARG B 1 108 ? 58.528 -8.217 26.073 1.00 11.20 108 ARG B CA 1
ATOM 2764 C C . ARG B 1 108 ? 57.112 -7.796 26.448 1.00 11.20 108 ARG B C 1
ATOM 2765 O O . ARG B 1 108 ? 56.671 -6.710 26.084 1.00 12.27 108 ARG B O 1
ATOM 2773 N N . SER B 1 109 ? 56.410 -8.646 27.186 1.00 10.68 109 SER B N 1
ATOM 2774 C CA . SER B 1 109 ? 55.039 -8.350 27.587 1.00 9.77 109 SER B CA 1
ATOM 2775 C C . SER B 1 109 ? 54.982 -7.518 28.860 1.00 10.43 109 SER B C 1
ATOM 2776 O O . SER B 1 109 ? 56.014 -7.179 29.452 1.00 9.78 109 SER B O 1
ATOM 2779 N N . PHE B 1 110 ? 53.758 -7.195 29.267 1.00 9.78 110 PHE B N 1
ATOM 2780 C CA . PHE B 1 110 ? 53.514 -6.479 30.512 1.00 10.55 110 PHE B CA 1
ATOM 2781 C C . PHE B 1 110 ? 54.055 -7.496 31.521 1.00 11.69 110 PHE B C 1
ATOM 2782 O O . PHE B 1 110 ? 53.867 -8.700 31.337 1.00 11.47 110 PHE B O 1
ATOM 2790 N N . GLN B 1 111 ? 54.703 -7.026 32.585 1.00 13.41 111 GLN B N 1
ATOM 2791 C CA . GLN B 1 111 ? 55.324 -7.922 33.560 1.00 16.38 111 GLN B CA 1
ATOM 2792 C C . GLN B 1 111 ? 54.687 -8.097 34.939 1.00 17.30 111 GLN B C 1
ATOM 2793 O O . GLN B 1 111 ? 54.877 -9.137 35.574 1.00 19.06 111 GLN B O 1
ATOM 2799 N N . LYS B 1 112 ? 53.952 -7.092 35.406 1.00 18.46 112 LYS B N 1
ATOM 2800 C CA . LYS B 1 112 ? 53.349 -7.138 36.739 1.00 19.04 112 LYS B CA 1
ATOM 2801 C C . LYS B 1 112 ? 52.119 -8.028 36.891 1.00 17.44 112 LYS B C 1
ATOM 2802 O O . LYS B 1 112 ? 51.008 -7.648 36.527 1.00 14.66 112 LYS B O 1
ATOM 2808 N N . GLU B 1 113 ? 52.327 -9.208 37.464 1.00 16.47 113 GLU B N 1
ATOM 2809 C CA . GLU B 1 113 ? 51.251 -10.170 37.663 1.00 17.97 113 GLU B CA 1
ATOM 2810 C C . GLU B 1 113 ? 50.103 -9.637 38.522 1.00 16.99 113 GLU B C 1
ATOM 2811 O O . GLU B 1 113 ? 48.933 -9.898 38.237 1.00 15.45 113 GLU B O 1
ATOM 2817 N N . GLU B 1 114 ? 50.426 -8.885 39.568 1.00 17.21 114 GLU B N 1
ATOM 2818 C CA . GLU B 1 114 ? 49.388 -8.349 40.441 1.00 18.80 114 GLU B CA 1
ATOM 2819 C C . GLU B 1 114 ? 48.420 -7.448 39.671 1.00 15.64 114 GLU B C 1
ATOM 2820 O O . GLU B 1 114 ? 47.206 -7.513 39.874 1.00 15.64 114 GLU B O 1
ATOM 2826 N N . ALA B 1 115 ? 48.962 -6.611 38.790 1.00 14.80 115 ALA B N 1
ATOM 2827 C CA . ALA B 1 115 ? 48.142 -5.707 37.987 1.00 12.94 115 ALA B CA 1
ATOM 2828 C C . ALA B 1 115 ? 47.303 -6.500 36.985 1.00 12.31 115 ALA B C 1
ATOM 2829 O O . ALA B 1 115 ? 46.176 -6.118 36.667 1.00 12.15 115 ALA B O 1
ATOM 2831 N N . ILE B 1 116 ? 47.859 -7.599 36.484 1.00 11.90 116 ILE B N 1
ATOM 2832 C CA . ILE B 1 116 ? 47.137 -8.443 35.532 1.00 10.91 116 ILE B CA 1
ATOM 2833 C C . ILE B 1 116 ? 45.947 -9.091 36.241 1.00 10.26 116 ILE B C 1
ATOM 2834 O O . ILE B 1 116 ? 44.852 -9.176 35.685 1.00 9.75 116 ILE B O 1
ATOM 2839 N N . LEU B 1 117 ? 46.157 -9.537 37.478 1.00 12.02 117 LEU B N 1
ATOM 2840 C CA . LEU B 1 117 ? 45.078 -10.160 38.240 1.00 12.54 117 LEU B CA 1
ATOM 2841 C C . LEU B 1 117 ? 43.957 -9.161 38.506 1.00 12.62 117 LEU B C 1
ATOM 2842 O O . LEU B 1 117 ? 42.777 -9.503 38.413 1.00 12.11 117 LEU B O 1
ATOM 2847 N N . LYS B 1 118 ? 44.319 -7.926 38.836 1.00 11.91 118 LYS B N 1
ATOM 2848 C CA . LYS B 1 118 ? 43.313 -6.900 39.095 1.00 11.97 118 LYS B CA 1
ATOM 2849 C C . LYS B 1 118 ? 42.554 -6.536 37.817 1.00 11.82 118 LYS B C 1
ATOM 2850 O O . LYS B 1 118 ? 41.325 -6.435 37.827 1.00 12.61 118 LYS B O 1
ATOM 2856 N N . LYS B 1 119 ? 43.284 -6.342 36.721 1.00 11.98 119 LYS B N 1
ATOM 2857 C CA . LYS B 1 119 ? 42.661 -5.993 35.448 1.00 11.77 119 LYS B CA 1
ATOM 2858 C C . LYS B 1 119 ? 41.732 -7.096 34.953 1.00 11.02 119 LYS B C 1
ATOM 2859 O O . LYS B 1 119 ? 40.776 -6.828 34.227 1.00 9.20 119 LYS B O 1
ATOM 2865 N N . THR B 1 120 ? 42.013 -8.335 35.346 1.00 9.55 120 THR B N 1
ATOM 2866 C CA . THR B 1 120 ? 41.185 -9.462 34.944 1.00 10.40 120 THR B CA 1
ATOM 2867 C C . THR B 1 120 ? 39.737 -9.251 35.387 1.00 10.21 120 THR B C 1
ATOM 2868 O O . THR B 1 120 ? 38.810 -9.742 34.745 1.00 9.63 120 THR B O 1
ATOM 2872 N N . GLU B 1 121 ? 39.538 -8.516 36.481 1.00 9.96 121 GLU B N 1
ATOM 2873 C CA . GLU B 1 121 ? 38.184 -8.250 36.963 1.00 9.94 121 GLU B CA 1
ATOM 2874 C C . GLU B 1 121 ? 37.433 -7.486 35.879 1.00 9.52 121 GLU B C 1
ATOM 2875 O O . GLU B 1 121 ? 36.285 -7.805 35.564 1.00 11.30 121 GLU B O 1
ATOM 2881 N N . LYS B 1 122 ? 38.088 -6.479 35.309 1.00 8.58 122 LYS B N 1
ATOM 2882 C CA . LYS B 1 122 ? 37.493 -5.689 34.241 1.00 9.49 122 LYS B CA 1
ATOM 2883 C C . LYS B 1 122 ? 37.315 -6.554 32.994 1.00 7.76 122 LYS B C 1
ATOM 2884 O O . LYS B 1 122 ? 36.280 -6.506 32.344 1.00 8.36 122 LYS B O 1
ATOM 2890 N N . TRP B 1 123 ? 38.323 -7.354 32.665 1.00 8.65 123 TRP B N 1
ATOM 2891 C CA . TRP B 1 123 ? 38.235 -8.200 31.479 1.00 8.31 123 TRP B CA 1
ATOM 2892 C C . TRP B 1 123 ? 37.034 -9.134 31.539 1.00 7.72 123 TRP B C 1
ATOM 2893 O O . TRP B 1 123 ? 36.376 -9.372 30.528 1.00 8.08 123 TRP B O 1
ATOM 2904 N N . LYS B 1 124 ? 36.732 -9.655 32.724 1.00 9.17 124 LYS B N 1
ATOM 2905 C CA . LYS B 1 124 ? 35.584 -10.542 32.858 1.00 8.67 124 LYS B CA 1
ATOM 2906 C C . LYS B 1 124 ? 34.276 -9.787 32.600 1.00 8.96 124 LYS B C 1
ATOM 2907 O O . LYS B 1 124 ? 33.325 -10.358 32.065 1.00 8.44 124 LYS B O 1
ATOM 2913 N N . ARG B 1 125 ? 34.227 -8.509 32.968 1.00 8.83 125 ARG B N 1
ATOM 2914 C CA . ARG B 1 125 ? 33.029 -7.718 32.716 1.00 9.19 125 ARG B CA 1
ATOM 2915 C C . ARG B 1 125 ? 32.921 -7.430 31.216 1.00 7.10 125 ARG B C 1
ATOM 2916 O O . ARG B 1 125 ? 31.822 -7.334 30.670 1.00 8.13 125 ARG B O 1
ATOM 2924 N N . ILE B 1 126 ? 34.065 -7.301 30.550 1.00 7.28 126 ILE B N 1
ATOM 2925 C CA . ILE B 1 126 ? 34.075 -7.051 29.111 1.00 7.40 126 ILE B CA 1
ATOM 2926 C C . ILE B 1 126 ? 33.553 -8.293 28.383 1.00 7.04 126 ILE B C 1
ATOM 2927 O O . ILE B 1 126 ? 32.837 -8.187 27.383 1.00 7.57 126 ILE B O 1
ATOM 2932 N N . VAL B 1 127 ? 33.899 -9.469 28.898 1.00 7.28 127 VAL B N 1
ATOM 2933 C CA . VAL B 1 127 ? 33.430 -10.720 28.313 1.00 7.53 127 VAL B CA 1
ATOM 2934 C C . VAL B 1 127 ? 31.904 -10.745 28.352 1.00 7.93 127 VAL B C 1
ATOM 2935 O O . VAL B 1 127 ? 31.256 -11.091 27.368 1.00 7.98 127 VAL B O 1
ATOM 2939 N N . ILE B 1 128 ? 31.340 -10.357 29.495 1.00 7.07 128 ILE B N 1
ATOM 2940 C CA . ILE B 1 128 ? 29.894 -10.325 29.666 1.00 8.87 128 ILE B CA 1
ATOM 2941 C C . ILE B 1 128 ? 29.222 -9.366 28.682 1.00 8.13 128 ILE B C 1
ATOM 2942 O O . ILE B 1 128 ? 28.190 -9.694 28.096 1.00 8.34 128 ILE B O 1
ATOM 2947 N N . GLU B 1 129 ? 29.801 -8.187 28.483 1.00 8.55 129 GLU B N 1
ATOM 2948 C CA . GLU B 1 129 ? 29.197 -7.246 27.550 1.00 9.76 129 GLU B CA 1
ATOM 2949 C C . GLU B 1 129 ? 29.244 -7.798 26.131 1.00 8.69 129 GLU B C 1
ATOM 2950 O O . GLU B 1 129 ? 28.302 -7.629 25.357 1.00 8.44 129 GLU B O 1
ATOM 2956 N N . ALA B 1 130 ? 30.337 -8.476 25.795 1.00 8.03 130 ALA B N 1
ATOM 2957 C CA . ALA B 1 130 ? 30.493 -9.059 24.467 1.00 7.80 130 ALA B CA 1
ATOM 2958 C C . ALA B 1 130 ? 29.527 -10.231 24.277 1.00 9.01 130 ALA B C 1
ATOM 2959 O O . ALA B 1 130 ? 29.019 -10.449 23.178 1.00 9.05 130 ALA B O 1
ATOM 2961 N N . MET B 1 131 ? 29.273 -10.982 25.348 1.00 9.06 131 MET B N 1
ATOM 2962 C CA . MET B 1 131 ? 28.345 -12.114 25.286 1.00 8.73 131 MET B CA 1
ATOM 2963 C C . MET B 1 131 ? 26.942 -11.614 24.940 1.00 7.18 131 MET B C 1
ATOM 2964 O O . MET B 1 131 ? 26.246 -12.195 24.102 1.00 8.39 131 MET B O 1
ATOM 2969 N N . LYS B 1 132 ? 26.543 -10.516 25.575 1.00 7.84 132 LYS B N 1
ATOM 2970 C CA . LYS B 1 132 ? 25.233 -9.924 25.323 1.00 8.76 132 LYS B CA 1
ATOM 2971 C C . LYS B 1 132 ? 25.121 -9.461 23.874 1.00 9.91 132 LYS B C 1
ATOM 2972 O O . LYS B 1 132 ? 24.169 -9.798 23.175 1.00 10.96 132 LYS B O 1
ATOM 2978 N N . GLN B 1 133 ? 26.106 -8.695 23.420 1.00 10.31 133 GLN B N 1
ATOM 2979 C CA . GLN B 1 133 ? 26.079 -8.161 22.064 1.00 10.44 133 GLN B CA 1
ATOM 2980 C C . GLN B 1 133 ? 26.156 -9.215 20.962 1.00 10.36 133 GLN B C 1
ATOM 2981 O O . GLN B 1 133 ? 25.500 -9.088 19.923 1.00 11.66 133 GLN B O 1
ATOM 2987 N N . SER B 1 134 ? 26.949 -10.256 21.188 1.00 9.07 134 SER B N 1
ATOM 2988 C CA . SER B 1 134 ? 27.121 -11.313 20.198 1.00 9.74 134 SER B CA 1
ATOM 2989 C C . SER B 1 134 ? 26.111 -12.450 20.318 1.00 10.40 134 SER B C 1
ATOM 2990 O O . SER B 1 134 ? 26.105 -13.357 19.483 1.00 11.81 134 SER B O 1
ATOM 2993 N N . ARG B 1 135 ? 25.266 -12.405 21.347 1.00 10.85 135 ARG B N 1
ATOM 2994 C CA . ARG B 1 135 ? 24.273 -13.454 21.577 1.00 13.99 135 ARG B CA 1
ATOM 2995 C C . ARG B 1 135 ? 24.998 -14.772 21.855 1.00 12.30 135 ARG B C 1
ATOM 2996 O O . ARG B 1 135 ? 24.617 -15.833 21.354 1.00 13.16 135 ARG B O 1
ATOM 3004 N N . ARG B 1 136 ? 26.061 -14.683 22.648 1.00 11.12 136 ARG B N 1
ATOM 3005 C CA . ARG B 1 136 ? 26.864 -15.845 23.027 1.00 11.36 136 ARG B CA 1
ATOM 3006 C C . ARG B 1 136 ? 26.546 -16.189 24.485 1.00 11.64 136 ARG B C 1
ATOM 3007 O O . ARG B 1 136 ? 26.910 -15.456 25.396 1.00 12.72 136 ARG B O 1
ATOM 3015 N N . PRO B 1 137 ? 25.865 -17.320 24.723 1.00 15.30 137 PRO B N 1
ATOM 3016 C CA . PRO B 1 137 ? 25.503 -17.735 26.081 1.00 15.87 137 PRO B CA 1
ATOM 3017 C C . PRO B 1 137 ? 26.576 -18.455 26.893 1.00 15.17 137 PRO B C 1
ATOM 3018 O O . PRO B 1 137 ? 26.485 -18.523 28.117 1.00 15.37 137 PRO B O 1
ATOM 3022 N N . ILE B 1 138 ? 27.585 -18.989 26.216 1.00 13.66 138 ILE B N 1
ATOM 3023 C CA . ILE B 1 138 ? 28.658 -19.713 26.891 1.00 15.92 138 ILE B CA 1
ATOM 3024 C C . ILE B 1 138 ? 29.786 -18.731 27.242 1.00 13.57 138 ILE B C 1
ATOM 3025 O O . ILE B 1 138 ? 30.241 -17.971 26.398 1.00 12.33 138 ILE B O 1
ATOM 3030 N N . PRO B 1 139 ? 30.244 -18.727 28.501 1.00 12.38 139 PRO B N 1
ATOM 3031 C CA . PRO B 1 139 ? 31.316 -17.791 28.854 1.00 12.37 139 PRO B CA 1
ATOM 3032 C C . PRO B 1 139 ? 32.664 -18.100 28.211 1.00 11.34 139 PRO B C 1
ATOM 3033 O O . PRO B 1 139 ? 32.891 -19.203 27.721 1.00 11.13 139 PRO B O 1
ATOM 3037 N N . MET B 1 140 ? 33.540 -17.101 28.180 1.00 11.70 140 MET B N 1
ATOM 3038 C CA . MET B 1 140 ? 34.907 -17.322 27.722 1.00 9.86 140 MET B CA 1
ATOM 3039 C C . MET B 1 140 ? 35.613 -17.229 29.066 1.00 11.02 140 MET B C 1
ATOM 3040 O O . MET B 1 140 ? 35.577 -16.190 29.723 1.00 11.44 140 MET B O 1
ATOM 3045 N N . GLU B 1 141 ? 36.207 -18.328 29.502 1.00 7.97 141 GLU B N 1
ATOM 3046 C CA . GLU B 1 141 ? 36.900 -18.334 30.781 1.00 9.31 141 GLU B CA 1
ATOM 3047 C C . GLU B 1 141 ? 38.239 -17.614 30.696 1.00 9.81 141 GLU B C 1
ATOM 3048 O O . GLU B 1 141 ? 39.003 -17.836 29.759 1.00 10.95 141 GLU B O 1
ATOM 3054 N N . ILE B 1 142 ? 38.511 -16.738 31.658 1.00 9.46 142 ILE B N 1
ATOM 3055 C CA . ILE B 1 142 ? 39.802 -16.054 31.702 1.00 10.02 142 ILE B CA 1
ATOM 3056 C C . ILE B 1 142 ? 40.531 -16.678 32.878 1.00 10.76 142 ILE B C 1
ATOM 3057 O O . ILE B 1 142 ? 40.050 -16.644 34.015 1.00 11.68 142 ILE B O 1
ATOM 3062 N N . LYS B 1 143 ? 41.678 -17.277 32.594 1.00 10.09 143 LYS B N 1
ATOM 3063 C CA . LYS B 1 143 ? 42.456 -17.947 33.622 1.00 10.17 143 LYS B CA 1
ATOM 3064 C C . LYS B 1 143 ? 43.529 -17.049 34.209 1.00 9.81 143 LYS B C 1
ATOM 3065 O O . LYS B 1 143 ? 43.759 -15.933 33.734 1.00 9.84 143 LYS B O 1
ATOM 3071 N N . LYS B 1 144 ? 44.179 -17.546 35.256 1.00 12.18 144 LYS B N 1
ATOM 3072 C CA . LYS B 1 144 ? 45.258 -16.816 35.897 1.00 12.39 144 LYS B CA 1
ATOM 3073 C C . LYS B 1 144 ? 46.438 -16.791 34.925 1.00 11.59 144 LYS B C 1
ATOM 3074 O O . LYS B 1 144 ? 46.577 -17.674 34.077 1.00 11.85 144 LYS B O 1
ATOM 3080 N N . PRO B 1 145 ? 47.303 -15.775 35.037 1.00 12.26 145 PRO B N 1
ATOM 3081 C CA . PRO B 1 145 ? 48.464 -15.653 34.153 1.00 12.41 145 PRO B CA 1
ATOM 3082 C C . PRO B 1 145 ? 49.459 -16.803 34.230 1.00 13.26 145 PRO B C 1
ATOM 3083 O O . PRO B 1 145 ? 49.690 -17.380 35.294 1.00 15.25 145 PRO B O 1
ATOM 3087 N N . VAL B 1 146 ? 50.037 -17.120 33.078 1.00 12.32 146 VAL B N 1
ATOM 3088 C CA . VAL B 1 146 ? 51.019 -18.184 32.940 1.00 13.22 146 VAL B CA 1
ATOM 3089 C C . VAL B 1 146 ? 52.238 -17.576 32.261 1.00 11.69 146 VAL B C 1
ATOM 3090 O O . VAL B 1 146 ? 52.110 -16.621 31.494 1.00 12.42 146 VAL B O 1
ATOM 3094 N N . ARG B 1 147 ? 53.423 -18.103 32.549 1.00 11.20 147 ARG B N 1
ATOM 3095 C CA . ARG B 1 147 ? 54.623 -17.590 31.901 1.00 10.26 147 ARG B CA 1
ATOM 3096 C C . ARG B 1 147 ? 54.838 -18.371 30.611 1.00 10.47 147 ARG B C 1
ATOM 3097 O O . ARG B 1 147 ? 54.672 -19.592 30.574 1.00 10.73 147 ARG B O 1
ATOM 3105 N N . LEU B 1 148 ? 55.193 -17.655 29.549 1.00 8.91 148 LEU B N 1
ATOM 3106 C CA . LEU B 1 148 ? 55.424 -18.267 28.244 1.00 10.58 148 LEU B CA 1
ATOM 3107 C C . LEU B 1 148 ? 56.396 -19.440 28.331 1.00 11.23 148 LEU B C 1
ATOM 3108 O O . LEU B 1 148 ? 56.208 -20.463 27.677 1.00 11.29 148 LEU B O 1
ATOM 3113 N N . SER B 1 149 ? 57.428 -19.281 29.153 1.00 10.56 149 SER B N 1
ATOM 3114 C CA . SER B 1 149 ? 58.453 -20.307 29.325 1.00 11.79 149 SER B CA 1
ATOM 3115 C C . SER B 1 149 ? 57.914 -21.642 29.836 1.00 12.24 149 SER B C 1
ATOM 3116 O O . SER B 1 149 ? 58.555 -22.681 29.665 1.00 12.96 149 SER B O 1
ATOM 3119 N N . ASP B 1 150 ? 56.741 -21.626 30.460 1.00 11.37 150 ASP B N 1
ATOM 3120 C CA . ASP B 1 150 ? 56.170 -22.856 30.996 1.00 11.75 150 ASP B CA 1
ATOM 3121 C C . ASP B 1 150 ? 55.114 -23.516 30.113 1.00 11.51 150 ASP B C 1
ATOM 3122 O O . ASP B 1 150 ? 54.606 -24.580 30.456 1.00 13.45 150 ASP B O 1
ATOM 3127 N N . LEU B 1 151 ? 54.793 -22.908 28.975 1.00 11.75 151 LEU B N 1
ATOM 3128 C CA . LEU B 1 151 ? 53.774 -23.477 28.093 1.00 11.62 151 LEU B CA 1
ATOM 3129 C C . LEU B 1 151 ? 54.183 -24.806 27.466 1.00 11.51 151 LEU B C 1
ATOM 3130 O O . LEU B 1 151 ? 55.336 -24.995 27.090 1.00 11.79 151 LEU B O 1
ATOM 3135 N N . ILE B 1 152 ? 53.219 -25.716 27.357 1.00 12.79 152 ILE B N 1
ATOM 3136 C CA . ILE B 1 152 ? 53.422 -27.030 26.753 1.00 15.31 152 ILE B CA 1
ATOM 3137 C C . ILE B 1 152 ? 52.207 -27.273 25.864 1.00 14.90 152 ILE B C 1
ATOM 3138 O O . ILE B 1 152 ? 51.075 -27.224 26.337 1.00 15.66 152 ILE B O 1
ATOM 3143 N N . PRO B 1 153 ? 52.421 -27.535 24.565 1.00 13.64 153 PRO B N 1
ATOM 3144 C CA . PRO B 1 153 ? 51.284 -27.774 23.666 1.00 14.42 153 PRO B CA 1
ATOM 3145 C C . PRO B 1 153 ? 50.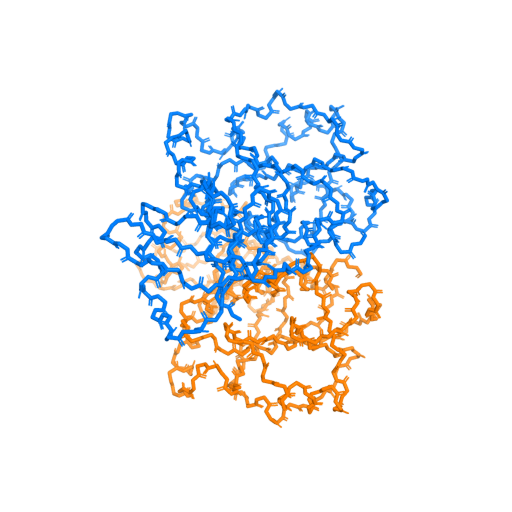516 -29.041 24.038 1.00 15.45 153 PRO B C 1
ATOM 3146 O O . PRO B 1 153 ? 51.117 -30.093 24.264 1.00 17.22 153 PRO B O 1
ATOM 3150 N N . GLU B 1 154 ? 49.191 -28.942 24.107 1.00 16.87 154 GLU B N 1
ATOM 3151 C CA . GLU B 1 154 ? 48.380 -30.102 24.463 1.00 18.67 154 GLU B CA 1
ATOM 3152 C C . GLU B 1 154 ? 47.108 -30.257 23.632 1.00 16.29 154 GLU B C 1
ATOM 3153 O O . GLU B 1 154 ? 46.372 -31.228 23.796 1.00 17.79 154 GLU B O 1
ATOM 3159 N N . SER B 1 155 ? 46.854 -29.307 22.738 1.00 14.67 155 SER B N 1
ATOM 3160 C CA . SER B 1 155 ? 45.660 -29.360 21.898 1.00 13.49 155 SER B CA 1
ATOM 3161 C C . SER B 1 155 ? 45.901 -30.202 20.646 1.00 13.73 155 SER B C 1
ATOM 3162 O O . SER B 1 155 ? 47.025 -30.629 20.382 1.00 13.22 155 SER B O 1
ATOM 3165 N N . GLU B 1 156 ? 44.840 -30.440 19.876 1.00 13.49 156 GLU B N 1
ATOM 3166 C CA . GLU B 1 156 ? 44.949 -31.226 18.650 1.00 13.12 156 GLU B CA 1
ATOM 3167 C C . GLU B 1 156 ? 45.920 -30.516 17.707 1.00 13.05 156 GLU B C 1
ATOM 3168 O O . GLU B 1 156 ? 46.767 -31.148 17.076 1.00 15.00 156 GLU B O 1
ATOM 3174 N N . GLU B 1 157 ? 45.779 -29.196 17.616 1.00 11.72 157 GLU B N 1
ATOM 3175 C CA . GLU B 1 157 ? 46.656 -28.366 16.799 1.00 10.82 157 GLU B CA 1
ATOM 3176 C C . GLU B 1 157 ? 47.127 -27.228 17.700 1.00 11.01 157 GLU B C 1
ATOM 3177 O O . GLU B 1 157 ? 46.334 -26.634 18.435 1.00 12.00 157 GLU B O 1
ATOM 3183 N N . ASN B 1 158 ? 48.421 -26.940 17.654 1.00 11.24 158 ASN B N 1
ATOM 3184 C CA . ASN B 1 158 ? 49.010 -25.901 18.489 1.00 12.11 158 ASN B CA 1
ATOM 3185 C C . ASN B 1 158 ? 49.790 -24.936 17.618 1.00 12.18 158 ASN B C 1
ATOM 3186 O O . ASN B 1 158 ? 50.716 -25.327 16.910 1.00 11.66 158 ASN B O 1
ATOM 3191 N N . ILE B 1 159 ? 49.421 -23.664 17.700 1.00 10.46 159 ILE B N 1
ATOM 3192 C CA . ILE B 1 159 ? 50.020 -22.628 16.872 1.00 10.46 159 ILE B CA 1
ATOM 3193 C C . ILE B 1 159 ? 50.644 -21.460 17.618 1.00 10.25 159 ILE B C 1
ATOM 3194 O O . ILE B 1 159 ? 50.153 -21.043 18.666 1.00 9.78 159 ILE B O 1
ATOM 3199 N N . ILE B 1 160 ? 51.739 -20.947 17.068 1.00 10.33 160 ILE B N 1
ATOM 3200 C CA . ILE B 1 160 ? 52.373 -19.755 17.602 1.00 10.92 160 ILE B CA 1
ATOM 3201 C C . ILE B 1 160 ? 52.354 -18.749 16.445 1.00 10.32 160 ILE B C 1
ATOM 3202 O O . ILE B 1 160 ? 52.841 -19.044 15.349 1.00 10.63 160 ILE B O 1
ATOM 3207 N N . LEU B 1 161 ? 51.739 -17.589 16.658 1.00 8.51 161 LEU B N 1
ATOM 3208 C CA . LEU B 1 161 ? 51.706 -16.556 15.623 1.00 9.25 161 LEU B CA 1
ATOM 3209 C C . LEU B 1 161 ? 52.983 -15.752 15.770 1.00 10.19 161 LEU B C 1
ATOM 3210 O O . LEU B 1 161 ? 53.219 -15.154 16.821 1.00 10.57 161 LEU B O 1
ATOM 3215 N N . ASP B 1 162 ? 53.806 -15.725 14.728 1.00 10.97 162 ASP B N 1
ATOM 3216 C CA . ASP B 1 162 ? 55.054 -14.988 14.814 1.00 12.19 162 ASP B CA 1
ATOM 3217 C C . ASP B 1 162 ? 55.412 -14.292 13.510 1.00 13.80 162 ASP B C 1
ATOM 3218 O O . ASP B 1 162 ? 55.609 -14.934 12.484 1.00 17.45 162 ASP B O 1
ATOM 3223 N N . ASN B 1 163 ? 55.492 -12.970 13.564 1.00 12.55 163 ASN B N 1
ATOM 3224 C CA . ASN B 1 163 ? 55.838 -12.169 12.394 1.00 13.27 163 ASN B CA 1
ATOM 3225 C C . ASN B 1 163 ? 57.348 -12.176 12.152 1.00 14.52 163 ASN B C 1
ATOM 3226 O O . ASN B 1 163 ? 57.803 -11.836 11.058 1.00 15.53 163 ASN B O 1
ATOM 3231 N N . PHE B 1 164 ? 58.118 -12.544 13.179 1.00 15.44 164 PHE B N 1
ATOM 3232 C CA . PHE B 1 164 ? 59.583 -12.563 13.094 1.00 15.95 164 PHE B CA 1
ATOM 3233 C C . PHE B 1 164 ? 60.215 -13.874 12.642 1.00 17.55 164 PHE B C 1
ATOM 3234 O O . PHE B 1 164 ? 61.442 -13.991 12.603 1.00 20.21 164 PHE B O 1
ATOM 3242 N N . TYR B 1 165 ? 59.392 -14.863 12.326 1.00 15.53 165 TYR B N 1
ATOM 3243 C CA . TYR B 1 165 ? 59.904 -16.147 11.875 1.00 15.62 165 TYR B CA 1
ATOM 3244 C C . TYR B 1 165 ? 59.220 -16.521 10.574 1.00 15.48 165 TYR B C 1
ATOM 3245 O O . TYR B 1 165 ? 58.006 -16.365 10.439 1.00 15.79 165 TYR B O 1
ATOM 3254 N N . GLU B 1 166 ? 59.999 -17.004 9.612 1.00 15.68 166 GLU B N 1
ATOM 3255 C CA . GLU B 1 166 ? 59.447 -17.412 8.327 1.00 17.86 166 GLU B CA 1
ATOM 3256 C C . GLU B 1 166 ? 58.649 -18.692 8.519 1.00 16.94 166 GLU B C 1
ATOM 3257 O O . GLU B 1 166 ? 59.104 -19.785 8.177 1.00 16.75 166 GLU B O 1
ATOM 3263 N N . GLY B 1 167 ? 57.451 -18.538 9.073 1.00 16.44 167 GLY B N 1
ATOM 3264 C CA . GLY B 1 167 ? 56.597 -19.679 9.337 1.00 16.93 167 GLY B CA 1
ATOM 3265 C C . GLY B 1 167 ? 55.743 -20.125 8.175 1.00 17.07 167 GLY B C 1
ATOM 3266 O O . GLY B 1 167 ? 55.986 -19.758 7.024 1.00 18.58 167 GLY B O 1
ATOM 3267 N N . VAL B 1 168 ? 54.731 -20.925 8.486 1.00 16.79 168 VAL B N 1
ATOM 3268 C CA . VAL B 1 168 ? 53.828 -21.454 7.477 1.00 16.21 168 VAL B CA 1
ATOM 3269 C C . VAL B 1 168 ? 52.566 -20.620 7.327 1.00 16.00 168 VAL B C 1
ATOM 3270 O O . VAL B 1 168 ? 52.186 -19.867 8.228 1.00 15.10 168 VAL B O 1
ATOM 3274 N N . LYS B 1 169 ? 51.915 -20.758 6.177 1.00 16.70 169 LYS B N 1
ATOM 3275 C CA . LYS B 1 169 ? 50.685 -20.030 5.910 1.00 17.08 169 LYS B CA 1
ATOM 3276 C C . LYS B 1 169 ? 49.538 -20.694 6.662 1.00 16.62 169 LYS B C 1
ATOM 3277 O O . LYS B 1 169 ? 49.581 -21.888 6.953 1.00 15.36 169 LYS B O 1
ATOM 3283 N N . PRO B 1 170 ? 48.497 -19.920 7.001 1.00 15.98 170 PRO B N 1
ATOM 3284 C CA . PRO B 1 170 ? 47.342 -20.457 7.725 1.00 17.36 170 PRO B CA 1
ATOM 3285 C C . PRO B 1 170 ? 46.752 -21.706 7.076 1.00 18.96 170 PRO B C 1
ATOM 3286 O O . PRO B 1 170 ? 46.341 -22.634 7.767 1.00 20.26 170 PRO B O 1
ATOM 3290 N N . LYS B 1 171 ? 46.707 -21.732 5.749 1.00 21.22 171 LYS B N 1
ATOM 3291 C CA . LYS B 1 171 ? 46.154 -22.886 5.054 1.00 24.87 171 LYS B CA 1
ATOM 3292 C C . LYS B 1 171 ? 47.027 -24.131 5.209 1.00 24.18 171 LYS B C 1
ATOM 3293 O O . LYS B 1 171 ? 46.620 -25.229 4.838 1.00 22.80 171 LYS B O 1
ATOM 3299 N N . ASP B 1 172 ? 48.223 -23.954 5.763 1.00 26.27 172 ASP B N 1
ATOM 3300 C CA . ASP B 1 172 ? 49.140 -25.069 5.985 1.00 27.61 172 ASP B CA 1
ATOM 3301 C C . ASP B 1 172 ? 48.887 -25.695 7.352 1.00 25.65 172 ASP B C 1
ATOM 3302 O O . ASP B 1 172 ? 49.489 -26.708 7.705 1.00 25.67 172 ASP B O 1
ATOM 3307 N N . VAL B 1 173 ? 47.995 -25.081 8.120 1.00 21.24 173 VAL B N 1
ATOM 3308 C CA . VAL B 1 173 ? 47.650 -25.578 9.447 1.00 20.48 173 VAL B CA 1
ATOM 3309 C C . VAL B 1 173 ? 46.589 -26.669 9.329 1.00 17.55 173 VAL B C 1
ATOM 3310 O O . VAL B 1 173 ? 45.935 -26.802 8.292 1.00 15.39 173 VAL B O 1
ATOM 3314 N N . ASN B 1 174 ? 46.434 -27.466 10.381 1.00 17.08 174 ASN B N 1
ATOM 3315 C CA . ASN B 1 174 ? 45.423 -28.512 10.378 1.00 18.01 174 ASN B CA 1
ATOM 3316 C C . ASN B 1 174 ? 44.082 -27.846 10.674 1.00 18.09 174 ASN B C 1
ATOM 3317 O O . ASN B 1 174 ? 43.683 -27.713 11.833 1.00 17.96 174 ASN B O 1
ATOM 3322 N N . LEU B 1 175 ? 43.394 -27.425 9.618 1.00 17.00 175 LEU B N 1
ATOM 3323 C CA . LEU B 1 175 ? 42.112 -26.747 9.757 1.00 18.20 175 LEU B CA 1
ATOM 3324 C C . LEU B 1 175 ? 40.953 -27.684 10.070 1.00 19.11 175 LEU B C 1
ATOM 3325 O O . LEU B 1 175 ? 39.821 -27.237 10.253 1.00 18.27 175 LEU B O 1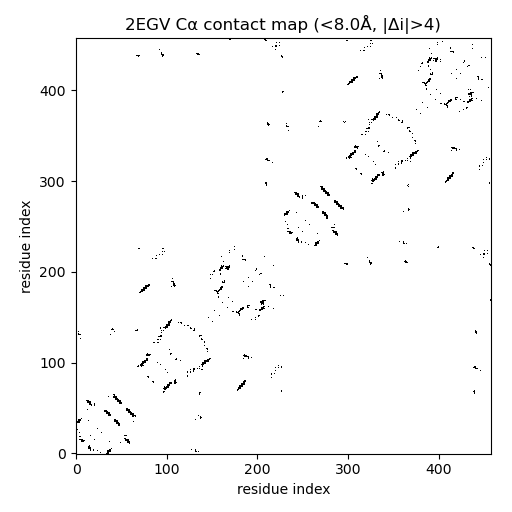
ATOM 3330 N N . GLU B 1 176 ? 41.238 -28.980 10.144 1.00 21.30 176 GLU B N 1
ATOM 3331 C CA . GLU B 1 176 ? 40.211 -29.972 10.447 1.00 24.21 176 GLU B CA 1
ATOM 3332 C C . GLU B 1 176 ? 40.167 -30.244 11.949 1.00 22.87 176 GLU B C 1
ATOM 3333 O O . GLU B 1 176 ? 39.230 -30.867 12.452 1.00 23.91 176 GLU B O 1
ATOM 3339 N N . ALA B 1 177 ? 41.184 -29.770 12.663 1.00 19.51 177 ALA B N 1
ATOM 3340 C CA . ALA B 1 177 ? 41.263 -29.967 14.107 1.00 17.87 177 ALA B CA 1
ATOM 3341 C C . ALA B 1 177 ? 40.067 -29.334 14.808 1.00 17.43 177 ALA B C 1
ATOM 3342 O O . ALA B 1 177 ? 39.523 -28.334 14.341 1.00 17.72 177 ALA B O 1
ATOM 3344 N N . LYS B 1 178 ? 39.662 -29.923 15.929 1.00 17.48 178 LYS B N 1
ATOM 3345 C CA . LYS B 1 178 ? 38.530 -29.408 16.693 1.00 19.07 178 LYS B CA 1
ATOM 3346 C C . LYS B 1 178 ? 38.975 -28.582 17.894 1.00 16.28 178 LYS B C 1
ATOM 3347 O O . LYS B 1 178 ? 38.208 -27.765 18.406 1.00 16.40 178 LYS B O 1
ATOM 3353 N N . THR B 1 179 ? 40.205 -28.803 18.350 1.00 13.79 179 THR B N 1
ATOM 3354 C CA . THR B 1 179 ? 40.749 -28.051 19.477 1.00 13.65 179 THR B CA 1
ATOM 3355 C C . THR B 1 179 ? 42.072 -27.413 19.076 1.00 12.41 179 THR B C 1
ATOM 3356 O O . THR B 1 179 ? 42.909 -28.040 18.418 1.00 11.89 179 THR B O 1
ATOM 3360 N N . TYR B 1 180 ? 42.250 -26.158 19.475 1.00 10.56 180 TYR B N 1
ATOM 3361 C CA . TYR B 1 180 ? 43.455 -25.404 19.152 1.00 11.32 180 TYR B CA 1
ATOM 3362 C C . TYR B 1 180 ? 43.999 -24.615 20.327 1.00 11.40 180 TYR B C 1
ATOM 3363 O O . TYR B 1 180 ? 43.261 -24.215 21.229 1.00 10.72 180 TYR B O 1
ATOM 3372 N N . SER B 1 181 ? 45.306 -24.388 20.285 1.00 12.04 181 SER B N 1
ATOM 3373 C CA . SER B 1 181 ? 45.993 -23.546 21.249 1.00 11.47 181 SER B CA 1
ATOM 3374 C C . SER B 1 181 ? 46.668 -22.536 20.328 1.00 11.58 181 SER B C 1
ATOM 3375 O O . SER B 1 181 ? 47.291 -22.921 19.333 1.00 12.86 181 SER B O 1
ATOM 3378 N N . VAL B 1 182 ? 46.512 -21.251 20.627 1.00 9.82 182 VAL B N 1
ATOM 3379 C CA . VAL B 1 182 ? 47.111 -20.200 19.811 1.00 8.69 182 VAL B CA 1
ATOM 3380 C C . VAL B 1 182 ? 47.884 -19.243 20.713 1.00 7.82 182 VAL B C 1
ATOM 3381 O O . VAL B 1 182 ? 47.322 -18.697 21.660 1.00 8.97 182 VAL B O 1
ATOM 3385 N N . VAL B 1 183 ? 49.171 -19.052 20.432 1.00 8.32 183 VAL B N 1
ATOM 3386 C CA . VAL B 1 183 ? 50.006 -18.159 21.241 1.00 7.50 183 VAL B CA 1
ATOM 3387 C C . VAL B 1 183 ? 50.333 -16.909 20.427 1.00 8.54 183 VAL B C 1
ATOM 3388 O O . VAL B 1 183 ? 50.866 -17.002 19.320 1.00 9.26 183 VAL B O 1
ATOM 3392 N N . VAL B 1 184 ? 50.019 -15.745 20.989 1.00 8.22 184 VAL B N 1
ATOM 3393 C CA . VAL B 1 184 ? 50.222 -14.466 20.315 1.00 8.58 184 VAL B CA 1
ATOM 3394 C C . VAL B 1 184 ? 51.119 -13.559 21.149 1.00 9.27 184 VAL B C 1
ATOM 3395 O O . VAL B 1 184 ? 51.026 -13.536 22.375 1.00 10.09 184 VAL B O 1
ATOM 3399 N N . GLY B 1 185 ? 51.976 -12.797 20.481 1.00 9.04 185 GLY B N 1
ATOM 3400 C CA . GLY B 1 185 ? 52.892 -11.932 21.199 1.00 10.07 185 GLY B CA 1
ATOM 3401 C C . GLY B 1 185 ? 52.377 -10.548 21.534 1.00 9.21 185 GLY B C 1
ATOM 3402 O O . GLY B 1 185 ? 51.296 -10.144 21.083 1.00 9.44 185 GLY B O 1
ATOM 3403 N N . PRO B 1 186 ? 53.135 -9.799 22.351 1.00 9.31 186 PRO B N 1
ATOM 3404 C CA . PRO B 1 186 ? 52.789 -8.440 22.764 1.00 8.35 186 PRO B CA 1
ATOM 3405 C C . PRO B 1 186 ? 53.260 -7.496 21.661 1.00 9.38 186 PRO B C 1
ATOM 3406 O O . PRO B 1 186 ? 53.701 -7.962 20.609 1.00 8.78 186 PRO B O 1
ATOM 3410 N N . GLU B 1 187 ? 53.186 -6.188 21.887 1.00 9.48 187 GLU B N 1
ATOM 3411 C CA . GLU B 1 187 ? 53.599 -5.237 20.858 1.00 11.64 187 GLU B CA 1
ATOM 3412 C C . GLU B 1 187 ? 55.004 -5.491 20.322 1.00 11.13 187 GLU B C 1
ATOM 3413 O O . GLU B 1 187 ? 55.233 -5.422 19.115 1.00 13.22 187 GLU B O 1
ATOM 3419 N N . GLY B 1 188 ? 55.937 -5.790 21.221 1.00 11.53 188 GLY B N 1
ATOM 3420 C CA . GLY B 1 188 ? 57.311 -6.032 20.814 1.00 11.15 188 GLY B CA 1
ATOM 3421 C C . GLY B 1 188 ? 57.557 -7.391 20.188 1.00 11.14 188 GLY B C 1
ATOM 3422 O O . GLY B 1 188 ? 58.653 -7.662 19.695 1.00 12.15 188 GLY B O 1
ATOM 3423 N N . GLY B 1 189 ? 56.548 -8.252 20.203 1.00 9.91 189 GLY B N 1
ATOM 3424 C CA . GLY B 1 189 ? 56.707 -9.572 19.620 1.00 10.69 189 GLY B CA 1
ATOM 3425 C C . GLY B 1 189 ? 57.456 -10.557 20.500 1.00 10.15 189 GLY B C 1
ATOM 3426 O O . GLY B 1 189 ? 57.694 -10.299 21.683 1.00 10.48 189 GLY B O 1
ATOM 3427 N N . PHE B 1 190 ? 57.812 -11.697 19.915 1.00 12.00 190 PHE B N 1
ATOM 3428 C CA . PHE B 1 190 ? 58.549 -12.746 20.610 1.00 12.75 190 PHE B CA 1
ATOM 3429 C C . PHE B 1 190 ? 60.030 -12.645 20.282 1.00 12.72 190 PHE B C 1
ATOM 3430 O O . PHE B 1 190 ? 60.403 -12.402 19.132 1.00 14.89 190 PHE B O 1
ATOM 3438 N N . SER B 1 191 ? 60.875 -12.839 21.287 1.00 12.73 191 SER B N 1
ATOM 3439 C CA . SER B 1 191 ? 62.308 -12.801 21.049 1.00 13.52 191 SER B CA 1
ATOM 3440 C C . SER B 1 191 ? 62.648 -14.083 20.302 1.00 14.12 191 SER B C 1
ATOM 3441 O O . SER B 1 191 ? 61.898 -15.059 20.347 1.00 13.05 191 SER B O 1
ATOM 3444 N N . LYS B 1 192 ? 63.781 -14.085 19.614 1.00 15.26 192 LYS B N 1
ATOM 3445 C CA . LYS B 1 192 ? 64.193 -15.262 18.869 1.00 15.01 192 LYS B CA 1
ATOM 3446 C C . LYS B 1 192 ? 64.356 -16.486 19.770 1.00 12.32 192 LYS B C 1
ATOM 3447 O O . LYS B 1 192 ? 64.006 -17.599 19.381 1.00 11.46 192 LYS B O 1
ATOM 3453 N N . ARG B 1 193 ? 64.887 -16.281 20.973 1.00 12.29 193 ARG B N 1
ATOM 3454 C CA . ARG B 1 193 ? 65.082 -17.387 21.902 1.00 12.51 193 ARG B CA 1
ATOM 3455 C C . ARG B 1 193 ? 63.759 -17.956 22.392 1.00 11.23 193 ARG B C 1
ATOM 3456 O O . ARG B 1 193 ? 63.605 -19.171 22.505 1.00 12.49 193 ARG B O 1
ATOM 3464 N N . GLU B 1 194 ? 62.807 -17.069 22.677 1.00 11.70 194 GLU B N 1
ATOM 3465 C CA . GLU B 1 194 ? 61.489 -17.475 23.155 1.00 12.60 194 GLU B CA 1
ATOM 3466 C C . GLU B 1 194 ? 60.748 -18.311 22.138 1.00 11.20 194 GLU B C 1
ATOM 3467 O O . GLU B 1 194 ? 60.232 -19.379 22.452 1.00 11.23 194 GLU B O 1
ATOM 3473 N N . SER B 1 195 ? 60.674 -17.798 20.915 1.00 11.28 195 SER B N 1
ATOM 3474 C CA . SER B 1 195 ? 59.958 -18.494 19.861 1.00 11.32 195 SER B CA 1
ATOM 3475 C C . SER B 1 195 ? 60.613 -19.816 19.496 1.00 10.98 195 SER B C 1
ATOM 3476 O O . SER B 1 195 ? 59.924 -20.786 19.213 1.00 11.42 195 SER B O 1
ATOM 3479 N N . GLN B 1 196 ? 61.942 -19.863 19.514 1.00 10.42 196 GLN B N 1
ATOM 3480 C CA . GLN B 1 196 ? 62.626 -21.104 19.184 1.00 11.83 196 GLN B CA 1
ATOM 3481 C C . GLN B 1 196 ? 62.197 -22.223 20.131 1.00 10.90 196 GLN B C 1
ATOM 3482 O O . GLN B 1 196 ? 61.924 -23.341 19.697 1.00 11.00 196 GLN B O 1
ATOM 3488 N N . ILE B 1 197 ? 62.138 -21.925 21.425 1.00 10.87 197 ILE B N 1
ATOM 3489 C CA . ILE B 1 197 ? 61.727 -22.928 22.402 1.00 12.02 197 ILE B CA 1
ATOM 3490 C C . ILE B 1 197 ? 60.299 -23.400 22.131 1.00 11.40 197 ILE B C 1
ATOM 3491 O O . ILE B 1 197 ? 60.012 -24.593 22.198 1.00 12.07 197 ILE B O 1
ATOM 3496 N N . LEU B 1 198 ? 59.406 -22.466 21.820 1.00 11.17 198 LEU B N 1
ATOM 3497 C CA . LEU B 1 198 ? 58.021 -22.821 21.532 1.00 11.02 198 LEU B CA 1
ATOM 3498 C C . LEU B 1 198 ? 57.915 -23.705 20.291 1.00 10.51 198 LEU B C 1
ATOM 3499 O O . LEU B 1 198 ? 57.148 -24.662 20.279 1.00 10.40 198 LEU B O 1
ATOM 3504 N N . ARG B 1 199 ? 58.688 -23.394 19.253 1.00 10.76 199 ARG B N 1
ATOM 3505 C CA . ARG B 1 199 ? 58.652 -24.210 18.048 1.00 11.77 199 ARG B CA 1
ATOM 3506 C C . ARG B 1 199 ? 59.196 -25.610 18.342 1.00 11.52 199 ARG B C 1
ATOM 3507 O O . ARG B 1 199 ? 58.647 -26.606 17.876 1.00 12.94 199 ARG B O 1
ATOM 3515 N N . GLU B 1 200 ? 60.266 -25.680 19.131 1.00 13.36 200 GLU B N 1
ATOM 3516 C CA . GLU B 1 200 ? 60.866 -26.965 19.478 1.00 14.57 200 GLU B CA 1
ATOM 3517 C C . GLU B 1 200 ? 59.894 -27.813 20.287 1.00 15.34 200 GLU B C 1
ATOM 3518 O O . GLU B 1 200 ? 59.872 -29.036 20.160 1.00 17.39 200 GLU B O 1
ATOM 3524 N N . LYS B 1 201 ? 59.091 -27.156 21.120 1.00 13.21 201 LYS B N 1
ATOM 3525 C CA . LYS B 1 201 ? 58.109 -27.849 21.947 1.00 13.91 201 LYS B CA 1
ATOM 3526 C C . LYS B 1 201 ? 56.955 -28.430 21.142 1.00 13.63 201 LYS B C 1
ATOM 3527 O O . LYS B 1 201 ? 56.257 -29.322 21.617 1.00 14.25 201 LYS B O 1
ATOM 3533 N N . GLY B 1 202 ? 56.741 -27.914 19.934 1.00 13.83 202 GLY B N 1
ATOM 3534 C CA . GLY B 1 202 ? 55.657 -28.425 19.113 1.00 14.67 202 GLY B CA 1
ATOM 3535 C C . GLY B 1 202 ? 54.644 -27.408 18.613 1.00 15.21 202 GLY B C 1
ATOM 3536 O O . GLY B 1 202 ? 53.647 -27.788 17.998 1.00 15.82 202 GLY B O 1
ATOM 3537 N N . PHE B 1 203 ? 54.872 -26.125 18.878 1.00 13.86 203 PHE B N 1
ATOM 3538 C CA . PHE B 1 203 ? 53.953 -25.095 18.396 1.00 13.14 203 PHE B CA 1
ATOM 3539 C C . PHE B 1 203 ? 54.321 -24.774 16.951 1.00 13.75 203 PHE B C 1
ATOM 3540 O O . PHE B 1 203 ? 55.468 -24.432 16.657 1.00 14.63 203 PHE B O 1
ATOM 3548 N N . LYS B 1 204 ? 53.346 -24.895 16.055 1.00 13.38 204 LYS B N 1
ATOM 3549 C CA . LYS B 1 204 ? 53.558 -24.616 14.637 1.00 12.31 204 LYS B CA 1
ATOM 3550 C C . LYS B 1 204 ? 53.565 -23.102 14.434 1.00 12.00 204 LYS B C 1
ATOM 3551 O O . LYS B 1 204 ? 52.593 -22.425 14.770 1.00 11.88 204 LYS B O 1
ATOM 3557 N N . SER B 1 205 ? 54.656 -22.570 13.888 1.00 10.95 205 SER B N 1
ATOM 3558 C CA . SER B 1 205 ? 54.757 -21.128 13.678 1.00 11.79 205 SER B CA 1
ATOM 3559 C C . SER B 1 205 ? 54.053 -20.704 12.396 1.00 13.16 205 SER B C 1
ATOM 3560 O O . SER B 1 205 ? 54.420 -21.128 11.299 1.00 13.10 205 SER B O 1
ATOM 3563 N N . VAL B 1 206 ? 53.038 -19.861 12.552 1.00 10.41 206 VAL B N 1
ATOM 3564 C CA . VAL B 1 206 ? 52.239 -19.374 11.437 1.00 10.97 206 VAL B CA 1
ATOM 3565 C C . VAL B 1 206 ? 52.525 -17.912 11.131 1.00 10.15 206 VAL B C 1
ATOM 3566 O O . VAL B 1 206 ? 52.655 -17.094 12.042 1.00 10.50 206 VAL B O 1
ATOM 3570 N N . LEU B 1 207 ? 52.618 -17.598 9.841 1.00 10.56 207 LEU B N 1
ATOM 3571 C CA . LEU B 1 207 ? 52.884 -16.241 9.377 1.00 10.98 207 LEU B CA 1
ATOM 3572 C C . LEU B 1 207 ? 51.723 -15.767 8.508 1.00 12.25 207 LEU B C 1
ATOM 3573 O O . LEU B 1 207 ? 51.439 -16.357 7.467 1.00 14.36 207 LEU B O 1
ATOM 3578 N N . LEU B 1 208 ? 51.042 -14.712 8.948 1.00 9.90 208 LEU B N 1
ATOM 3579 C CA . LEU B 1 208 ? 49.913 -14.159 8.206 1.00 10.40 208 LEU B CA 1
ATOM 3580 C C . LEU B 1 208 ? 50.428 -13.221 7.117 1.00 10.59 208 LEU B C 1
ATOM 3581 O O . LEU B 1 208 ? 51.461 -12.573 7.288 1.00 12.06 208 LEU B O 1
ATOM 3586 N N . GLU B 1 209 ? 49.704 -13.144 6.003 1.00 13.22 209 GLU B N 1
ATOM 3587 C CA . GLU B 1 209 ? 50.104 -12.286 4.889 1.00 17.05 209 GLU B CA 1
ATOM 3588 C C . GLU B 1 209 ? 49.157 -11.099 4.729 1.00 19.03 209 GLU B C 1
ATOM 3589 O O . GLU B 1 209 ? 47.994 -11.174 5.110 1.00 19.07 209 GLU B O 1
ATOM 3595 N N . PRO B 1 210 ? 49.642 -9.993 4.137 1.00 18.66 210 PRO B N 1
ATOM 3596 C CA . PRO B 1 210 ? 51.007 -9.830 3.631 1.00 18.51 210 PRO B CA 1
ATOM 3597 C C . PRO B 1 210 ? 51.931 -8.964 4.491 1.00 15.38 210 PRO B C 1
ATOM 3598 O O . PRO B 1 210 ? 53.114 -8.842 4.187 1.00 16.03 210 PRO B O 1
ATOM 3602 N N . TYR B 1 211 ? 51.408 -8.369 5.560 1.00 13.01 211 TYR B N 1
ATOM 3603 C CA . TYR B 1 211 ? 52.234 -7.502 6.398 1.00 11.46 211 TYR B CA 1
ATOM 3604 C C . TYR B 1 211 ? 52.205 -7.843 7.875 1.00 10.36 211 TYR B C 1
ATOM 3605 O O . TYR B 1 211 ? 51.419 -8.674 8.328 1.00 12.22 211 TYR B O 1
ATOM 3614 N N . THR B 1 212 ? 53.080 -7.180 8.623 1.00 12.67 212 THR B N 1
ATOM 3615 C CA . THR B 1 212 ? 53.121 -7.354 10.063 1.00 12.67 212 THR B CA 1
ATOM 3616 C C . THR B 1 212 ? 51.950 -6.530 10.584 1.00 12.29 212 THR B C 1
ATOM 3617 O O . THR B 1 212 ? 51.763 -5.373 10.194 1.00 11.79 212 THR B O 1
ATOM 3621 N N . LEU B 1 213 ? 51.160 -7.138 11.461 1.00 10.55 213 LEU B N 1
ATOM 3622 C CA . LEU B 1 213 ? 49.975 -6.498 12.019 1.00 10.32 213 LEU B CA 1
ATOM 3623 C C . LEU B 1 213 ? 50.149 -6.195 13.491 1.00 8.73 213 LEU B C 1
ATOM 3624 O O . LEU B 1 213 ? 51.088 -6.681 14.124 1.00 9.50 213 LEU B O 1
ATOM 3629 N N . ARG B 1 214 ? 49.246 -5.382 14.034 1.00 7.67 214 ARG B N 1
ATOM 3630 C CA . ARG B 1 214 ? 49.273 -5.108 15.460 1.00 8.11 214 ARG B CA 1
ATOM 3631 C C . ARG B 1 214 ? 48.700 -6.363 16.104 1.00 8.20 214 ARG B C 1
ATOM 3632 O O . ARG B 1 214 ? 47.948 -7.109 15.470 1.00 7.64 214 ARG B O 1
ATOM 3640 N N . THR B 1 215 ? 49.062 -6.591 17.360 1.00 7.97 215 THR B N 1
ATOM 3641 C CA . THR B 1 215 ? 48.609 -7.756 18.106 1.00 9.22 215 THR B CA 1
ATOM 3642 C C . THR B 1 215 ? 47.120 -8.053 17.983 1.00 7.99 215 THR B C 1
ATOM 3643 O O . THR B 1 215 ? 46.737 -9.171 17.647 1.00 8.26 215 THR B O 1
ATOM 3647 N N . GLU B 1 216 ? 46.281 -7.056 18.247 1.00 9.95 216 GLU B N 1
ATOM 3648 C CA . GLU B 1 216 ? 44.841 -7.275 18.195 1.00 10.12 216 GLU B CA 1
ATOM 3649 C C . GLU B 1 216 ? 44.326 -7.674 16.818 1.00 8.45 216 GLU B C 1
ATOM 3650 O O . GLU B 1 216 ? 43.371 -8.448 16.697 1.00 8.95 216 GLU B O 1
ATOM 3656 N N . THR B 1 217 ? 44.960 -7.148 15.778 1.00 8.27 217 THR B N 1
ATOM 3657 C CA . THR B 1 217 ? 44.557 -7.461 14.416 1.00 7.93 217 THR B CA 1
ATOM 3658 C C . THR B 1 217 ? 44.940 -8.903 14.094 1.00 9.14 217 THR B C 1
ATOM 3659 O O . THR B 1 217 ? 44.183 -9.625 13.445 1.00 9.58 217 THR B O 1
ATOM 3663 N N . ALA B 1 218 ? 46.119 -9.317 14.555 1.00 8.06 218 ALA B N 1
ATOM 3664 C CA . ALA B 1 218 ? 46.599 -10.674 14.325 1.00 7.87 218 ALA B CA 1
ATOM 3665 C C . ALA B 1 218 ? 45.707 -11.692 15.041 1.00 8.44 218 ALA B C 1
ATOM 3666 O O . ALA B 1 218 ? 45.430 -12.766 14.507 1.00 7.00 218 ALA B O 1
ATOM 3668 N N . VAL B 1 219 ? 45.263 -11.358 16.251 1.00 7.46 219 VAL B N 1
ATOM 3669 C CA . VAL B 1 219 ? 44.385 -12.251 17.001 1.00 7.95 219 VAL B CA 1
ATOM 3670 C C . VAL B 1 219 ? 43.111 -12.531 16.211 1.00 7.50 219 VAL B C 1
ATOM 3671 O O . VAL B 1 219 ? 42.756 -13.688 15.994 1.00 7.61 219 VAL B O 1
ATOM 3675 N N . VAL B 1 220 ? 42.422 -11.478 15.781 1.00 7.88 220 VAL B N 1
ATOM 3676 C CA . VAL B 1 220 ? 41.194 -11.662 15.019 1.00 6.34 220 VAL B CA 1
ATOM 3677 C C . VAL B 1 220 ? 41.446 -12.398 13.706 1.00 7.78 220 VAL B C 1
ATOM 3678 O O . VAL B 1 220 ? 40.637 -13.226 13.293 1.00 8.71 220 VAL B O 1
ATOM 3682 N N . SER B 1 221 ? 42.568 -12.104 13.056 1.00 8.69 221 SER B N 1
ATOM 3683 C CA . SER B 1 221 ? 42.895 -12.765 11.796 1.00 7.80 221 SER B CA 1
ATOM 3684 C C . SER B 1 221 ? 42.999 -14.282 11.945 1.00 8.25 221 SER B C 1
ATOM 3685 O O . SER B 1 221 ? 42.333 -15.038 11.238 1.00 9.89 221 SER B O 1
ATOM 3688 N N . ILE B 1 222 ? 43.837 -14.737 12.866 1.00 8.39 222 ILE B N 1
ATOM 3689 C CA . ILE B 1 222 ? 44.003 -16.172 13.016 1.00 8.77 222 ILE B CA 1
ATOM 3690 C C . ILE B 1 222 ? 42.770 -16.861 13.583 1.00 8.72 222 ILE B C 1
ATOM 3691 O O . ILE B 1 222 ? 42.400 -17.937 13.118 1.00 9.94 222 ILE B O 1
ATOM 3696 N N . VAL B 1 223 ? 42.118 -16.247 14.568 1.00 8.22 223 VAL B N 1
ATOM 3697 C CA . VAL B 1 223 ? 40.934 -16.866 15.148 1.00 9.42 223 VAL B CA 1
ATOM 3698 C C . VAL B 1 223 ? 39.799 -16.973 14.132 1.00 9.04 223 VAL B C 1
ATOM 3699 O O . VAL B 1 223 ? 39.100 -17.987 14.080 1.00 8.67 223 VAL B O 1
ATOM 3703 N N . SER B 1 224 ? 39.617 -15.939 13.312 1.00 8.88 224 SER B N 1
ATOM 3704 C CA . SER B 1 224 ? 38.556 -15.972 12.313 1.00 9.58 224 SER B CA 1
ATOM 3705 C C . SER B 1 224 ? 38.803 -17.091 11.298 1.00 9.31 224 SER B C 1
ATOM 3706 O O . SER B 1 224 ? 37.870 -17.782 10.886 1.00 10.14 224 SER B O 1
ATOM 3709 N N . ILE B 1 225 ? 40.061 -17.271 10.906 1.00 10.38 225 ILE B N 1
ATOM 3710 C CA . ILE B 1 225 ? 40.416 -18.315 9.954 1.00 10.96 225 ILE B CA 1
ATOM 3711 C C . ILE B 1 225 ? 40.135 -19.694 10.546 1.00 11.97 225 ILE B C 1
ATOM 3712 O O . ILE B 1 225 ? 39.485 -20.530 9.918 1.00 12.58 225 ILE B O 1
ATOM 3717 N N . LEU B 1 226 ? 40.611 -19.928 11.764 1.00 12.07 226 LEU B N 1
ATOM 3718 C CA . LEU B 1 226 ? 40.403 -21.221 12.406 1.00 13.46 226 LEU B CA 1
ATOM 3719 C C . LEU B 1 226 ? 38.935 -21.537 12.661 1.00 13.89 226 LEU B C 1
ATOM 3720 O O . LEU B 1 226 ? 38.492 -22.666 12.459 1.00 15.73 226 LEU B O 1
ATOM 3725 N N . MET B 1 227 ? 38.180 -20.534 13.096 1.00 12.41 227 MET B N 1
ATOM 3726 C CA . MET B 1 227 ? 36.773 -20.722 13.416 1.00 12.98 227 MET B CA 1
ATOM 3727 C C . MET B 1 227 ? 35.872 -20.949 12.204 1.00 14.76 227 MET B C 1
ATOM 3728 O O . MET B 1 227 ? 34.856 -21.638 12.301 1.00 16.26 227 MET B O 1
ATOM 3733 N N . ASN B 1 228 ? 36.250 -20.389 11.061 1.00 15.45 228 ASN B N 1
ATOM 3734 C CA . ASN B 1 228 ? 35.439 -20.518 9.854 1.00 16.54 228 ASN B CA 1
ATOM 3735 C C . ASN B 1 228 ? 35.805 -21.631 8.873 1.00 19.40 228 ASN B C 1
ATOM 3736 O O . ASN B 1 228 ? 35.017 -21.947 7.982 1.00 21.59 228 ASN B O 1
ATOM 3741 N N . PHE B 1 229 ? 36.980 -22.232 9.028 1.00 23.47 229 PHE B N 1
ATOM 3742 C CA . PHE B 1 229 ? 37.392 -23.305 8.125 1.00 26.01 229 PHE B CA 1
ATOM 3743 C C . PHE B 1 229 ? 37.348 -24.686 8.766 1.00 27.31 229 PHE B C 1
ATOM 3744 O O . PHE B 1 229 ? 36.883 -24.789 9.918 1.00 22.59 229 PHE B O 1
#

Secondary structure (DSSP, 8-state):
--EEE-S-EETTEEEEETHHHHHHHHTTPPTT--EEEEETTEEEEEEEEEE-SSEEEEEEEEE------SSEEEEEEEPPSSTHHHHHHHHHHHHHT--EEEEEE-TTS---HHHHHHHHHHHHHHHHHHHHHHT--S--EEPPPEEGGG----SSEEEEE-TTS--B-GGGS-TT-SEEEEEE--TT---HHHHHHHHHTTPEEE--SSSPPPHHHHHHHHHHHHHH-/--EEE-S-EETTEEEE-THHHHHHHHHT--TT--EEEEETTEEEEEEEEEE-SS-EEEEEEEEPPPPPPSSEEEEEEEPPSSTHHHHHHHHHHHHHT--EEEEEE-TTS---HHHHHHHHHHHHHHHHHHHHHHT--S--EEPPPEEGGG----SSEEEEE-TTS--B-GGGS-TT-SEEEEEE--TT---HHHHHHHHHHTPEEE--SSS---HHHHHHHHHHHHHH-

B-factor: mean 17.13, std 8.52, range [1.04, 50.92]

Solvent-accessible surface area: 22022 Å² total; per-residue (Å²): 93,69,12,2,38,5,134,58,103,95,66,74,35,0,3,0,117,156,40,18,4,149,73,10,108,103,104,206,32,134,190,128,52,82,0,0,0,2,11,151,25,92,3,23,15,0,78,41,118,143,97,40,157,176,27,0,8,0,39,23,55,112,89,44,174,50,102,113,19,70,19,55,0,22,0,32,0,0,0,0,91,64,30,151,21,0,32,41,1,0,44,2,0,0,3,3,0,0,51,24,0,4,0,0,11,6,98,97,6,36,99,141,75,128,12,0,84,116,72,14,121,59,1,109,138,34,6,46,52,2,1,15,91,3,90,0,1,28,83,7,94,14,90,165,11,49,99,10,77,91,8,99,38,140,24,101,11,15,1,0,12,5,64,106,90,165,23,60,101,3,82,88,11,64,27,142,1,137,41,1,1,0,0,4,8,5,61,36,8,4,6,159,184,20,3,94,85,2,51,153,83,46,5,76,8,2,45,18,49,12,19,50,30,62,12,17,0,13,0,0,1,2,0,0,0,1,5,12,48,127,63,15,2,40,5,148,58,124,113,59,83,21,0,1,0,101,130,42,15,2,123,74,4,98,112,128,199,16,114,165,104,56,84,0,0,0,1,18,151,24,78,10,16,12,0,59,21,125,117,111,75,157,161,13,3,1,0,37,35,68,98,91,46,173,42,101,112,18,62,12,56,0,21,0,31,0,0,0,0,92,56,32,148,29,0,27,36,1,0,66,2,0,0,2,4,0,0,41,20,0,4,0,0,6,6,115,94,5,36,92,150,85,137,31,0,66,132,79,12,83,77,1,107,141,30,6,38,73,2,1,22,90,1,90,0,4,40,63,6,93,13,89,161,19,52,117,6,82,86,10,128,29,148,26,104,15,16,0,0,11,6,61,123,90,150,22,53,99,2,96,81,11,59,23,132,0,129,51,1,4,0,0,4,8,5,95,36,9,4,9,175,205,29,4,91,82,2,61,116,74,46,6,67,7,1,34,17,46,4,8,58,26,93,13,21,0,13,0,0,0,2,0,0,0,2,4,10,42